Protein AF-0000000085026886 (afdb_homodimer)

InterPro domains:
  IPR005069 Nucleotide-diphospho-sugar transferase [PF03407] (30-257)
  IPR044290 Arabinosyltransferase RRA1/2/3 [PTHR46581] (24-280)

Radius of gyration: 27.17 Å; Cα contacts (8 Å, |Δi|>4): 1224; chains: 2; bounding box: 52×79×59 Å

Secondary structure (DSSP, 8-state):
----STTTS-BTTB-HHHHHHIIIIIIS---S--EEE-SHHHHHHHHHH-TTS-EEE--PPPPGGGTTS-HHHHHHHHHHHHHHHHHHTT--EEEE-SSEEESS-GGGG----SSEEEEES--SHHHHH-EEEEEE-GGG-GGGEEEEEEEEPEEEEEEEE---HHHHHHHHHHHHHHHHS---HHHHHHHHHHSPBBTTB-TT-S-EEEPPTTTEEEHHIIIIITHHHH--S-TTS-----SEEE--S-S-HHHHHHHHHHHHTS--TTTTTTS-SSSSTT-/----STTTSEETTEEHHHHHHIIIIIIS---S--EEE-SHHHHHHHHHH-TTS-EEE--PPPPGGGTTS-HHHHHHHHHHHHHHHHHHTT--EEEE-SSEEESS-GGGG----SSEEEEES--SHHHHH-EEEEEE-GGG-GGGEEEEEEEEPEEEEEEEE---HHHHHHHHHHHHHHHHS---HHHHHHHHHHSPBBTTB-TT-S-EEEPPTTTEEEHHIIIIITHHHH--S-TTS-----SEEE--S-S-HHHHHHHHHHHHTS--TTTTTTS-SSSSTT-

pLDDT: mean 86.89, std 13.15, range [35.03, 98.31]

Organism: Micromonas commoda (strain RCC299 / NOUM17 / CCMP2709) (NCBI:txid296587)

Solvent-accessible surface area (backbone atoms only — not comparable to full-atom values): 29179 Å² total; per-residue (Å²): 112,70,51,56,51,86,66,56,39,21,48,92,79,28,63,33,63,58,55,28,43,47,39,45,41,65,69,69,56,55,72,96,56,75,43,78,33,85,44,68,53,39,45,52,48,36,57,72,78,40,63,84,58,51,70,41,75,61,82,72,73,71,47,72,52,33,59,87,49,58,67,62,47,36,51,42,32,54,48,28,48,52,49,25,54,43,23,70,72,58,42,62,44,74,44,66,41,46,61,37,46,64,67,44,74,65,81,82,71,59,83,84,81,34,34,32,39,21,24,31,54,26,48,45,73,53,38,44,46,31,43,76,47,72,41,83,37,67,52,39,17,58,75,14,50,39,51,24,41,34,36,36,33,54,34,79,45,36,27,35,38,36,46,42,74,55,37,31,51,49,27,47,51,42,23,48,45,41,45,71,35,89,62,56,56,52,58,51,45,38,47,44,44,68,21,44,12,39,87,89,46,74,23,10,56,44,20,35,25,32,43,51,54,72,35,41,15,30,35,41,19,47,42,39,72,41,16,59,46,54,57,57,81,47,86,82,50,84,51,62,79,43,36,27,43,30,42,80,24,42,81,64,36,39,64,51,46,52,21,48,44,34,26,74,75,67,66,36,78,64,51,55,66,81,59,46,24,21,62,38,89,89,53,109,68,51,71,32,69,66,55,31,20,47,98,80,26,57,31,61,59,55,29,42,47,39,45,42,65,69,68,55,56,72,96,55,76,42,79,35,85,40,69,63,39,47,52,49,36,57,72,76,41,65,83,58,51,69,40,76,61,85,71,72,71,48,71,54,33,58,88,48,58,67,58,45,37,48,42,31,52,49,28,48,53,47,25,55,43,23,70,73,58,41,63,42,75,45,66,37,46,62,38,44,64,67,45,74,64,80,82,72,61,81,83,82,34,34,32,38,21,24,31,54,27,49,44,74,54,38,44,45,33,43,76,48,72,41,83,36,66,53,39,17,58,74,14,50,37,51,24,40,35,34,37,32,53,34,76,46,36,29,35,38,36,47,43,73,55,37,31,50,50,26,48,52,43,25,50,45,41,46,72,36,89,61,56,58,51,59,50,44,38,48,44,45,66,20,44,12,38,86,89,46,75,24,10,56,45,19,35,25,31,44,53,55,74,33,41,15,31,35,41,19,48,42,37,72,42,16,59,46,54,56,56,82,48,84,84,51,85,51,61,79,43,36,27,42,30,43,79,24,43,85,65,37,43,66,52,47,50,22,48,44,34,25,74,74,67,66,37,78,66,53,56,67,82,59,48,26,19,58,39,88,90,53

Sequence (566 aa):
MICQNTKICWWDGGNILASFLEVTWRRLGVRNLILAVLDDETETYMAKHWPDVPTFRSDLKIPDAQQGTHPANKVSTLKYDLLRQLIATGTGVLITDLDLVYVSNPFENLHRDADIEGQTDGFSREWAHGKFGGIDDKTMGWGGGGLYAQVFTINVGCMYVRPTARSAMLMARVAHRMATEQAWDQQVFNEECMFPAHGEQTSGLVSIRILDYLKFANSKTFFRSERNRFIPGDKSAKSDTPIMIHMNYHPDKHKRMLCLIARYHDGKLNACDDFPGGSEPGTMICQNTKICWWDGGNILASFLEVTWRRLGVRNLILAVLDDETETYMAKHWPDVPTFRSDLKIPDAQQGTHPANKVSTLKYDLLRQLIATGTGVLITDLDLVYVSNPFENLHRDADIEGQTDGFSREWAHGKFGGIDDKTMGWGGGGLYAQVFTINVGCMYVRPTARSAMLMARVAHRMATEQAWDQQVFNEECMFPAHGEQTSGLVSIRILDYLKFANSKTFFRSERNRFIPGDKSAKSDTPIMIHMNYHPDKHKRMLCLIARYHDGKLNACDDFPGGSEPGT

Foldseek 3Di:
DQPDACAPVPLVGDRLQVLLCCQCCPPQNPQPDEAEDADDRVVVVCCVPPVSHHYDHDPDDQAPQCVPPDPQLSVLLVVLVVVLVCLQVQDKDWAADSLKGFLHDCVVQDPLPWQKEFAFPDQDPCQAPKDKDAAQQPVVPPRRHDIDIHHGFGDPRTMIGGSDPVSSVLSVQLSVCSNVDPDDSSVSSRCQCPPPDDDVRHRNPTGYHYGDCQQADELLNCQPPVVCQAQVVDPVDDHDDHRMYGDPQESVRNQQSVLVCCVSVVVPVCSCVPDHSHNDPPD/DDQLACVRCCAVNRRLQVLLCCQCCPPQNPQPDEAEDADDRVVVVCCVPPVSHHYDYDPDDQAPQCVPPDPVLSVLLVVLVVVLVCLQVQDKDWAADSLKGFLHDCVVQDPLPWQKEFAFPAQDPCQAPKDKDAAQQPVVPPRRHDIDIHHGFGDPRTMIGGSDPVSSVLSVQLSVCSNVDPDDSRVSSRCQCPPPDDDVRHRNPTGYHYGDCQQADELLNCQPDVVCQAQVVDPVDDHDHHRMYGDPQESVRRQQSVLVCCVSVVVPVCSCVPDHSHNDPPD

Nearest PDB structures (foldseek):
  1fo8-assembly1_A  TM=3.945E-01  e=2.105E-02  Oryctolagus cuniculus
  4j1s-assembly1_A  TM=4.880E-01  e=1.747E+00  Bacillus subtilis subsp. subtilis str. 168
  2qjo-assembly1_B-2  TM=3.838E-01  e=3.226E+00  Synechocystis sp. PCC 6803
  4nz7-assembly1_A  TM=1.608E-01  e=1.857E+00  Homo sapiens
  1v83-assembly1_B  TM=5.305E-01  e=4.467E-02  Homo sapiens

Structure (mmCIF, N/CA/C/O backbone):
data_AF-0000000085026886-model_v1
#
loop_
_entity.id
_entity.type
_entity.pdbx_description
1 polymer 'Glycosyltransferase family 77 protein'
#
loop_
_atom_site.group_PDB
_atom_site.id
_atom_site.type_symbol
_atom_site.label_atom_id
_atom_site.label_alt_id
_atom_site.label_comp_id
_atom_site.label_asym_id
_atom_site.label_entity_id
_atom_site.label_seq_id
_atom_site.pdbx_PDB_ins_code
_atom_site.Cartn_x
_atom_site.Cartn_y
_atom_site.Cartn_z
_atom_site.occupancy
_atom_site.B_iso_or_equiv
_atom_site.auth_seq_id
_atom_site.auth_comp_id
_atom_site.auth_asym_id
_atom_site.auth_atom_id
_atom_site.pdbx_PDB_model_num
ATOM 1 N N . MET A 1 1 ? 7.395 19.844 14.219 1 38.41 1 MET A N 1
ATOM 2 C CA . MET A 1 1 ? 8.312 20.969 14.141 1 38.41 1 MET A CA 1
ATOM 3 C C . MET A 1 1 ? 8.797 21.375 15.531 1 38.41 1 MET A C 1
ATOM 5 O O . MET A 1 1 ? 8.023 21.391 16.484 1 38.41 1 MET A O 1
ATOM 9 N N . ILE A 1 2 ? 10.055 21.109 15.742 1 41.34 2 ILE A N 1
ATOM 10 C CA . ILE A 1 2 ? 10.68 21.406 17.031 1 41.34 2 ILE A CA 1
ATOM 11 C C . ILE A 1 2 ? 10.969 22.891 17.125 1 41.34 2 ILE A C 1
ATOM 13 O O . ILE A 1 2 ? 11.57 23.484 16.219 1 41.34 2 ILE A O 1
ATOM 17 N N . CYS A 1 3 ? 10.047 23.578 17.922 1 44.66 3 CYS A N 1
ATOM 18 C CA . CYS A 1 3 ? 10.367 24.984 18.188 1 44.66 3 CYS A CA 1
ATOM 19 C C . CYS A 1 3 ? 11.375 25.094 19.328 1 44.66 3 CYS A C 1
ATOM 21 O O . CYS A 1 3 ? 11.102 24.672 20.453 1 44.66 3 CYS A O 1
ATOM 23 N N . GLN A 1 4 ? 12.477 24.828 19.234 1 38.62 4 GLN A N 1
ATOM 24 C CA . GLN A 1 4 ? 13.328 25.062 20.406 1 38.62 4 GLN A CA 1
ATOM 25 C C . GLN A 1 4 ? 12.859 26.281 21.188 1 38.62 4 GLN A C 1
ATOM 27 O O . GLN A 1 4 ? 12.391 26.172 22.312 1 38.62 4 GLN A O 1
ATOM 32 N N . ASN A 1 5 ? 13.812 27.359 21.484 1 35.03 5 ASN A N 1
ATOM 33 C CA . ASN A 1 5 ? 13.641 28.625 22.172 1 35.03 5 ASN A CA 1
ATOM 34 C C . ASN A 1 5 ? 12.523 29.453 21.531 1 35.03 5 ASN A C 1
ATOM 36 O O . ASN A 1 5 ? 12.172 29.25 20.375 1 35.03 5 ASN A O 1
ATOM 40 N N . THR A 1 6 ? 11.484 30.234 22.328 1 38.44 6 THR A N 1
ATOM 41 C CA . THR A 1 6 ? 10.609 31.344 22 1 38.44 6 THR A CA 1
ATOM 42 C C . THR A 1 6 ? 11.016 31.969 20.672 1 38.44 6 THR A C 1
ATOM 44 O O . THR A 1 6 ? 10.273 32.75 20.094 1 38.44 6 THR A O 1
ATOM 47 N N . LYS A 1 7 ? 12.18 32.25 20.5 1 38.75 7 LYS A N 1
ATOM 48 C CA . LYS A 1 7 ? 12.766 32.906 19.344 1 38.75 7 LYS A CA 1
ATOM 49 C C . LYS A 1 7 ? 12.664 32.031 18.094 1 38.75 7 LYS A C 1
ATOM 51 O O . LYS A 1 7 ? 12.281 32.531 17.031 1 38.75 7 LYS A O 1
ATOM 56 N N . ILE A 1 8 ? 13.492 30.75 17.891 1 39.97 8 ILE A N 1
ATOM 57 C CA . ILE A 1 8 ? 13.703 30.156 16.578 1 39.97 8 ILE A CA 1
ATOM 58 C C . ILE A 1 8 ? 12.633 29.109 16.297 1 39.97 8 ILE A C 1
ATOM 60 O O . ILE A 1 8 ? 12.656 28.438 15.266 1 39.97 8 ILE A O 1
ATOM 64 N N . CYS A 1 9 ? 11.852 28.422 16.875 1 47.56 9 CYS A N 1
ATOM 65 C CA . CYS A 1 9 ? 10.953 27.734 15.945 1 47.56 9 CYS A CA 1
ATOM 66 C C . CYS A 1 9 ? 10.477 28.688 14.859 1 47.56 9 CYS A C 1
ATOM 68 O O . CYS A 1 9 ? 9.383 28.531 14.32 1 47.56 9 CYS A O 1
ATOM 70 N N . TRP A 1 10 ? 11.055 29.906 14.938 1 45.47 10 TRP A N 1
ATOM 71 C CA . TRP A 1 10 ? 10.969 31.078 14.07 1 45.47 10 TRP A CA 1
ATOM 72 C C . TRP A 1 10 ? 11.539 30.781 12.688 1 45.47 10 TRP A C 1
ATOM 74 O O . TRP A 1 10 ? 12.688 30.359 12.562 1 45.47 10 TRP A O 1
ATOM 84 N N . TRP A 1 11 ? 10.711 30 12.18 1 51.28 11 TRP A N 1
ATOM 85 C CA . TRP A 1 11 ? 11.188 30.031 10.805 1 51.28 11 TRP A CA 1
ATOM 86 C C . TRP A 1 11 ? 11.062 31.438 10.219 1 51.28 11 TRP A C 1
ATOM 88 O O . TRP A 1 11 ? 9.984 32.031 10.234 1 51.28 11 TRP A O 1
ATOM 98 N N . ASP A 1 12 ? 12.086 31.891 9.93 1 56.75 12 ASP A N 1
ATOM 99 C CA . ASP A 1 12 ? 12.25 33.188 9.266 1 56.75 12 ASP A CA 1
ATOM 100 C C . ASP A 1 12 ? 11.617 34.312 10.086 1 56.75 12 ASP A C 1
ATOM 102 O O . ASP A 1 12 ? 10.938 35.188 9.539 1 56.75 12 ASP A O 1
ATOM 106 N N . GLY A 1 13 ? 11.664 34.219 11.539 1 58.97 13 GLY A N 1
ATOM 107 C CA . GLY A 1 13 ? 11.273 35.344 12.383 1 58.97 13 GLY A CA 1
ATOM 108 C C . GLY A 1 13 ? 9.836 35.25 12.852 1 58.97 13 GLY A C 1
ATOM 109 O O . GLY A 1 13 ? 9.375 36.125 13.609 1 58.97 13 GLY A O 1
ATOM 110 N N . GLY A 1 14 ? 9.062 34.281 12.539 1 75.19 14 GLY A N 1
ATOM 111 C CA . GLY A 1 14 ? 7.672 34.25 12.953 1 75.19 14 GLY A CA 1
ATOM 112 C C . GLY A 1 14 ? 7.402 33.219 14.039 1 75.19 14 GLY A C 1
ATOM 113 O O . GLY A 1 14 ? 8.148 32.25 14.18 1 75.19 14 GLY A O 1
ATOM 114 N N . ASN A 1 15 ? 6.426 33.594 14.93 1 83.75 15 ASN A N 1
ATOM 115 C CA . ASN A 1 15 ? 6.004 32.719 16.016 1 83.75 15 ASN A CA 1
ATOM 116 C C . ASN A 1 15 ? 4.941 31.719 15.547 1 83.75 15 ASN A C 1
ATOM 118 O O . ASN A 1 15 ? 3.744 31.953 15.727 1 83.75 15 ASN A O 1
ATOM 122 N N . ILE A 1 16 ? 5.359 30.609 15.078 1 89.38 16 ILE A N 1
ATOM 123 C CA . ILE A 1 16 ? 4.5 29.578 14.5 1 89.38 16 ILE A CA 1
ATOM 124 C C . ILE A 1 16 ? 3.604 28.984 15.586 1 89.38 16 ILE A C 1
ATOM 126 O O . ILE A 1 16 ? 2.412 28.766 15.359 1 89.38 16 ILE A O 1
ATOM 130 N N . LEU A 1 17 ? 4.184 28.797 16.766 1 89.5 17 LEU A N 1
ATOM 131 C CA . LEU A 1 17 ? 3.436 28.219 17.875 1 89.5 17 LEU A CA 1
ATOM 132 C C . LEU A 1 17 ? 2.262 29.109 18.266 1 89.5 17 LEU A C 1
ATOM 134 O O . LEU A 1 17 ? 1.137 28.625 18.422 1 89.5 17 LEU A O 1
ATOM 138 N N . ALA A 1 18 ? 2.514 30.375 18.406 1 89.75 18 ALA A N 1
ATOM 139 C CA . ALA A 1 18 ? 1.463 31.312 18.781 1 89.75 18 ALA A CA 1
ATOM 140 C C . ALA A 1 18 ? 0.363 31.359 17.719 1 89.75 18 ALA A C 1
ATOM 142 O O . ALA A 1 18 ? -0.823 31.422 18.047 1 89.75 18 ALA A O 1
ATOM 143 N N . SER A 1 19 ? 0.76 31.375 16.469 1 92.38 19 SER A N 1
ATOM 144 C CA . SER A 1 19 ? -0.218 31.391 15.383 1 92.38 19 SER A CA 1
ATOM 145 C C . SER A 1 19 ? -1.072 30.125 15.383 1 92.38 19 SER A C 1
ATOM 147 O O . SER A 1 19 ? -2.285 30.188 15.172 1 92.38 19 SER A O 1
ATOM 149 N N . PHE A 1 20 ? -0.428 29.031 15.594 1 94.31 20 PHE A N 1
ATOM 150 C CA . PHE A 1 20 ? -1.142 27.75 15.672 1 94.31 20 PHE A CA 1
ATOM 151 C C . PHE A 1 20 ? -2.166 27.781 16.797 1 94.31 20 PHE A C 1
ATOM 153 O O . PHE A 1 20 ? -3.324 27.406 16.594 1 94.31 20 PHE A O 1
ATOM 160 N N . LEU A 1 21 ? -1.784 28.203 17.953 1 94 21 LEU A N 1
ATOM 161 C CA . LEU A 1 21 ? -2.648 28.203 19.125 1 94 21 LEU A CA 1
ATOM 162 C C . LEU A 1 21 ? -3.748 29.25 19 1 94 21 LEU A C 1
ATOM 164 O O . LEU A 1 21 ? -4.863 29.047 19.484 1 94 21 LEU A O 1
ATOM 168 N N . GLU A 1 22 ? -3.398 30.391 18.375 1 94.75 22 GLU A N 1
ATOM 169 C CA . GLU A 1 22 ? -4.422 31.391 18.109 1 94.75 22 GLU A CA 1
ATOM 170 C C . GLU A 1 22 ? -5.598 30.797 17.344 1 94.75 22 GLU A C 1
ATOM 172 O O . GLU A 1 22 ? -6.758 31.047 17.688 1 94.75 22 GLU A O 1
ATOM 177 N N . VAL A 1 23 ? -5.273 30.031 16.375 1 97.19 23 VAL A N 1
ATOM 178 C CA . VAL A 1 23 ? -6.32 29.469 15.531 1 97.19 23 VAL A CA 1
ATOM 179 C C . VAL A 1 23 ? -6.961 28.266 16.234 1 97.19 23 VAL A C 1
ATOM 181 O O . VAL A 1 23 ? -8.172 28.266 16.484 1 97.19 23 VAL A O 1
ATOM 184 N N . THR A 1 24 ? -6.176 27.281 16.625 1 96.69 24 THR A N 1
ATOM 185 C CA . THR A 1 24 ? -6.668 25.984 17.094 1 96.69 24 THR A CA 1
ATOM 186 C C . THR A 1 24 ? -7.336 26.109 18.453 1 96.69 24 THR A C 1
ATOM 188 O O . THR A 1 24 ? -8.453 25.641 18.656 1 96.69 24 THR A O 1
ATOM 191 N N . TRP A 1 25 ? -6.73 26.812 19.344 1 96.25 25 TRP A N 1
ATOM 192 C CA . TRP A 1 25 ? -7.195 26.891 20.719 1 96.25 25 TRP A CA 1
ATOM 193 C C . TRP A 1 25 ? -8.172 28.047 20.891 1 96.25 25 TRP A C 1
ATOM 195 O O . TRP A 1 25 ? -9.258 27.875 21.453 1 96.25 25 TRP A O 1
ATOM 205 N N . ARG A 1 26 ? -7.824 29.203 20.422 1 96.31 26 ARG A N 1
ATOM 206 C CA . ARG A 1 26 ? -8.602 30.406 20.734 1 96.31 26 ARG A CA 1
ATOM 207 C C . ARG A 1 26 ? -9.773 30.547 19.766 1 96.31 26 ARG A C 1
ATOM 209 O O . ARG A 1 26 ? -10.914 30.734 20.188 1 96.31 26 ARG A O 1
ATOM 216 N N . ARG A 1 27 ? -9.531 30.453 18.547 1 97.31 27 ARG A N 1
ATOM 217 C CA . ARG A 1 27 ? -10.578 30.766 17.578 1 97.31 27 ARG A CA 1
ATOM 218 C C . ARG A 1 27 ? -11.492 29.562 17.359 1 97.31 27 ARG A C 1
ATOM 220 O O . ARG A 1 27 ? -12.711 29.703 17.328 1 97.31 27 ARG A O 1
ATOM 227 N N . LEU A 1 28 ? -10.93 28.344 17.141 1 97.31 28 LEU A N 1
ATOM 228 C CA . LEU A 1 28 ? -11.719 27.156 16.828 1 97.31 28 LEU A CA 1
ATOM 229 C C . LEU A 1 28 ? -12.203 26.469 18.109 1 97.31 28 LEU A C 1
ATOM 231 O O . LEU A 1 28 ? -13.117 25.641 18.078 1 97.31 28 LEU A O 1
ATOM 235 N N . GLY A 1 29 ? -11.539 26.719 19.219 1 96.88 29 GLY A N 1
ATOM 236 C CA . GLY A 1 29 ? -11.969 26.172 20.5 1 96.88 29 GLY A CA 1
ATOM 237 C C . GLY A 1 29 ? -11.695 24.688 20.641 1 96.88 29 GLY A C 1
ATOM 238 O O . GLY A 1 29 ? -12.453 23.969 21.312 1 96.88 29 GLY A O 1
ATOM 239 N N . VAL A 1 30 ? -10.688 24.156 19.969 1 96 30 VAL A N 1
ATOM 240 C CA . VAL A 1 30 ? -10.305 22.766 20.141 1 96 30 VAL A CA 1
ATOM 241 C C . VAL A 1 30 ? -9.672 22.562 21.516 1 96 30 VAL A C 1
ATOM 243 O O . VAL A 1 30 ? -8.602 23.125 21.797 1 96 30 VAL A O 1
ATOM 246 N N . ARG A 1 31 ? -10.32 21.688 22.297 1 95.31 31 ARG A N 1
ATOM 247 C CA . ARG A 1 31 ? -9.898 21.625 23.703 1 95.31 31 ARG A CA 1
ATOM 248 C C . ARG A 1 31 ? -9.219 20.297 24 1 95.31 31 ARG A C 1
ATOM 250 O O . ARG A 1 31 ? -8.539 20.156 25.016 1 95.31 31 ARG A O 1
ATOM 257 N N . ASN A 1 32 ? -9.422 19.312 23.203 1 93.81 32 ASN A N 1
ATOM 258 C CA . ASN A 1 32 ? -8.727 18.047 23.375 1 93.81 32 ASN A CA 1
ATOM 259 C C . ASN A 1 32 ? -7.324 18.094 22.766 1 93.81 32 ASN A C 1
ATOM 261 O O . ASN A 1 32 ? -7.004 17.297 21.891 1 93.81 32 ASN A O 1
ATOM 265 N N . LEU A 1 33 ? -6.559 18.969 23.25 1 94 33 LEU A N 1
ATOM 266 C CA . LEU A 1 33 ? -5.211 19.25 22.766 1 94 33 LEU A CA 1
ATOM 267 C C . LEU A 1 33 ? -4.195 19.172 23.891 1 94 33 LEU A C 1
ATOM 269 O O . LEU A 1 33 ? -4.461 19.625 25 1 94 33 LEU A O 1
ATOM 273 N N . ILE A 1 34 ? -3.086 18.484 23.656 1 90.19 34 ILE A N 1
ATOM 274 C CA . ILE A 1 34 ? -1.938 18.469 24.562 1 90.19 34 ILE A CA 1
ATOM 275 C C . ILE A 1 34 ? -0.678 18.859 23.797 1 90.19 34 ILE A C 1
ATOM 277 O O . ILE A 1 34 ? -0.448 18.391 22.672 1 90.19 34 ILE A O 1
ATOM 281 N N . LEU A 1 35 ? 0.07 19.812 24.312 1 88.12 35 LEU A N 1
ATOM 282 C CA . LEU A 1 35 ? 1.328 20.25 23.719 1 88.12 35 LEU A CA 1
ATOM 283 C C . LEU A 1 35 ? 2.518 19.625 24.453 1 88.12 35 LEU A C 1
ATOM 285 O O . LEU A 1 35 ? 2.682 19.828 25.656 1 88.12 35 LEU A O 1
ATOM 289 N N . ALA A 1 36 ? 3.303 18.875 23.703 1 80.94 36 ALA A N 1
ATOM 290 C CA . ALA A 1 36 ? 4.547 18.359 24.266 1 80.94 36 ALA A CA 1
ATOM 291 C C . ALA A 1 36 ? 5.664 19.391 24.172 1 80.94 36 ALA A C 1
ATOM 293 O O . ALA A 1 36 ? 6.012 19.828 23.078 1 80.94 36 ALA A O 1
ATOM 294 N N . VAL A 1 37 ? 6.113 19.734 25.297 1 79.75 37 VAL A N 1
ATOM 295 C CA . VAL A 1 37 ? 7.176 20.734 25.375 1 79.75 37 VAL A CA 1
ATOM 296 C C . VAL A 1 37 ? 8.5 20.062 25.703 1 79.75 37 VAL A C 1
ATOM 298 O O . VAL A 1 37 ? 8.57 19.203 26.578 1 79.75 37 VAL A O 1
ATOM 301 N N . LEU A 1 38 ? 9.5 20.422 25 1 74.62 38 LEU A N 1
ATOM 302 C CA . LEU A 1 38 ? 10.734 19.656 25.094 1 74.62 38 LEU A CA 1
ATOM 303 C C . LEU A 1 38 ? 11.82 20.469 25.797 1 74.62 38 LEU A C 1
ATOM 305 O O . LEU A 1 38 ? 12.891 19.938 26.094 1 74.62 38 LEU A O 1
ATOM 309 N N . ASP A 1 39 ? 11.641 21.734 26.047 1 75.06 39 ASP A N 1
ATOM 310 C CA . ASP A 1 39 ? 12.664 22.562 26.688 1 75.06 39 ASP A CA 1
ATOM 311 C C . ASP A 1 39 ? 12.031 23.562 27.656 1 75.06 39 ASP A C 1
ATOM 313 O O . ASP A 1 39 ? 10.828 23.812 27.609 1 75.06 39 ASP A O 1
ATOM 317 N N . ASP A 1 40 ? 12.93 24.141 28.469 1 77.38 40 ASP A N 1
ATOM 318 C CA . ASP A 1 40 ? 12.484 25.031 29.531 1 77.38 40 ASP A CA 1
ATOM 319 C C . ASP A 1 40 ? 11.938 26.344 28.969 1 77.38 40 ASP A C 1
ATOM 321 O O . ASP A 1 40 ? 11 26.922 29.516 1 77.38 40 ASP A O 1
ATOM 325 N N . GLU A 1 41 ? 12.539 26.781 28.016 1 79.44 41 GLU A N 1
ATOM 326 C CA . GLU A 1 41 ? 12.125 28.062 27.438 1 79.44 41 GLU A CA 1
ATOM 327 C C . GLU A 1 41 ? 10.695 28 26.906 1 79.44 41 GLU A C 1
ATOM 329 O O . GLU A 1 41 ? 9.898 28.906 27.141 1 79.44 41 GLU A O 1
ATOM 334 N N . THR A 1 42 ? 10.359 26.938 26.219 1 82.31 42 THR A N 1
ATOM 335 C CA . THR A 1 42 ? 9.008 26.766 25.688 1 82.31 42 THR A CA 1
ATOM 336 C C . THR A 1 42 ? 8.008 26.562 26.828 1 82.31 42 THR A C 1
ATOM 338 O O . THR A 1 42 ? 6.883 27.062 26.766 1 82.31 42 THR A O 1
ATOM 341 N N . GLU A 1 43 ? 8.453 25.859 27.766 1 83.69 43 GLU A N 1
ATOM 342 C CA . GLU A 1 43 ? 7.586 25.641 28.922 1 83.69 43 GLU A CA 1
ATOM 343 C C . GLU A 1 43 ? 7.23 26.969 29.594 1 83.69 43 GLU A C 1
ATOM 345 O O . GLU A 1 43 ? 6.07 27.219 29.938 1 83.69 43 GLU A O 1
ATOM 350 N N . THR A 1 44 ? 8.18 27.766 29.812 1 85.25 44 THR A N 1
ATOM 351 C CA . THR A 1 44 ? 7.98 29.078 30.422 1 85.25 44 THR A CA 1
ATOM 352 C C . THR A 1 44 ? 7.094 29.953 29.531 1 85.25 44 THR A C 1
ATOM 354 O O . THR A 1 44 ? 6.211 30.656 30.031 1 85.25 44 THR A O 1
ATOM 357 N N . TYR A 1 45 ? 7.371 29.922 28.312 1 85.19 45 TYR A N 1
ATOM 358 C CA . TYR A 1 45 ? 6.57 30.688 27.344 1 85.19 45 TYR A CA 1
ATOM 359 C C . TYR A 1 45 ? 5.098 30.297 27.438 1 85.19 45 TYR A C 1
ATOM 361 O O . TYR A 1 45 ? 4.223 31.156 27.453 1 85.19 45 TYR A O 1
ATOM 369 N N . MET A 1 46 ? 4.828 29.047 27.484 1 89.88 46 MET A N 1
ATOM 370 C CA . MET A 1 46 ? 3.457 28.547 27.547 1 89.88 46 MET A CA 1
ATOM 371 C C . MET A 1 46 ? 2.777 28.969 28.844 1 89.88 46 MET A C 1
ATOM 373 O O . MET A 1 46 ? 1.623 29.391 28.844 1 89.88 46 MET A O 1
ATOM 377 N N . ALA A 1 47 ? 3.473 28.859 29.875 1 89.81 47 ALA A N 1
ATOM 378 C CA . ALA A 1 47 ? 2.92 29.234 31.172 1 89.81 47 ALA A CA 1
ATOM 379 C C . ALA A 1 47 ? 2.547 30.719 31.203 1 89.81 47 ALA A C 1
ATOM 381 O O . ALA A 1 47 ? 1.55 31.094 31.828 1 89.81 47 ALA A O 1
ATOM 382 N N . LYS A 1 48 ? 3.277 31.484 30.578 1 90.12 48 LYS A N 1
ATOM 383 C CA . LYS A 1 48 ? 3.102 32.938 30.625 1 90.12 48 LYS A CA 1
ATOM 384 C C . LYS A 1 48 ? 2.021 33.375 29.641 1 90.12 48 LYS A C 1
ATOM 386 O O . LYS A 1 48 ? 1.196 34.25 29.969 1 90.12 48 LYS A O 1
ATOM 391 N N . HIS A 1 49 ? 2.045 32.875 28.453 1 89.31 49 HIS A N 1
ATOM 392 C CA . HIS A 1 49 ? 1.247 33.438 27.375 1 89.31 49 HIS A CA 1
ATOM 393 C C . HIS A 1 49 ? 0.028 32.594 27.078 1 89.31 49 HIS A C 1
ATOM 395 O O . HIS A 1 49 ? -0.96 33.062 26.531 1 89.31 49 HIS A O 1
ATOM 401 N N . TRP A 1 50 ? 0.146 31.297 27.359 1 92.5 50 TRP A N 1
ATOM 402 C CA . TRP A 1 50 ? -0.926 30.344 27.078 1 92.5 50 TRP A CA 1
ATOM 403 C C . TRP A 1 50 ? -1.169 29.422 28.266 1 92.5 50 TRP A C 1
ATOM 405 O O . TRP A 1 50 ? -1.146 28.203 28.141 1 92.5 50 TRP A O 1
ATOM 415 N N . PRO A 1 51 ? -1.551 30 29.453 1 93.38 51 PRO A N 1
ATOM 416 C CA . PRO A 1 51 ? -1.63 29.203 30.672 1 93.38 51 PRO A CA 1
ATOM 417 C C . PRO A 1 51 ? -2.746 28.156 30.641 1 93.38 51 PRO A C 1
ATOM 419 O O . PRO A 1 51 ? -2.678 27.156 31.344 1 93.38 51 PRO A O 1
ATOM 422 N N . ASP A 1 52 ? -3.717 28.328 29.781 1 95.75 52 ASP A N 1
ATOM 423 C CA . ASP A 1 52 ? -4.871 27.438 29.75 1 95.75 52 ASP A CA 1
ATOM 424 C C . ASP A 1 52 ? -4.621 26.25 28.828 1 95.75 52 ASP A C 1
ATOM 426 O O . ASP A 1 52 ? -5.383 25.281 28.828 1 95.75 52 ASP A O 1
ATOM 430 N N . VAL A 1 53 ? -3.613 26.312 28.016 1 94.69 53 VAL A N 1
ATOM 431 C CA . VAL A 1 53 ? -3.301 25.203 27.109 1 94.69 53 VAL A CA 1
ATOM 432 C C . VAL A 1 53 ? -2.562 24.109 27.859 1 94.69 53 VAL A C 1
ATOM 434 O O . VAL A 1 53 ? -1.51 24.344 28.453 1 94.69 53 VAL A O 1
ATOM 437 N N . PRO A 1 54 ? -3.154 22.891 27.844 1 94.06 54 PRO A N 1
ATOM 438 C CA . PRO A 1 54 ? -2.459 21.797 28.5 1 94.06 54 PRO A CA 1
ATOM 439 C C . PRO A 1 54 ? -1.103 21.484 27.875 1 94.06 54 PRO A C 1
ATOM 441 O O . PRO A 1 54 ? -1.004 21.328 26.656 1 94.06 54 PRO A O 1
ATOM 444 N N . THR A 1 55 ? -0.111 21.406 28.719 1 88.75 55 THR A N 1
ATOM 445 C CA . THR A 1 55 ? 1.237 21.078 28.266 1 88.75 55 THR A CA 1
ATOM 446 C C . THR A 1 55 ? 1.767 19.859 29 1 88.75 55 THR A C 1
ATOM 448 O O . THR A 1 55 ? 1.325 19.562 30.109 1 88.75 55 THR A O 1
ATOM 451 N N . PHE A 1 56 ? 2.557 19.094 28.219 1 81.94 56 PHE A N 1
ATOM 452 C CA . PHE A 1 56 ? 3.242 17.922 28.766 1 81.94 56 PHE A CA 1
ATOM 453 C C . PHE A 1 56 ? 4.746 18.031 28.547 1 81.94 56 PHE A C 1
ATOM 455 O O . PHE A 1 56 ? 5.207 18.281 27.438 1 81.94 56 PHE A O 1
ATOM 462 N N . ARG A 1 57 ? 5.449 18.047 29.688 1 78.06 57 ARG A N 1
ATOM 463 C CA . ARG A 1 57 ? 6.91 18.031 29.625 1 78.06 57 ARG A CA 1
ATOM 464 C C . ARG A 1 57 ? 7.449 16.609 29.672 1 78.06 57 ARG A C 1
ATOM 466 O O . ARG A 1 57 ? 7.211 15.883 30.625 1 78.06 57 ARG A O 1
ATOM 473 N N . SER A 1 58 ? 7.934 16.234 28.531 1 67.31 58 SER A N 1
ATOM 474 C CA . SER A 1 58 ? 8.445 14.867 28.484 1 67.31 58 SER A CA 1
ATOM 475 C C . SER A 1 58 ? 9.875 14.805 29.016 1 67.31 58 SER A C 1
ATOM 477 O O . SER A 1 58 ? 10.688 15.695 28.75 1 67.31 58 SER A O 1
ATOM 479 N N . ASP A 1 59 ? 10.117 13.922 29.953 1 66.31 59 ASP A N 1
ATOM 480 C CA . ASP A 1 59 ? 11.469 13.641 30.422 1 66.31 59 ASP A CA 1
ATOM 481 C C . ASP A 1 59 ? 12.203 12.703 29.469 1 66.31 59 ASP A C 1
ATOM 483 O O . ASP A 1 59 ? 13.281 12.195 29.797 1 66.31 59 ASP A O 1
ATOM 487 N N . LEU A 1 60 ? 11.609 12.602 28.375 1 61.12 60 LEU A N 1
ATOM 488 C CA . LEU A 1 60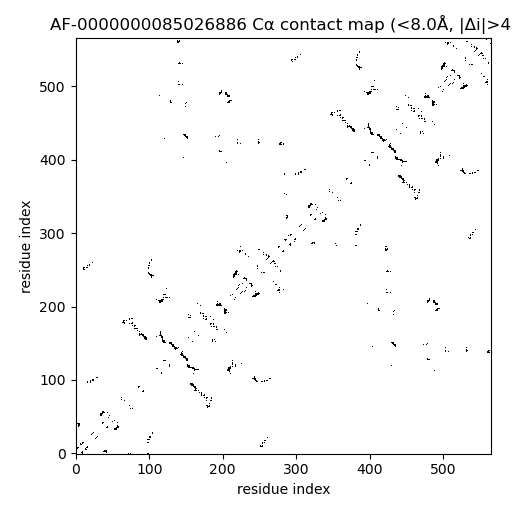 ? 12.188 11.617 27.469 1 61.12 60 LEU A CA 1
ATOM 489 C C . LEU A 1 60 ? 13.508 12.109 26.906 1 61.12 60 LEU A C 1
ATOM 491 O O . LEU A 1 60 ? 13.641 13.281 26.547 1 61.12 60 LEU A O 1
ATOM 495 N N . LYS A 1 61 ? 14.594 11.367 27.172 1 60.84 61 LYS A N 1
ATOM 496 C CA . LYS A 1 61 ? 15.938 11.633 26.656 1 60.84 61 LYS A CA 1
ATOM 497 C C . LYS A 1 61 ? 16.016 11.359 25.156 1 60.84 61 LYS A C 1
ATOM 499 O O . LYS A 1 61 ? 15.375 10.43 24.656 1 60.84 61 LYS A O 1
ATOM 504 N N . ILE A 1 62 ? 16.594 12.289 24.453 1 65.12 62 ILE A N 1
ATOM 505 C CA . ILE A 1 62 ? 16.906 12.055 23.047 1 65.12 62 ILE A CA 1
ATOM 506 C C . ILE A 1 62 ? 17.875 10.883 22.922 1 65.12 62 ILE A C 1
ATOM 508 O O . ILE A 1 62 ? 18.953 10.883 23.531 1 65.12 62 ILE A O 1
ATOM 512 N N . PRO A 1 63 ? 17.453 9.875 22.234 1 66.06 63 PRO A N 1
ATOM 513 C CA . PRO A 1 63 ? 18.359 8.727 22.078 1 66.06 63 PRO A CA 1
ATOM 514 C C . PRO A 1 63 ? 19.703 9.117 21.484 1 66.06 63 PRO A C 1
ATOM 516 O O . PRO A 1 63 ? 19.797 10.07 20.703 1 66.06 63 PRO A O 1
ATOM 519 N N . ASP A 1 64 ? 20.719 8.32 21.875 1 68.25 64 ASP A N 1
ATOM 520 C CA . ASP A 1 64 ? 22.094 8.562 21.438 1 68.25 64 ASP A CA 1
ATOM 521 C C . ASP A 1 64 ? 22.188 8.547 19.922 1 68.25 64 ASP A C 1
ATOM 523 O O . ASP A 1 64 ? 22.938 9.328 19.328 1 68.25 64 ASP A O 1
ATOM 527 N N . ALA A 1 65 ? 21.469 7.656 19.266 1 66.31 65 ALA A N 1
ATOM 528 C CA . ALA A 1 65 ? 21.562 7.508 17.812 1 66.31 65 ALA A CA 1
ATOM 529 C C . ALA A 1 65 ? 21.172 8.797 17.109 1 66.31 65 ALA A C 1
ATOM 531 O O . ALA A 1 65 ? 21.562 9.016 15.953 1 66.31 65 ALA A O 1
ATOM 532 N N . GLN A 1 66 ? 20.453 9.484 17.781 1 64.56 66 GLN A N 1
ATOM 533 C CA . GLN A 1 66 ? 19.953 10.711 17.156 1 64.56 66 GLN A CA 1
ATOM 534 C C . GLN A 1 66 ? 20.812 11.906 17.562 1 64.56 66 GLN A C 1
ATOM 536 O O . GLN A 1 66 ? 20.562 13.039 17.125 1 64.56 66 GLN A O 1
ATOM 541 N N . GLN A 1 67 ? 21.797 11.422 18.391 1 63 67 GLN A N 1
ATOM 542 C CA . GLN A 1 67 ? 22.688 12.516 18.75 1 63 67 GLN A CA 1
ATOM 543 C C . GLN A 1 67 ? 23.438 13.047 17.531 1 63 67 GLN A C 1
ATOM 545 O O . GLN A 1 67 ? 24 12.266 16.75 1 63 67 GLN A O 1
ATOM 550 N N . GLY A 1 68 ? 23.266 14.25 17.25 1 60.84 68 GLY A N 1
ATOM 551 C CA . GLY A 1 68 ? 23.984 14.844 16.125 1 60.84 68 GLY A CA 1
ATOM 552 C C . GLY A 1 68 ? 23.156 14.93 14.867 1 60.84 68 GLY A C 1
ATOM 553 O O . GLY A 1 68 ? 23.641 15.367 13.82 1 60.84 68 GLY A O 1
ATOM 554 N N . THR A 1 69 ? 22 14.258 14.969 1 62.62 69 THR A N 1
ATOM 555 C CA . THR A 1 69 ? 21.141 14.344 13.797 1 62.62 69 THR A CA 1
ATOM 556 C C . THR A 1 69 ? 20.344 15.656 13.789 1 62.62 69 THR A C 1
ATOM 558 O O . THR A 1 69 ? 20.469 16.453 14.711 1 62.62 69 THR A O 1
ATOM 561 N N . HIS A 1 70 ? 19.609 15.797 12.648 1 60.53 70 HIS A N 1
ATOM 562 C CA . HIS A 1 70 ? 18.734 16.969 12.539 1 60.53 70 HIS A CA 1
ATOM 563 C C . HIS A 1 70 ? 17.734 17.016 13.695 1 60.53 70 HIS A C 1
ATOM 565 O O . HIS A 1 70 ? 17.234 15.977 14.125 1 60.53 70 HIS A O 1
ATOM 571 N N . PRO A 1 71 ? 17.734 18.219 14.312 1 59.78 71 PRO A N 1
ATOM 572 C CA . PRO A 1 71 ? 16.812 18.406 15.43 1 59.78 71 PRO A CA 1
ATOM 573 C C . PRO A 1 71 ? 15.438 17.781 15.164 1 59.78 71 PRO A C 1
ATOM 575 O O . PRO A 1 71 ? 14.82 17.234 16.078 1 59.78 71 PRO A O 1
ATOM 578 N N . ALA A 1 72 ? 15.047 17.797 13.992 1 60.81 72 ALA A N 1
ATOM 579 C CA . ALA A 1 72 ? 13.75 17.219 13.633 1 60.81 72 ALA A CA 1
ATOM 580 C C . ALA A 1 72 ? 13.727 15.727 13.922 1 60.81 72 ALA A C 1
ATOM 582 O O . ALA A 1 72 ? 12.703 15.195 14.375 1 60.81 72 ALA A O 1
ATOM 583 N N . ASN A 1 73 ? 14.773 15.125 13.727 1 63.53 73 ASN A N 1
ATOM 584 C CA . ASN A 1 73 ? 14.852 13.688 13.961 1 63.53 73 ASN A CA 1
ATOM 585 C C . ASN A 1 73 ? 14.766 13.359 15.453 1 63.53 73 ASN A C 1
ATOM 587 O O . ASN A 1 73 ? 14.156 12.359 15.836 1 63.53 73 ASN A O 1
ATOM 591 N N . LYS A 1 74 ? 15.367 14.211 16.219 1 63.62 74 LYS A N 1
ATOM 592 C CA . LYS A 1 74 ? 15.344 14.016 17.656 1 63.62 74 LYS A CA 1
ATOM 593 C C . LYS A 1 74 ? 13.922 14.102 18.203 1 63.62 74 LYS A C 1
ATOM 595 O O . LYS A 1 74 ? 13.508 13.266 19.016 1 63.62 74 LYS A O 1
ATOM 600 N N . VAL A 1 75 ? 13.234 15.047 17.719 1 66.38 75 VAL A N 1
ATOM 601 C CA . VAL A 1 75 ? 11.852 15.258 18.125 1 66.38 75 VAL A CA 1
ATOM 602 C C . VAL A 1 75 ? 10.984 14.094 17.641 1 66.38 75 VAL A C 1
ATOM 604 O O . VAL A 1 75 ? 10.086 13.648 18.359 1 66.38 75 VAL A O 1
ATOM 607 N N . SER A 1 76 ? 11.406 13.57 16.594 1 65.81 76 SER A N 1
ATOM 608 C CA . SER A 1 76 ? 10.594 12.516 15.984 1 65.81 76 SER A CA 1
ATOM 609 C C . SER A 1 76 ? 10.656 11.227 16.812 1 65.81 76 SER A C 1
ATOM 611 O O . SER A 1 76 ? 9.672 10.492 16.891 1 65.81 76 SER A O 1
ATOM 613 N N . THR A 1 77 ? 11.812 11.031 17.312 1 68.31 77 THR A N 1
ATOM 614 C CA . THR A 1 77 ? 11.914 9.844 18.156 1 68.31 77 THR A CA 1
ATOM 615 C C . THR A 1 77 ? 10.977 9.953 19.344 1 68.31 77 THR A C 1
ATOM 617 O O . THR A 1 77 ? 10.266 9 19.672 1 68.31 77 THR A O 1
ATOM 620 N N . LEU A 1 78 ? 10.969 11.062 19.922 1 74.19 78 LEU A N 1
ATOM 621 C CA . LEU A 1 78 ? 10.094 11.289 21.062 1 74.19 78 LEU A CA 1
ATOM 622 C C . LEU A 1 78 ? 8.625 11.227 20.641 1 74.19 78 LEU A C 1
ATOM 624 O O . LEU A 1 78 ? 7.789 10.695 21.375 1 74.19 78 LEU A O 1
ATOM 628 N N . LYS A 1 79 ? 8.375 11.633 19.547 1 83.69 79 LYS A N 1
ATOM 629 C CA . LYS A 1 79 ? 7.027 11.688 19 1 83.69 79 LYS A CA 1
ATOM 630 C C . LYS A 1 79 ? 6.398 10.297 18.953 1 83.69 79 LYS A C 1
ATOM 632 O O . LYS A 1 79 ? 5.285 10.094 19.438 1 83.69 79 LYS A O 1
ATOM 637 N N . TYR A 1 80 ? 7.102 9.305 18.484 1 88.62 80 TYR A N 1
ATOM 638 C CA . TYR A 1 80 ? 6.52 7.984 18.266 1 88.62 80 TYR A CA 1
ATOM 639 C C . TYR A 1 80 ? 6.453 7.199 19.562 1 88.62 80 TYR A C 1
ATOM 641 O O . TYR A 1 80 ? 5.551 6.383 19.766 1 88.62 80 TYR A O 1
ATOM 649 N N . ASP A 1 81 ? 7.359 7.523 20.453 1 83.62 81 ASP A N 1
ATOM 650 C CA . ASP A 1 81 ? 7.258 6.906 21.766 1 83.62 81 ASP A CA 1
ATOM 651 C C . ASP A 1 81 ? 6.043 7.434 22.531 1 83.62 81 ASP A C 1
ATOM 653 O O . ASP A 1 81 ? 5.352 6.672 23.219 1 83.62 81 ASP A O 1
ATOM 657 N N . LEU A 1 82 ? 5.879 8.68 22.484 1 84 82 LEU A N 1
ATOM 658 C CA . LEU A 1 82 ? 4.711 9.273 23.125 1 84 82 LEU A CA 1
ATOM 659 C C . LEU A 1 82 ? 3.424 8.734 22.516 1 84 82 LEU A C 1
ATOM 661 O O . LEU A 1 82 ? 2.471 8.43 23.234 1 84 82 LEU A O 1
ATOM 665 N N . LEU A 1 83 ? 3.375 8.648 21.219 1 89.69 83 LEU A N 1
ATOM 666 C CA . LEU A 1 83 ? 2.203 8.117 20.531 1 89.69 83 LEU A CA 1
ATOM 667 C C . LEU A 1 83 ? 1.914 6.691 20.969 1 89.69 83 LEU A C 1
ATOM 669 O O . LEU A 1 83 ? 0.76 6.332 21.219 1 89.69 83 LEU A O 1
ATOM 673 N N . ARG A 1 84 ? 2.965 5.902 21.031 1 89.25 84 ARG A N 1
ATOM 674 C CA . ARG A 1 84 ? 2.816 4.52 21.453 1 89.25 84 ARG A CA 1
ATOM 675 C C . ARG A 1 84 ? 2.15 4.441 22.828 1 89.25 84 ARG A C 1
ATOM 677 O O . ARG A 1 84 ? 1.224 3.654 23.031 1 89.25 84 ARG A O 1
ATOM 684 N N . GLN A 1 85 ? 2.562 5.23 23.703 1 85.75 85 GLN A N 1
ATOM 685 C CA . GLN A 1 85 ? 2.027 5.234 25.062 1 85.75 85 GLN A CA 1
ATOM 686 C C . GLN A 1 85 ? 0.564 5.664 25.078 1 85.75 85 GLN A C 1
ATOM 688 O O . GLN A 1 85 ? -0.261 5.055 25.766 1 85.75 85 GLN A O 1
ATOM 693 N N . LEU A 1 86 ? 0.267 6.668 24.375 1 90.44 86 LEU A N 1
ATOM 694 C CA . LEU A 1 86 ? -1.105 7.16 24.328 1 90.44 86 LEU A CA 1
ATOM 695 C C . LEU A 1 86 ? -2.035 6.129 23.703 1 90.44 86 LEU A C 1
ATOM 697 O O . LEU A 1 86 ? -3.125 5.871 24.219 1 90.44 86 LEU A O 1
ATOM 701 N N . ILE A 1 87 ? -1.598 5.562 22.625 1 94.5 87 ILE A N 1
ATOM 702 C CA . ILE A 1 87 ? -2.391 4.559 21.922 1 94.5 87 ILE A CA 1
ATOM 703 C C . ILE A 1 87 ? -2.625 3.357 22.844 1 94.5 87 ILE A C 1
ATOM 705 O O . ILE A 1 87 ? -3.713 2.775 22.844 1 94.5 87 ILE A O 1
ATOM 709 N N . ALA A 1 88 ? -1.649 2.988 23.609 1 91.25 88 ALA A N 1
ATOM 710 C CA . ALA A 1 88 ? -1.734 1.847 24.516 1 91.25 88 ALA A CA 1
ATOM 711 C C . ALA A 1 88 ? -2.812 2.064 25.578 1 91.25 88 ALA A C 1
ATOM 713 O O . ALA A 1 88 ? -3.336 1.104 26.141 1 91.25 88 ALA A O 1
ATOM 714 N N . THR A 1 89 ? -3.184 3.291 25.844 1 92.62 89 THR A N 1
ATOM 715 C CA . THR A 1 89 ? -4.234 3.584 26.812 1 92.62 89 THR A CA 1
ATOM 716 C C . THR A 1 89 ? -5.613 3.463 26.172 1 92.62 89 THR A C 1
ATOM 718 O O . THR A 1 89 ? -6.633 3.545 26.859 1 92.62 89 THR A O 1
ATOM 721 N N . GLY A 1 90 ? -5.648 3.328 24.906 1 95.12 90 GLY A N 1
ATOM 722 C CA . GLY A 1 90 ? -6.91 3.252 24.188 1 95.12 90 GLY A CA 1
ATOM 723 C C . GLY A 1 90 ? -7.371 4.59 23.656 1 95.12 90 GLY A C 1
ATOM 724 O O . GLY A 1 90 ? -8.516 4.73 23.219 1 95.12 90 GLY A O 1
ATOM 725 N N . THR A 1 91 ? -6.5 5.547 23.656 1 95.12 91 THR A N 1
ATOM 726 C CA . THR A 1 91 ? -6.844 6.887 23.188 1 95.12 91 THR A CA 1
ATOM 727 C C . THR A 1 91 ? -6.379 7.102 21.75 1 95.12 91 THR A C 1
ATOM 729 O O . THR A 1 91 ? -5.203 6.918 21.438 1 95.12 91 THR A O 1
ATOM 732 N N . GLY A 1 92 ? -7.371 7.449 20.859 1 96.5 92 GLY A N 1
ATOM 733 C CA . GLY A 1 92 ? -6.977 7.891 19.531 1 96.5 92 GLY A CA 1
ATOM 734 C C . GLY A 1 92 ? -6.301 9.25 19.531 1 96.5 92 GLY A C 1
ATOM 735 O O . GLY A 1 92 ? -6.625 10.109 20.359 1 96.5 92 GLY A O 1
ATOM 736 N N . VAL A 1 93 ? -5.391 9.453 18.641 1 96.56 93 VAL A N 1
ATOM 737 C CA . VAL A 1 93 ? -4.602 10.688 18.672 1 96.56 93 VAL A CA 1
ATOM 738 C C . VAL A 1 93 ? -4.504 11.258 17.266 1 96.56 93 VAL A C 1
ATOM 740 O O . VAL A 1 93 ? -4.199 10.539 16.312 1 96.56 93 VAL A O 1
ATOM 743 N N . LEU A 1 94 ? -4.875 12.5 17.156 1 96.88 94 LEU A N 1
ATOM 744 C CA . LEU A 1 94 ? -4.512 13.266 15.969 1 96.88 94 LEU A CA 1
ATOM 745 C C . LEU A 1 94 ? -3.195 14 16.172 1 96.88 94 LEU A C 1
ATOM 747 O O . LEU A 1 94 ? -3.131 14.953 16.953 1 96.88 94 LEU A O 1
ATOM 751 N N . ILE A 1 95 ? -2.16 13.562 15.477 1 94.38 95 ILE A N 1
ATOM 752 C CA . ILE A 1 95 ? -0.872 14.242 15.547 1 94.38 95 ILE A CA 1
ATOM 753 C C . ILE A 1 95 ? -0.815 15.359 14.5 1 94.38 95 ILE A C 1
ATOM 755 O O . ILE A 1 95 ? -1.215 15.156 13.352 1 94.38 95 ILE A O 1
ATOM 759 N N . THR A 1 96 ? -0.354 16.469 14.945 1 93.06 96 THR A N 1
ATOM 760 C CA . THR A 1 96 ? -0.29 17.578 14 1 93.06 96 THR A CA 1
ATOM 761 C C . THR A 1 96 ? 0.986 18.391 14.211 1 93.06 96 THR A C 1
ATOM 763 O O . THR A 1 96 ? 1.436 18.562 15.344 1 93.06 96 THR A O 1
ATOM 766 N N . ASP A 1 97 ? 1.557 18.766 13.117 1 89.12 97 ASP A N 1
ATOM 767 C CA . ASP A 1 97 ? 2.633 19.75 13.164 1 89.12 97 ASP A CA 1
ATOM 768 C C . ASP A 1 97 ? 2.088 21.141 13.469 1 89.12 97 ASP A C 1
ATOM 770 O O . ASP A 1 97 ? 0.883 21.375 13.359 1 89.12 97 ASP A O 1
ATOM 774 N N . LEU A 1 98 ? 3.049 21.984 13.82 1 89.75 98 LEU A N 1
ATOM 775 C CA . LEU A 1 98 ? 2.627 23.328 14.188 1 89.75 98 LEU A CA 1
ATOM 776 C C . LEU A 1 98 ? 2.463 24.203 12.945 1 89.75 98 LEU A C 1
ATOM 778 O O . LEU A 1 98 ? 1.726 25.188 12.977 1 89.75 98 LEU A O 1
ATOM 782 N N . ASP A 1 99 ? 3.174 23.844 11.867 1 90.44 99 ASP A N 1
ATOM 783 C CA . ASP A 1 99 ? 3.17 24.703 10.68 1 90.44 99 ASP A CA 1
ATOM 784 C C . ASP A 1 99 ? 1.993 24.359 9.773 1 90.44 99 ASP A C 1
ATOM 786 O O . ASP A 1 99 ? 2.172 24.156 8.57 1 90.44 99 ASP A O 1
ATOM 790 N N . LEU A 1 100 ? 0.849 24.328 10.375 1 95.5 100 LEU A N 1
ATOM 791 C CA . LEU A 1 100 ? -0.406 24.172 9.648 1 95.5 100 LEU A CA 1
ATOM 792 C C . LEU A 1 100 ? -1.478 25.094 10.211 1 95.5 100 LEU A C 1
ATOM 794 O O . LEU A 1 100 ? -1.302 25.672 11.289 1 95.5 100 LEU A O 1
ATOM 798 N N . VAL A 1 101 ? -2.529 25.391 9.422 1 97.56 101 VAL A N 1
ATOM 799 C CA . VAL A 1 101 ? -3.666 26.203 9.852 1 97.56 101 VAL A CA 1
ATOM 800 C C . VAL A 1 101 ? -4.961 25.406 9.68 1 97.56 101 VAL A C 1
ATOM 802 O O . VAL A 1 101 ? -5.289 24.969 8.57 1 97.56 101 VAL A O 1
ATOM 805 N N . TYR A 1 102 ? -5.629 25.203 10.797 1 98.25 102 TYR A N 1
ATOM 806 C CA . TYR A 1 102 ? -6.977 24.656 10.727 1 98.25 102 TYR A CA 1
ATOM 807 C C . TYR A 1 102 ? -7.996 25.734 10.406 1 98.25 102 TYR A C 1
ATOM 809 O O . TYR A 1 102 ? -7.984 26.812 11.016 1 98.25 102 TYR A O 1
ATOM 817 N N . VAL A 1 103 ? -8.75 25.438 9.406 1 98.31 103 VAL A N 1
ATOM 818 C CA . VAL A 1 103 ? -9.852 26.344 9.062 1 98.31 103 VAL A CA 1
ATOM 819 C C . VAL A 1 103 ? -11.102 25.953 9.852 1 98.31 103 VAL A C 1
ATOM 821 O O . VAL A 1 103 ? -11.906 26.797 10.211 1 98.31 103 VAL A O 1
ATOM 824 N N . SER A 1 104 ? -11.266 24.734 10.055 1 97.88 104 SER A N 1
ATOM 825 C CA . SER A 1 104 ? -12.336 24.188 10.875 1 97.88 104 SER A CA 1
ATOM 826 C C . SER A 1 104 ? -11.844 23.031 11.727 1 97.88 104 SER A C 1
ATOM 828 O O . SER A 1 104 ? -10.688 22.609 11.609 1 97.88 104 SER A O 1
ATOM 830 N N . ASN A 1 105 ? -12.711 22.578 12.602 1 96.5 105 ASN A N 1
ATOM 831 C CA . ASN A 1 105 ? -12.352 21.5 13.523 1 96.5 105 ASN A CA 1
ATOM 832 C C . ASN A 1 105 ? -12.062 20.203 12.773 1 96.5 105 ASN A C 1
ATOM 834 O O . ASN A 1 105 ? -12.953 19.625 12.148 1 96.5 105 ASN A O 1
ATOM 838 N N . PRO A 1 106 ? -10.828 19.672 12.867 1 96.31 106 PRO A N 1
ATOM 839 C CA . PRO A 1 106 ? -10.469 18.484 12.086 1 96.31 106 PRO A CA 1
ATOM 840 C C . PRO A 1 106 ? -11.172 17.219 12.578 1 96.31 106 PRO A C 1
ATOM 842 O O . PRO A 1 106 ? -11.359 16.281 11.805 1 96.31 106 PRO A O 1
ATOM 845 N N . PHE A 1 107 ? -11.625 17.109 13.844 1 96.06 107 PHE A N 1
ATOM 846 C CA . PHE A 1 107 ? -12.164 15.891 14.438 1 96.06 107 PHE A CA 1
ATOM 847 C C . PHE A 1 107 ? -13.539 15.578 13.867 1 96.06 107 PHE A C 1
ATOM 849 O O . PHE A 1 107 ? -14.008 14.438 13.945 1 96.06 107 PHE A O 1
ATOM 856 N N . GLU A 1 108 ? -14.148 16.547 13.305 1 94.12 108 GLU A N 1
ATOM 857 C CA . GLU A 1 108 ? -15.469 16.344 12.711 1 94.12 108 GLU A CA 1
ATOM 858 C C . GLU A 1 108 ? -15.352 15.773 11.297 1 94.12 108 GLU A C 1
ATOM 860 O O . GLU A 1 108 ? -16.359 15.406 10.688 1 94.12 108 GLU A O 1
ATOM 865 N N . ASN A 1 109 ? -14.172 15.609 10.883 1 93.44 109 ASN A N 1
ATOM 866 C CA . ASN A 1 109 ? -13.969 15.219 9.492 1 93.44 109 ASN A CA 1
ATOM 867 C C . ASN A 1 109 ? -13.078 13.984 9.383 1 93.44 109 ASN A C 1
ATOM 869 O O . ASN A 1 109 ? -12.469 13.742 8.344 1 93.44 109 ASN A O 1
ATOM 873 N N . LEU A 1 110 ? -12.977 13.242 10.453 1 96 110 LEU A N 1
ATOM 874 C CA . LEU A 1 110 ? -12.258 11.969 10.477 1 96 110 LEU A CA 1
ATOM 875 C C . LEU A 1 110 ? -13.219 10.805 10.266 1 96 110 LEU A C 1
ATOM 877 O O . LEU A 1 110 ? -14.359 10.836 10.75 1 96 110 LEU A O 1
ATOM 881 N N . HIS A 1 111 ? -12.828 9.805 9.555 1 94.81 111 HIS A N 1
ATOM 882 C CA . HIS A 1 111 ? -13.625 8.594 9.359 1 94.81 111 HIS A CA 1
ATOM 883 C C . HIS A 1 111 ? -13.43 7.617 10.516 1 94.81 111 HIS A C 1
ATOM 885 O O . HIS A 1 111 ? -14.383 6.965 10.945 1 94.81 111 HIS A O 1
ATOM 891 N N . ARG A 1 112 ? -12.25 7.477 10.992 1 95 112 ARG A N 1
ATOM 892 C CA . ARG A 1 112 ? -11.859 6.645 12.125 1 95 112 ARG A CA 1
ATOM 893 C C . ARG A 1 112 ? -12.117 5.172 11.836 1 95 112 ARG A C 1
ATOM 895 O O . ARG A 1 112 ? -12.539 4.426 12.727 1 95 112 ARG A O 1
ATOM 902 N N . ASP A 1 113 ? -11.969 4.742 10.578 1 92.75 113 ASP A N 1
ATOM 903 C CA . ASP A 1 113 ? -12.242 3.357 10.195 1 92.75 113 ASP A CA 1
ATOM 904 C C . ASP A 1 113 ? -10.953 2.619 9.844 1 92.75 113 ASP A C 1
ATOM 906 O O . ASP A 1 113 ? -10.977 1.43 9.523 1 92.75 113 ASP A O 1
ATOM 910 N N . ALA A 1 114 ? -9.852 3.291 9.828 1 94.88 114 ALA A N 1
ATOM 911 C CA . ALA A 1 114 ? -8.547 2.717 9.539 1 94.88 114 ALA A CA 1
ATOM 912 C C . ALA A 1 114 ? -7.594 2.889 10.727 1 94.88 114 ALA A C 1
ATOM 914 O O . ALA A 1 114 ? -7.797 3.768 11.562 1 94.88 114 ALA A O 1
ATOM 915 N N . ASP A 1 115 ? -6.605 2.049 10.758 1 96 115 ASP A N 1
ATOM 916 C CA . ASP A 1 115 ? -5.594 2.211 11.805 1 96 115 ASP A CA 1
ATOM 917 C C . ASP A 1 115 ? -4.93 3.582 11.711 1 96 115 ASP A C 1
ATOM 919 O O . ASP A 1 115 ? -4.707 4.238 12.734 1 96 115 ASP A O 1
ATOM 923 N N . ILE A 1 116 ? -4.633 3.949 10.516 1 97 116 ILE A N 1
ATOM 924 C CA . ILE A 1 116 ? -3.992 5.23 10.234 1 97 116 ILE A CA 1
ATOM 925 C C . ILE A 1 116 ? -4.84 6.027 9.25 1 97 116 ILE A C 1
ATOM 927 O O . ILE A 1 116 ? -5.188 5.531 8.18 1 97 116 ILE A O 1
ATOM 931 N N . GLU A 1 117 ? -5.242 7.141 9.602 1 97.56 117 GLU A N 1
ATOM 932 C CA . GLU A 1 117 ? -5.871 8.125 8.734 1 97.56 117 GLU A CA 1
ATOM 933 C C . GLU A 1 117 ? -5.02 9.391 8.617 1 97.56 117 GLU A C 1
ATOM 935 O O . GLU A 1 117 ? -4.984 10.203 9.539 1 97.56 117 GLU A O 1
ATOM 940 N N . GLY A 1 118 ? -4.316 9.508 7.422 1 97.75 118 GLY A N 1
ATOM 941 C CA . GLY A 1 118 ? -3.285 10.531 7.371 1 97.75 118 GLY A CA 1
ATOM 942 C C . GLY A 1 118 ? -3.414 11.453 6.172 1 97.75 118 GLY A C 1
ATOM 943 O O . GLY A 1 118 ? -4.023 11.086 5.164 1 97.75 118 GLY A O 1
ATOM 944 N N . GLN A 1 119 ? -2.885 12.633 6.332 1 98.19 119 GLN A N 1
ATOM 945 C CA . GLN A 1 119 ? -2.719 13.539 5.199 1 98.19 119 GLN A CA 1
ATOM 946 C C . GLN A 1 119 ? -1.722 12.984 4.188 1 98.19 119 GLN A C 1
ATOM 948 O O . GLN A 1 119 ? -0.685 12.438 4.566 1 98.19 119 GLN A O 1
ATOM 953 N N . THR A 1 120 ? -2.031 13.109 2.955 1 97.38 120 THR A N 1
ATOM 954 C CA . THR A 1 120 ? -1.11 12.695 1.902 1 97.38 120 THR A CA 1
ATOM 955 C C . THR A 1 120 ? -0.145 13.828 1.554 1 97.38 120 THR A C 1
ATOM 957 O O . THR A 1 120 ? -0.508 15 1.617 1 97.38 120 THR A O 1
ATOM 960 N N . ASP A 1 121 ? 1.066 13.477 1.172 1 95.5 121 ASP A N 1
ATOM 961 C CA . ASP A 1 121 ? 1.968 14.438 0.545 1 95.5 121 ASP A CA 1
ATOM 962 C C . ASP A 1 121 ? 1.686 14.562 -0.95 1 95.5 121 ASP A C 1
ATOM 964 O O . ASP A 1 121 ? 2.299 15.383 -1.638 1 95.5 121 ASP A O 1
ATOM 968 N N . GLY A 1 122 ? 0.766 13.742 -1.407 1 95.5 122 GLY A N 1
ATOM 969 C CA . GLY A 1 122 ? 0.34 13.883 -2.791 1 95.5 122 GLY A CA 1
ATOM 970 C C . GLY A 1 122 ? -0.337 15.211 -3.078 1 95.5 122 GLY A C 1
ATOM 971 O O . GLY A 1 122 ? -0.813 15.883 -2.162 1 95.5 122 GLY A O 1
ATOM 972 N N . PHE A 1 123 ? -0.386 15.578 -4.352 1 94.12 123 PHE A N 1
ATOM 973 C CA . PHE A 1 123 ? -0.796 16.938 -4.68 1 94.12 123 PHE A CA 1
ATOM 974 C C . PHE A 1 123 ? -1.815 16.938 -5.812 1 94.12 123 PHE A C 1
ATOM 976 O O . PHE A 1 123 ? -2.086 17.969 -6.414 1 94.12 123 PHE A O 1
ATOM 983 N N . SER A 1 124 ? -2.264 15.844 -6.211 1 94.06 124 SER A N 1
ATOM 984 C CA . SER A 1 124 ? -3.348 15.633 -7.168 1 94.06 124 SER A CA 1
ATOM 985 C C . SER A 1 124 ? -4.195 14.422 -6.781 1 94.06 124 SER A C 1
ATOM 987 O O . SER A 1 124 ? -3.836 13.672 -5.871 1 94.06 124 SER A O 1
ATOM 989 N N . ARG A 1 125 ? -5.297 14.344 -7.445 1 93.81 125 ARG A N 1
ATOM 990 C CA . ARG A 1 125 ? -6.164 13.203 -7.16 1 93.81 125 ARG A CA 1
ATOM 991 C C . ARG A 1 125 ? -5.414 11.891 -7.34 1 93.81 125 ARG A C 1
ATOM 993 O O . ARG A 1 125 ? -5.492 11.008 -6.484 1 93.81 125 ARG A O 1
ATOM 1000 N N . GLU A 1 126 ? -4.66 11.75 -8.375 1 92.38 126 GLU A N 1
ATOM 1001 C CA . GLU A 1 126 ? -3.936 10.523 -8.672 1 92.38 126 GLU A CA 1
ATOM 1002 C C . GLU A 1 126 ? -2.834 10.266 -7.645 1 92.38 126 GLU A C 1
ATOM 1004 O O . GLU A 1 126 ? -2.664 9.141 -7.176 1 92.38 126 GLU A O 1
ATOM 1009 N N . TRP A 1 127 ? -2.178 11.32 -7.25 1 93.56 127 TRP A N 1
ATOM 1010 C CA . TRP A 1 127 ? -1.052 11.156 -6.34 1 93.56 127 TRP A CA 1
ATOM 1011 C C . TRP A 1 127 ? -1.534 11.023 -4.898 1 93.56 127 TRP A C 1
ATOM 1013 O O . TRP A 1 127 ? -0.847 10.438 -4.059 1 93.56 127 TRP A O 1
ATOM 1023 N N . ALA A 1 128 ? -2.707 11.492 -4.684 1 94.94 128 ALA A N 1
ATOM 1024 C CA . ALA A 1 128 ? -3.24 11.391 -3.328 1 94.94 128 ALA A CA 1
ATOM 1025 C C . ALA A 1 128 ? -3.84 10.016 -3.076 1 94.94 128 ALA A C 1
ATOM 1027 O O . ALA A 1 128 ? -3.791 9.5 -1.954 1 94.94 128 ALA A O 1
ATOM 1028 N N . HIS A 1 129 ? -4.398 9.406 -4.082 1 93.69 129 HIS A N 1
ATOM 1029 C CA . HIS A 1 129 ? -5.223 8.219 -3.846 1 93.69 129 HIS A CA 1
ATOM 1030 C C . HIS A 1 129 ? -4.559 6.969 -4.402 1 93.69 129 HIS A C 1
ATOM 1032 O O . HIS A 1 129 ? -5.004 5.852 -4.125 1 93.69 129 HIS A O 1
ATOM 1038 N N . GLY A 1 130 ? -3.52 7.102 -5.098 1 94.5 130 GLY A N 1
ATOM 1039 C CA . GLY A 1 130 ? -2.803 5.969 -5.664 1 94.5 130 GLY A CA 1
ATOM 1040 C C . GLY A 1 130 ? -3.01 5.82 -7.16 1 94.5 130 GLY A C 1
ATOM 1041 O O . GLY A 1 130 ? -4.074 6.156 -7.684 1 94.5 130 GLY A O 1
ATOM 1042 N N . LYS A 1 131 ? -2.094 5.367 -7.812 1 96.19 131 LYS A N 1
ATOM 1043 C CA . LYS A 1 131 ? -2.148 5.074 -9.242 1 96.19 131 LYS A CA 1
ATOM 1044 C C . LYS A 1 131 ? -1.215 3.922 -9.602 1 96.19 131 LYS A C 1
ATOM 1046 O O . LYS A 1 131 ? -0.367 3.527 -8.797 1 96.19 131 LYS A O 1
ATOM 1051 N N . PHE A 1 132 ? -1.391 3.391 -10.766 1 95.88 132 PHE A N 1
ATOM 1052 C CA . PHE A 1 132 ? -0.492 2.348 -11.242 1 95.88 132 PHE A CA 1
ATOM 1053 C C . PHE A 1 132 ? 0.597 2.936 -12.133 1 95.88 132 PHE A C 1
ATOM 1055 O O . PHE A 1 132 ? 0.367 3.924 -12.836 1 95.88 132 PHE A O 1
ATOM 1062 N N . GLY A 1 133 ? 1.794 2.447 -11.961 1 94.19 133 GLY A N 1
ATOM 1063 C CA . GLY A 1 133 ? 2.844 2.543 -12.961 1 94.19 133 GLY A CA 1
ATOM 1064 C C . GLY A 1 133 ? 3.145 1.218 -13.641 1 94.19 133 GLY A C 1
ATOM 1065 O O . GLY A 1 133 ? 2.611 0.179 -13.25 1 94.19 133 GLY A O 1
ATOM 1066 N N . GLY A 1 134 ? 3.92 1.261 -14.727 1 92.62 134 GLY A N 1
ATOM 1067 C CA . GLY A 1 134 ? 4.215 0.032 -15.445 1 92.62 134 GLY A CA 1
ATOM 1068 C C . GLY A 1 134 ? 5.66 -0.061 -15.898 1 92.62 134 GLY A C 1
ATOM 1069 O O . GLY A 1 134 ? 6.344 0.957 -16.031 1 92.62 134 GLY A O 1
ATOM 1070 N N . ILE A 1 135 ? 6.129 -1.191 -15.891 1 88.75 135 ILE A N 1
ATOM 1071 C CA . ILE A 1 135 ? 7.41 -1.5 -16.516 1 88.75 135 ILE A CA 1
ATOM 1072 C C . ILE A 1 135 ? 7.176 -2.107 -17.891 1 88.75 135 ILE A C 1
ATOM 1074 O O . ILE A 1 135 ? 6.367 -3.027 -18.047 1 88.75 135 ILE A O 1
ATOM 1078 N N . ASP A 1 136 ? 7.816 -1.455 -18.859 1 86.69 136 ASP A N 1
ATOM 1079 C CA . ASP A 1 136 ? 7.73 -1.967 -20.234 1 86.69 136 ASP A CA 1
ATOM 1080 C C . ASP A 1 136 ? 9.102 -2.422 -20.734 1 86.69 136 ASP A C 1
ATOM 1082 O O . ASP A 1 136 ? 9.828 -1.646 -21.344 1 86.69 136 ASP A O 1
ATOM 1086 N N . ASP A 1 137 ? 9.422 -3.566 -20.422 1 83.69 137 ASP A N 1
ATOM 1087 C CA . ASP A 1 137 ? 10.656 -4.23 -20.828 1 83.69 137 ASP A CA 1
ATOM 1088 C C . ASP A 1 137 ? 10.352 -5.512 -21.609 1 83.69 137 ASP A C 1
ATOM 1090 O O . ASP A 1 137 ? 10.039 -6.543 -21 1 83.69 137 ASP A O 1
ATOM 1094 N N . LYS A 1 138 ? 10.477 -5.457 -22.828 1 77.88 138 LYS A N 1
ATOM 1095 C CA . LYS A 1 138 ? 10.109 -6.559 -23.703 1 77.88 138 LYS A CA 1
ATOM 1096 C C . LYS A 1 138 ? 10.867 -7.832 -23.344 1 77.88 138 LYS A C 1
ATOM 1098 O O . LYS A 1 138 ? 10.398 -8.938 -23.609 1 77.88 138 LYS A O 1
ATOM 1103 N N . THR A 1 139 ? 11.984 -7.668 -22.734 1 78.81 139 THR A N 1
ATOM 1104 C CA . THR A 1 139 ? 12.805 -8.828 -22.422 1 78.81 139 THR A CA 1
ATOM 1105 C C . 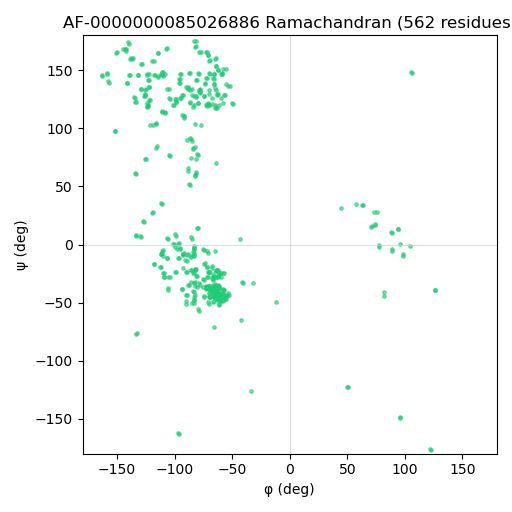THR A 1 139 ? 12.203 -9.602 -21.25 1 78.81 139 THR A C 1
ATOM 1107 O O . THR A 1 139 ? 12.641 -10.719 -20.953 1 78.81 139 THR A O 1
ATOM 1110 N N . MET A 1 140 ? 11.156 -9.055 -20.688 1 80.81 140 MET A N 1
ATOM 1111 C CA . MET A 1 140 ? 10.578 -9.703 -19.516 1 80.81 140 MET A CA 1
ATOM 1112 C C . MET A 1 140 ? 9.344 -10.508 -19.891 1 80.81 140 MET A C 1
ATOM 1114 O O . MET A 1 140 ? 8.719 -11.125 -19.031 1 80.81 140 MET A O 1
ATOM 1118 N N . GLY A 1 141 ? 9.062 -10.469 -21.172 1 75.62 141 GLY A N 1
ATOM 1119 C CA . GLY A 1 141 ? 7.918 -11.25 -21.625 1 75.62 141 GLY A CA 1
ATOM 1120 C C . GLY A 1 141 ? 6.641 -10.445 -21.719 1 75.62 141 GLY A C 1
ATOM 1121 O O . GLY A 1 141 ? 6.672 -9.25 -22.031 1 75.62 141 GLY A O 1
ATOM 1122 N N . TRP A 1 142 ? 5.5 -11.156 -21.469 1 70.31 142 TRP A N 1
ATOM 1123 C CA . TRP A 1 142 ? 4.18 -10.562 -21.641 1 70.31 142 TRP A CA 1
ATOM 1124 C C . TRP A 1 142 ? 3.965 -9.414 -20.656 1 70.31 142 TRP A C 1
ATOM 1126 O O . TRP A 1 142 ? 4.238 -9.562 -19.469 1 70.31 142 TRP A O 1
ATOM 1136 N N . GLY A 1 143 ? 3.432 -8.328 -21.25 1 70.44 143 GLY A N 1
ATOM 1137 C CA . GLY A 1 143 ? 3.068 -7.176 -20.453 1 70.44 143 GLY A CA 1
ATOM 1138 C C . GLY A 1 143 ? 4.262 -6.324 -20.062 1 70.44 143 GLY A C 1
ATOM 1139 O O . GLY A 1 143 ? 4.098 -5.254 -19.469 1 70.44 143 GLY A O 1
ATOM 1140 N N . GLY A 1 144 ? 5.488 -6.844 -20.516 1 72.75 144 GLY A N 1
ATOM 1141 C CA . GLY A 1 144 ? 6.684 -6.035 -20.312 1 72.75 144 GLY A CA 1
ATOM 1142 C C . GLY A 1 144 ? 7.121 -5.957 -18.859 1 72.75 144 GLY A C 1
ATOM 1143 O O . GLY A 1 144 ? 7.895 -5.074 -18.484 1 72.75 144 GLY A O 1
ATOM 1144 N N . GLY A 1 145 ? 6.645 -6.766 -18.109 1 75.56 145 GLY A N 1
ATOM 1145 C CA . GLY A 1 145 ? 7.148 -6.746 -16.75 1 75.56 145 GLY A CA 1
ATOM 1146 C C . GLY A 1 145 ? 6.051 -6.621 -15.711 1 75.56 145 GLY A C 1
ATOM 1147 O O . GLY A 1 145 ? 6.133 -7.215 -14.633 1 75.56 145 GLY A O 1
ATOM 1148 N N . GLY A 1 146 ? 5.023 -5.781 -16.031 1 88.06 146 GLY A N 1
ATOM 1149 C CA . GLY A 1 146 ? 3.924 -5.762 -15.078 1 88.06 146 GLY A CA 1
ATOM 1150 C C . GLY A 1 146 ? 3.652 -4.387 -14.508 1 88.06 146 GLY A C 1
ATOM 1151 O O . GLY A 1 146 ? 4.215 -3.393 -14.969 1 88.06 146 GLY A O 1
ATOM 1152 N N . LEU A 1 147 ? 2.729 -4.398 -13.602 1 93.38 147 LEU A N 1
ATOM 1153 C CA . LEU A 1 147 ? 2.258 -3.154 -13.008 1 93.38 147 LEU A CA 1
ATOM 1154 C C . LEU A 1 147 ? 2.695 -3.053 -11.547 1 93.38 147 LEU A C 1
ATOM 1156 O O . LEU A 1 147 ? 2.936 -4.07 -10.898 1 93.38 147 LEU A O 1
ATOM 1160 N N . TYR A 1 148 ? 2.92 -1.87 -11.102 1 95.75 148 TYR A N 1
ATOM 1161 C CA . TYR A 1 148 ? 3.152 -1.599 -9.688 1 95.75 148 TYR A CA 1
ATOM 1162 C C . TYR A 1 148 ? 2.293 -0.436 -9.203 1 95.75 148 TYR A C 1
ATOM 1164 O O . TYR A 1 148 ? 1.945 0.452 -9.984 1 95.75 148 TYR A O 1
ATOM 1172 N N . ALA A 1 149 ? 1.888 -0.512 -8 1 96.38 149 ALA A N 1
ATOM 1173 C CA . ALA A 1 149 ? 1.129 0.557 -7.355 1 96.38 149 ALA A CA 1
ATOM 1174 C C . ALA A 1 149 ? 2.055 1.666 -6.863 1 96.38 149 ALA A C 1
ATOM 1176 O O . ALA A 1 149 ? 3.146 1.394 -6.359 1 96.38 149 ALA A O 1
ATOM 1177 N N . GLN A 1 150 ? 1.605 2.867 -7.008 1 97 150 GLN A N 1
ATOM 1178 C CA . GLN A 1 150 ? 2.279 4.051 -6.484 1 97 150 GLN A CA 1
ATOM 1179 C C . GLN A 1 150 ? 1.371 4.824 -5.531 1 97 150 GLN A C 1
ATOM 1181 O O . GLN A 1 150 ? 0.25 5.191 -5.895 1 97 150 GLN A O 1
ATOM 1186 N N . VAL A 1 151 ? 1.822 5.023 -4.414 1 94.94 151 VAL A N 1
ATOM 1187 C CA . VAL A 1 151 ? 1.084 5.777 -3.406 1 94.94 151 VAL A CA 1
ATOM 1188 C C . VAL A 1 151 ? 2.01 6.789 -2.736 1 94.94 151 VAL A C 1
ATOM 1190 O O . VAL A 1 151 ? 3.062 6.422 -2.209 1 94.94 151 VAL A O 1
ATOM 1193 N N . PHE A 1 152 ? 1.612 8.031 -2.812 1 96.44 152 PHE A N 1
ATOM 1194 C CA . PHE A 1 152 ? 2.436 9.055 -2.184 1 96.44 152 PHE A CA 1
ATOM 1195 C C . PHE A 1 152 ? 2.488 8.859 -0.673 1 96.44 152 PHE A C 1
ATOM 1197 O O . PHE A 1 152 ? 1.557 8.312 -0.08 1 96.44 152 PHE A O 1
ATOM 1204 N N . THR A 1 153 ? 3.535 9.312 -0.036 1 96.56 153 THR A N 1
ATOM 1205 C CA . THR A 1 153 ? 3.76 9.109 1.392 1 96.56 153 THR A CA 1
ATOM 1206 C C . THR A 1 153 ? 2.701 9.844 2.213 1 96.56 153 THR A C 1
ATOM 1208 O O . THR A 1 153 ? 2.205 10.891 1.802 1 96.56 153 THR A O 1
ATOM 1211 N N . ILE A 1 154 ? 2.408 9.227 3.305 1 97 154 ILE A N 1
ATOM 1212 C CA . ILE A 1 154 ? 1.607 9.875 4.336 1 97 154 ILE A CA 1
ATOM 1213 C C . ILE A 1 154 ? 2.457 10.906 5.078 1 97 154 ILE A C 1
ATOM 1215 O O . ILE A 1 154 ? 3.604 10.625 5.441 1 97 154 ILE A O 1
ATOM 1219 N N . ASN A 1 155 ? 1.919 12.07 5.129 1 95.62 155 ASN A N 1
ATOM 1220 C CA . ASN A 1 155 ? 2.572 13.086 5.941 1 95.62 155 ASN A CA 1
ATOM 1221 C C . ASN A 1 155 ? 2.426 12.805 7.43 1 95.62 155 ASN A C 1
ATOM 1223 O O . ASN A 1 155 ? 1.31 12.742 7.949 1 95.62 155 ASN A O 1
ATOM 1227 N N . VAL A 1 156 ? 3.529 12.672 8.117 1 93.19 156 VAL A N 1
ATOM 1228 C CA . VAL A 1 156 ? 3.486 12.273 9.516 1 93.19 156 VAL A CA 1
ATOM 1229 C C . VAL A 1 156 ? 3.283 13.5 10.406 1 93.19 156 VAL A C 1
ATOM 1231 O O . VAL A 1 156 ? 3.279 13.391 11.633 1 93.19 156 VAL A O 1
ATOM 1234 N N . GLY A 1 157 ? 3.064 14.633 9.82 1 92.19 157 GLY A N 1
ATOM 1235 C CA . GLY A 1 157 ? 2.754 15.852 10.555 1 92.19 157 GLY A CA 1
ATOM 1236 C C . GLY A 1 157 ? 1.264 16.078 10.727 1 92.19 157 GLY A C 1
ATOM 1237 O O . GLY A 1 157 ? 0.849 17 11.43 1 92.19 157 GLY A O 1
ATOM 1238 N N . CYS A 1 158 ? 0.479 15.297 10.094 1 95.88 158 CYS A N 1
ATOM 1239 C CA . CYS A 1 158 ? -0.97 15.359 10.25 1 95.88 158 CYS A CA 1
ATOM 1240 C C . CYS A 1 158 ? -1.6 13.992 10 1 95.88 158 CYS A C 1
ATOM 1242 O O . CYS A 1 158 ? -1.902 13.641 8.859 1 95.88 158 CYS A O 1
ATOM 1244 N N . MET A 1 159 ? -1.857 13.305 11 1 97.06 159 MET A N 1
ATOM 1245 C CA . MET A 1 159 ? -2.449 11.977 10.875 1 97.06 159 MET A CA 1
ATOM 1246 C C . MET A 1 159 ? -3.168 11.57 12.156 1 97.06 159 MET A C 1
ATOM 1248 O O . MET A 1 159 ? -2.727 11.922 13.258 1 97.06 159 MET A O 1
ATOM 1252 N N . TYR A 1 160 ? -4.27 10.977 12 1 97.56 160 TYR A N 1
ATOM 1253 C CA . TYR A 1 160 ? -5.004 10.367 13.109 1 97.56 160 TYR A CA 1
ATOM 1254 C C . TYR A 1 160 ? -4.633 8.898 13.266 1 97.56 160 TYR A C 1
ATOM 1256 O O . TYR A 1 160 ? -4.652 8.141 12.289 1 97.56 160 TYR A O 1
ATOM 1264 N N . VAL A 1 161 ? -4.277 8.516 14.445 1 97.75 161 VAL A N 1
ATOM 1265 C CA . VAL A 1 161 ? -3.924 7.141 14.773 1 97.75 161 VAL A CA 1
ATOM 1266 C C . VAL A 1 161 ? -4.996 6.531 15.672 1 97.75 161 VAL A C 1
ATOM 1268 O O . VAL A 1 161 ? -5.211 6.996 16.797 1 97.75 161 VAL A O 1
ATOM 1271 N N . ARG A 1 162 ? -5.68 5.547 15.133 1 97.31 162 ARG A N 1
ATOM 1272 C CA . ARG A 1 162 ? -6.68 4.832 15.914 1 97.31 162 ARG A CA 1
ATOM 1273 C C . ARG A 1 162 ? -6.02 3.938 16.953 1 97.31 162 ARG A C 1
ATOM 1275 O O . ARG A 1 162 ? -4.988 3.32 16.688 1 97.31 162 ARG A O 1
ATOM 1282 N N . PRO A 1 163 ? -6.648 3.859 18.109 1 97.25 163 PRO A N 1
ATOM 1283 C CA . PRO A 1 163 ? -6.039 3.029 19.156 1 97.25 163 PRO A CA 1
ATOM 1284 C C . PRO A 1 163 ? -6.32 1.541 18.969 1 97.25 163 PRO A C 1
ATOM 1286 O O . PRO A 1 163 ? -7.168 0.975 19.656 1 97.25 163 PRO A O 1
ATOM 1289 N N . THR A 1 164 ? -5.637 0.917 18.078 1 94.19 164 THR A N 1
ATOM 1290 C CA . THR A 1 164 ? -5.711 -0.516 17.828 1 94.19 164 THR A CA 1
ATOM 1291 C C . THR A 1 164 ? -4.391 -1.198 18.172 1 94.19 164 THR A C 1
ATOM 1293 O O . THR A 1 164 ? -3.373 -0.53 18.359 1 94.19 164 THR A O 1
ATOM 1296 N N . ALA A 1 165 ? -4.453 -2.502 18.281 1 92.88 165 ALA A N 1
ATOM 1297 C CA . ALA A 1 165 ? -3.23 -3.26 18.531 1 92.88 165 ALA A CA 1
ATOM 1298 C C . ALA A 1 165 ? -2.23 -3.076 17.391 1 92.88 165 ALA A C 1
ATOM 1300 O O . ALA A 1 165 ? -1.024 -2.973 17.625 1 92.88 165 ALA A O 1
ATOM 1301 N N . ARG A 1 166 ? -2.668 -2.98 16.203 1 92.12 166 ARG A N 1
ATOM 1302 C CA . ARG A 1 166 ? -1.79 -2.832 15.039 1 92.12 166 ARG A CA 1
ATOM 1303 C C . ARG A 1 166 ? -1.125 -1.46 15.031 1 92.12 166 ARG A C 1
ATOM 1305 O O . ARG A 1 166 ? 0.06 -1.342 14.711 1 92.12 166 ARG A O 1
ATOM 1312 N N . SER A 1 167 ? -1.933 -0.447 15.375 1 95.31 167 SER A N 1
ATOM 1313 C CA . SER A 1 167 ? -1.341 0.885 15.445 1 95.31 167 SER A CA 1
ATOM 1314 C C . SER A 1 167 ? -0.281 0.961 16.547 1 95.31 167 SER A C 1
ATOM 1316 O O . SER A 1 167 ? 0.759 1.599 16.359 1 95.31 167 SER A O 1
ATOM 1318 N N . ALA A 1 168 ? -0.581 0.313 17.641 1 94.19 168 ALA A N 1
ATOM 1319 C CA . ALA A 1 168 ? 0.392 0.295 18.734 1 94.19 168 ALA A CA 1
ATOM 1320 C C . ALA A 1 168 ? 1.687 -0.387 18.297 1 94.19 168 ALA A C 1
ATOM 1322 O O . ALA A 1 168 ? 2.781 0.104 18.594 1 94.19 168 ALA A O 1
ATOM 1323 N N . MET A 1 169 ? 1.542 -1.47 17.641 1 93.06 169 MET A N 1
ATOM 1324 C CA . MET A 1 169 ? 2.711 -2.203 17.156 1 93.06 169 MET A CA 1
ATOM 1325 C C . MET A 1 169 ? 3.48 -1.387 16.125 1 93.06 169 MET A C 1
ATOM 1327 O O . MET A 1 169 ? 4.715 -1.398 16.109 1 93.06 169 MET A O 1
ATOM 1331 N N . LEU A 1 170 ? 2.777 -0.721 15.273 1 94.62 170 LEU A N 1
ATOM 1332 C CA . LEU A 1 170 ? 3.416 0.148 14.289 1 94.62 170 LEU A CA 1
ATOM 1333 C C . LEU A 1 170 ? 4.227 1.24 14.984 1 94.62 170 LEU A C 1
ATOM 1335 O O . LEU A 1 170 ? 5.387 1.474 14.633 1 94.62 170 LEU A O 1
ATOM 1339 N N . MET A 1 171 ? 3.617 1.883 16.016 1 93.94 171 MET A N 1
ATOM 1340 C CA . MET A 1 171 ? 4.324 2.943 16.719 1 93.94 171 MET A CA 1
ATOM 1341 C C . MET A 1 171 ? 5.562 2.395 17.422 1 93.94 171 MET A C 1
ATOM 1343 O O . MET A 1 171 ? 6.605 3.051 17.453 1 93.94 171 MET A O 1
ATOM 1347 N N . ALA A 1 172 ? 5.434 1.213 17.922 1 92.06 172 ALA A N 1
ATOM 1348 C CA . ALA A 1 172 ? 6.57 0.592 18.594 1 92.06 172 ALA A CA 1
ATOM 1349 C C . ALA A 1 172 ? 7.715 0.339 17.625 1 92.06 172 ALA A C 1
ATOM 1351 O O . ALA A 1 172 ? 8.875 0.588 17.938 1 92.06 172 ALA A O 1
ATOM 1352 N N . ARG A 1 173 ? 7.434 -0.154 16.5 1 93.44 173 ARG A N 1
ATOM 1353 C CA . ARG A 1 173 ? 8.461 -0.44 15.5 1 93.44 173 ARG A CA 1
ATOM 1354 C C . ARG A 1 173 ? 9.125 0.843 15.016 1 93.44 173 ARG A C 1
ATOM 1356 O O . ARG A 1 173 ? 10.352 0.906 14.898 1 93.44 173 ARG A O 1
ATOM 1363 N N . VAL A 1 174 ? 8.32 1.843 14.734 1 93.62 174 VAL A N 1
ATOM 1364 C CA . VAL A 1 174 ? 8.859 3.113 14.258 1 93.62 174 VAL A CA 1
ATOM 1365 C C . VAL A 1 174 ? 9.742 3.73 15.344 1 93.62 174 VAL A C 1
ATOM 1367 O O . VAL A 1 174 ? 10.859 4.184 15.062 1 93.62 174 VAL A O 1
ATOM 1370 N N . ALA A 1 175 ? 9.242 3.705 16.562 1 88.44 175 ALA A N 1
ATOM 1371 C CA . ALA A 1 175 ? 10.031 4.238 17.672 1 88.44 175 ALA A CA 1
ATOM 1372 C C . ALA A 1 175 ? 11.367 3.52 17.797 1 88.44 175 ALA A C 1
ATOM 1374 O O . ALA A 1 175 ? 12.406 4.152 18 1 88.44 175 ALA A O 1
ATOM 1375 N N . HIS A 1 176 ? 11.312 2.213 17.672 1 89.12 176 HIS A N 1
ATOM 1376 C CA . HIS A 1 176 ? 12.531 1.423 17.766 1 89.12 176 HIS A CA 1
ATOM 1377 C C . HIS A 1 176 ? 13.516 1.792 16.656 1 89.12 176 HIS A C 1
ATOM 1379 O O . HIS A 1 176 ? 14.703 1.981 16.906 1 89.12 176 HIS A O 1
ATOM 1385 N N . ARG A 1 177 ? 13.055 1.888 15.484 1 90.38 177 ARG A N 1
ATOM 1386 C CA . ARG A 1 177 ? 13.922 2.211 14.359 1 90.38 177 ARG A CA 1
ATOM 1387 C C . ARG A 1 177 ? 14.484 3.623 14.484 1 90.38 177 ARG A C 1
ATOM 1389 O O . ARG A 1 177 ? 15.656 3.861 14.172 1 90.38 177 ARG A O 1
ATOM 1396 N N . MET A 1 178 ? 13.609 4.551 14.953 1 86.06 178 MET A N 1
ATOM 1397 C CA . MET A 1 178 ? 14.078 5.922 15.156 1 86.06 178 MET A CA 1
ATOM 1398 C C . MET A 1 178 ? 15.164 5.973 16.219 1 86.06 178 MET A C 1
ATOM 1400 O O . MET A 1 178 ? 16.062 6.812 16.156 1 86.06 178 MET A O 1
ATOM 1404 N N . ALA A 1 179 ? 15.109 5.035 17.141 1 81.5 179 ALA A N 1
ATOM 1405 C CA . ALA A 1 179 ? 16.078 5 18.234 1 81.5 179 ALA A CA 1
ATOM 1406 C C . ALA A 1 179 ? 17.375 4.332 17.797 1 81.5 179 ALA A C 1
ATOM 1408 O O . ALA A 1 179 ? 18.438 4.566 18.391 1 81.5 179 ALA A O 1
ATOM 1409 N N . THR A 1 180 ? 17.328 3.518 16.766 1 85.12 180 THR A N 1
ATOM 1410 C CA . THR A 1 180 ? 18.484 2.668 16.469 1 85.12 180 THR A CA 1
ATOM 1411 C C . THR A 1 180 ? 19.062 3.006 15.094 1 85.12 180 THR A C 1
ATOM 1413 O O . THR A 1 180 ? 20.188 2.623 14.789 1 85.12 180 THR A O 1
ATOM 1416 N N . GLU A 1 181 ? 18.281 3.715 14.273 1 83.12 181 GLU A N 1
ATOM 1417 C CA . GLU A 1 181 ? 18.719 4.039 12.914 1 83.12 181 GLU A CA 1
ATOM 1418 C C . GLU A 1 181 ? 18.859 5.547 12.727 1 83.12 181 GLU A C 1
ATOM 1420 O O . GLU A 1 181 ? 18.156 6.32 13.375 1 83.12 181 GLU A O 1
ATOM 1425 N N . GLN A 1 182 ? 19.812 5.914 11.938 1 79.81 182 GLN A N 1
ATOM 1426 C CA . GLN A 1 182 ? 19.844 7.289 11.453 1 79.81 182 GLN A CA 1
ATOM 1427 C C . GLN A 1 182 ? 18.953 7.457 10.219 1 79.81 182 GLN A C 1
ATOM 1429 O O . GLN A 1 182 ? 19.406 7.246 9.094 1 79.81 182 GLN A O 1
ATOM 1434 N N . ALA A 1 183 ? 17.734 7.625 10.391 1 80.75 183 ALA A N 1
ATOM 1435 C CA . ALA A 1 183 ? 16.781 7.699 9.289 1 80.75 183 ALA A CA 1
ATOM 1436 C C . ALA A 1 183 ? 15.789 8.828 9.508 1 80.75 183 ALA A C 1
ATOM 1438 O O . ALA A 1 183 ? 15.648 9.344 10.617 1 80.75 183 ALA A O 1
ATOM 1439 N N . TRP A 1 184 ? 15.18 9.227 8.422 1 84.06 184 TRP A N 1
ATOM 1440 C CA . TRP A 1 184 ? 14.109 10.211 8.477 1 84.06 184 TRP A CA 1
ATOM 1441 C C . TRP A 1 184 ? 12.797 9.57 8.922 1 84.06 184 TRP A C 1
ATOM 1443 O O . TRP A 1 184 ? 12.406 8.523 8.398 1 84.06 184 TRP A O 1
ATOM 1453 N N . ASP A 1 185 ? 12.102 10.18 9.859 1 88.06 185 ASP A N 1
ATOM 1454 C CA . ASP A 1 185 ? 10.961 9.555 10.523 1 88.06 185 ASP A CA 1
ATOM 1455 C C . ASP A 1 185 ? 9.844 9.266 9.523 1 88.06 185 ASP A C 1
ATOM 1457 O O . ASP A 1 185 ? 9.234 8.195 9.555 1 88.06 185 ASP A O 1
ATOM 1461 N N . GLN A 1 186 ? 9.641 10.234 8.617 1 90.81 186 GLN A N 1
ATOM 1462 C CA . GLN A 1 186 ? 8.555 10.023 7.668 1 90.81 186 GLN A CA 1
ATOM 1463 C C . GLN A 1 186 ? 8.844 8.828 6.762 1 90.81 186 GLN A C 1
ATOM 1465 O O . GLN A 1 186 ? 7.93 8.086 6.395 1 90.81 186 GLN A O 1
ATOM 1470 N N . GLN A 1 187 ? 10.055 8.734 6.363 1 92.06 187 GLN A N 1
ATOM 1471 C CA . GLN A 1 187 ? 10.422 7.598 5.523 1 92.06 187 GLN A CA 1
ATOM 1472 C C . GLN A 1 187 ? 10.25 6.281 6.277 1 92.06 187 GLN A C 1
ATOM 1474 O O . GLN A 1 187 ? 9.695 5.32 5.742 1 92.06 187 GLN A O 1
ATOM 1479 N N . VAL A 1 188 ? 10.742 6.25 7.484 1 93.56 188 VAL A N 1
ATOM 1480 C CA . VAL A 1 188 ? 10.641 5.047 8.305 1 93.56 188 VAL A CA 1
ATOM 1481 C C . VAL A 1 188 ? 9.172 4.695 8.523 1 93.56 188 VAL A C 1
ATOM 1483 O O . VAL A 1 188 ? 8.773 3.537 8.375 1 93.56 188 VAL A O 1
ATOM 1486 N N . PHE A 1 189 ? 8.398 5.711 8.875 1 95.69 189 PHE A N 1
ATOM 1487 C CA . PHE A 1 189 ? 6.977 5.5 9.125 1 95.69 189 PHE A CA 1
ATOM 1488 C C . PHE A 1 189 ? 6.297 4.902 7.898 1 95.69 189 PHE A C 1
ATOM 1490 O O . PHE A 1 189 ? 5.559 3.924 8.008 1 95.69 189 PHE A O 1
ATOM 1497 N N . ASN A 1 190 ? 6.527 5.449 6.77 1 96.88 190 ASN A N 1
ATOM 1498 C CA . ASN A 1 190 ? 5.867 4.996 5.551 1 96.88 190 ASN A CA 1
ATOM 1499 C C . ASN A 1 190 ? 6.375 3.629 5.109 1 96.88 190 ASN A C 1
ATOM 1501 O O . ASN A 1 190 ? 5.617 2.832 4.551 1 96.88 190 ASN A O 1
ATOM 1505 N N . GLU A 1 191 ? 7.633 3.357 5.289 1 95.69 191 GLU A N 1
ATOM 1506 C CA . GLU A 1 191 ? 8.117 2.004 5.039 1 95.69 191 GLU A CA 1
ATOM 1507 C C . GLU A 1 191 ? 7.34 0.978 5.855 1 95.69 191 GLU A C 1
ATOM 1509 O O . GLU A 1 191 ? 6.898 -0.042 5.324 1 95.69 191 GLU A O 1
ATOM 1514 N N . GLU A 1 192 ? 7.199 1.34 7.113 1 95.12 192 GLU A N 1
ATOM 1515 C CA . GLU A 1 192 ? 6.531 0.425 8.039 1 95.12 192 GLU A CA 1
ATOM 1516 C C . GLU A 1 192 ? 5.035 0.337 7.742 1 95.12 192 GLU A C 1
ATOM 1518 O O . GLU A 1 192 ? 4.398 -0.675 8.039 1 95.12 192 GLU A O 1
ATOM 1523 N N . CYS A 1 193 ? 4.523 1.334 7.133 1 94.31 193 CYS A N 1
ATOM 1524 C CA . CYS A 1 193 ? 3.084 1.415 6.898 1 94.31 193 CYS A CA 1
ATOM 1525 C C . CYS A 1 193 ? 2.725 0.854 5.527 1 94.31 193 CYS A C 1
ATOM 1527 O O . CYS A 1 193 ? 1.694 0.195 5.371 1 94.31 193 CYS A O 1
ATOM 1529 N N . MET A 1 194 ? 3.559 1.105 4.535 1 94.12 194 MET A N 1
ATOM 1530 C CA . MET A 1 194 ? 3.092 0.93 3.162 1 94.12 194 MET A CA 1
ATOM 1531 C C . MET A 1 194 ? 3.758 -0.278 2.512 1 94.12 194 MET A C 1
ATOM 1533 O O . MET A 1 194 ? 3.238 -0.829 1.539 1 94.12 194 MET A O 1
ATOM 1537 N N . PHE A 1 195 ? 4.891 -0.6 2.928 1 95.62 195 PHE A N 1
ATOM 1538 C CA . PHE A 1 195 ? 5.523 -1.774 2.342 1 95.62 195 PHE A CA 1
ATOM 1539 C C . PHE A 1 195 ? 4.938 -3.055 2.928 1 95.62 195 PHE A C 1
ATOM 1541 O O . PHE A 1 195 ? 4.77 -3.166 4.145 1 95.62 195 PHE A O 1
ATOM 1548 N N . PRO A 1 196 ? 4.629 -3.977 2.031 1 94.5 196 PRO A N 1
ATOM 1549 C CA . PRO A 1 196 ? 4.027 -5.215 2.531 1 94.5 196 PRO A CA 1
ATOM 1550 C C . PRO A 1 196 ? 4.957 -5.988 3.463 1 94.5 196 PRO A C 1
ATOM 1552 O O . PRO A 1 196 ? 6.184 -5.914 3.318 1 94.5 196 PRO A O 1
ATOM 1555 N N . ALA A 1 197 ? 4.355 -6.684 4.367 1 94.56 197 ALA A N 1
ATOM 1556 C CA . ALA A 1 197 ? 5.117 -7.617 5.195 1 94.56 197 ALA A CA 1
ATOM 1557 C C . ALA A 1 197 ? 5.816 -8.664 4.34 1 94.56 197 ALA A C 1
ATOM 1559 O O . ALA A 1 197 ? 5.312 -9.047 3.281 1 94.56 197 ALA A O 1
ATOM 1560 N N . HIS A 1 198 ? 6.977 -9.102 4.785 1 94.44 198 HIS A N 1
ATOM 1561 C CA . HIS A 1 198 ? 7.758 -10.117 4.094 1 94.44 198 HIS A CA 1
ATOM 1562 C C . HIS A 1 198 ? 8.812 -10.719 5.016 1 94.44 198 HIS A C 1
ATOM 1564 O O . HIS A 1 198 ? 9.398 -10.016 5.844 1 94.44 198 HIS A O 1
ATOM 1570 N N . GLY A 1 199 ? 9.055 -12.023 4.816 1 92.25 199 GLY A N 1
ATOM 1571 C CA . GLY A 1 199 ? 9.984 -12.648 5.742 1 92.25 199 GLY A CA 1
ATOM 1572 C C . GLY A 1 199 ? 9.656 -12.391 7.199 1 92.25 199 GLY A C 1
ATOM 1573 O O . GLY A 1 199 ? 8.523 -12.609 7.629 1 92.25 199 GLY A O 1
ATOM 1574 N N . GLU A 1 200 ? 10.602 -11.82 7.93 1 89.75 200 GLU A N 1
ATOM 1575 C CA . GLU A 1 200 ? 10.398 -11.539 9.344 1 89.75 200 GLU A CA 1
ATOM 1576 C C . GLU A 1 200 ? 9.859 -10.125 9.555 1 89.75 200 GLU A C 1
ATOM 1578 O O . GLU A 1 200 ? 9.445 -9.773 10.656 1 89.75 200 GLU A O 1
ATOM 1583 N N . GLN A 1 201 ? 9.852 -9.398 8.516 1 88.81 201 GLN A N 1
ATOM 1584 C CA . GLN A 1 201 ? 9.359 -8.031 8.617 1 88.81 201 GLN A CA 1
ATOM 1585 C C . GLN A 1 201 ? 7.836 -7.992 8.641 1 88.81 201 GLN A C 1
ATOM 1587 O O . GLN A 1 201 ? 7.184 -8.641 7.82 1 88.81 201 GLN A O 1
ATOM 1592 N N . THR A 1 202 ? 7.309 -7.258 9.609 1 88.44 202 THR A N 1
ATOM 1593 C CA . THR A 1 202 ? 5.859 -7.203 9.781 1 88.44 202 THR A CA 1
ATOM 1594 C C . THR A 1 202 ? 5.328 -5.816 9.43 1 88.44 202 THR A C 1
ATOM 1596 O O . THR A 1 202 ? 4.418 -5.309 10.086 1 88.44 202 THR A O 1
ATOM 1599 N N . SER A 1 203 ? 5.938 -5.254 8.469 1 85.94 203 SER A N 1
ATOM 1600 C CA . SER A 1 203 ? 5.426 -3.992 7.938 1 85.94 203 SER A CA 1
ATOM 1601 C C . SER A 1 203 ? 4.133 -4.203 7.164 1 85.94 203 SER A C 1
ATOM 1603 O O . SER A 1 203 ? 3.762 -5.34 6.859 1 85.94 203 SER A O 1
ATOM 1605 N N . GLY A 1 204 ? 3.385 -3.111 6.926 1 86.44 204 GLY A N 1
ATOM 1606 C CA . GLY A 1 204 ? 2.242 -3.137 6.027 1 86.44 204 GLY A CA 1
ATOM 1607 C C . GLY A 1 204 ? 1.036 -3.848 6.613 1 86.44 204 GLY A C 1
ATOM 1608 O O . GLY A 1 204 ? 0.153 -4.293 5.875 1 86.44 204 GLY A O 1
ATOM 1609 N N . LEU A 1 205 ? 1.042 -4.012 7.871 1 89.56 205 LEU A N 1
ATOM 1610 C CA . LEU A 1 205 ? -0.053 -4.766 8.469 1 89.56 205 LEU A CA 1
ATOM 1611 C C . LEU A 1 205 ? -1.149 -3.832 8.969 1 89.56 205 LEU A C 1
ATOM 1613 O O . LEU A 1 205 ? -2.211 -4.289 9.406 1 89.56 205 LEU A O 1
ATOM 1617 N N . VAL A 1 206 ? -0.952 -2.551 8.859 1 93.31 206 VAL A N 1
ATOM 1618 C CA . VAL A 1 206 ? -1.957 -1.581 9.289 1 93.31 206 VAL A CA 1
ATOM 1619 C C . VAL A 1 206 ? -2.814 -1.167 8.094 1 93.31 206 VAL A C 1
ATOM 1621 O O . VAL A 1 206 ? -2.334 -1.126 6.957 1 93.31 206 VAL A O 1
ATOM 1624 N N . SER A 1 207 ? -4.098 -0.899 8.391 1 92.44 207 SER A N 1
ATOM 1625 C CA . SER A 1 207 ? -4.957 -0.289 7.387 1 92.44 207 SER A CA 1
ATOM 1626 C C . SER A 1 207 ? -4.711 1.213 7.285 1 92.44 207 SER A C 1
ATOM 1628 O O . SER A 1 207 ? -4.379 1.86 8.281 1 92.44 207 SER A O 1
ATOM 1630 N N . ILE A 1 208 ? -4.867 1.73 6.074 1 95.31 208 ILE A N 1
ATOM 1631 C CA . ILE A 1 208 ? -4.543 3.133 5.832 1 95.31 208 ILE A CA 1
ATOM 1632 C C . ILE A 1 208 ? -5.711 3.818 5.129 1 95.31 208 ILE A C 1
ATOM 1634 O O . ILE A 1 208 ? -6.297 3.264 4.195 1 95.31 208 ILE A O 1
ATOM 1638 N N . ARG A 1 209 ? -6.062 4.957 5.582 1 96.56 209 ARG A N 1
ATOM 1639 C CA . ARG A 1 209 ? -6.949 5.891 4.895 1 96.56 209 ARG A CA 1
ATOM 1640 C C . ARG A 1 209 ? -6.266 7.238 4.676 1 96.56 209 ARG A C 1
ATOM 1642 O O . ARG A 1 209 ? -5.574 7.742 5.562 1 96.56 209 ARG A O 1
ATOM 1649 N N . ILE A 1 210 ? -6.422 7.754 3.475 1 97.62 210 ILE A N 1
ATOM 1650 C CA . ILE A 1 210 ? -5.922 9.086 3.166 1 97.62 210 ILE A CA 1
ATOM 1651 C C . ILE A 1 210 ? -7.035 10.109 3.357 1 97.62 210 ILE A C 1
ATOM 1653 O O . ILE A 1 210 ? -8.141 9.945 2.828 1 97.62 210 ILE A O 1
ATOM 1657 N N . LEU A 1 211 ? -6.734 11.094 4.148 1 97.75 211 LEU A N 1
ATOM 1658 C CA . LEU A 1 211 ? -7.652 12.211 4.285 1 97.75 211 LEU A CA 1
ATOM 1659 C C . LEU A 1 211 ? -7.891 12.891 2.941 1 97.75 211 LEU A C 1
ATOM 1661 O O . LEU A 1 211 ? -7.012 12.891 2.078 1 97.75 211 LEU A O 1
ATOM 1665 N N . ASP A 1 212 ? -9.141 13.398 2.793 1 96.94 212 ASP A N 1
ATOM 1666 C CA . ASP A 1 212 ? -9.43 14.117 1.556 1 96.94 212 ASP A CA 1
ATOM 1667 C C . ASP A 1 212 ? -8.352 15.164 1.267 1 96.94 212 ASP A C 1
ATOM 1669 O O . ASP A 1 212 ? -8.195 16.125 2.02 1 96.94 212 ASP A O 1
ATOM 1673 N N . TYR A 1 213 ? -7.648 15.062 0.063 1 97.31 213 TYR A N 1
ATOM 1674 C CA . TYR A 1 213 ? -6.441 15.844 -0.182 1 97.31 213 TYR A CA 1
ATOM 1675 C C . TYR A 1 213 ? -6.781 17.312 -0.448 1 97.31 213 TYR A C 1
ATOM 1677 O O . TYR A 1 213 ? -5.91 18.172 -0.377 1 97.31 213 TYR A O 1
ATOM 1685 N N . LEU A 1 214 ? -8.07 17.547 -0.743 1 97.69 214 LEU A N 1
ATOM 1686 C CA . LEU A 1 214 ? -8.5 18.922 -0.945 1 97.69 214 LEU A CA 1
ATOM 1687 C C . LEU A 1 214 ? -8.961 19.547 0.368 1 97.69 214 LEU A C 1
ATOM 1689 O O . LEU A 1 214 ? -8.945 20.781 0.515 1 97.69 214 LEU A O 1
ATOM 1693 N N . LYS A 1 215 ? -9.359 18.75 1.293 1 98.06 215 LYS A N 1
ATOM 1694 C CA . LYS A 1 215 ? -9.812 19.25 2.59 1 98.06 215 LYS A CA 1
ATOM 1695 C C . LYS A 1 215 ? -8.648 19.359 3.572 1 98.06 215 LYS A C 1
ATOM 1697 O O . LYS A 1 215 ? -8.586 20.281 4.383 1 98.06 215 LYS A O 1
ATOM 1702 N N . PHE A 1 216 ? -7.855 18.375 3.574 1 98.25 216 PHE A N 1
ATOM 1703 C CA . PHE A 1 216 ? -6.613 18.375 4.336 1 98.25 216 PHE A CA 1
ATOM 1704 C C . PHE A 1 216 ? -5.414 18.578 3.418 1 98.25 216 PHE A C 1
ATOM 1706 O O . PHE A 1 216 ? -4.617 17.656 3.219 1 98.25 216 PHE A O 1
ATOM 1713 N N . ALA A 1 217 ? -5.227 19.797 3.016 1 97.62 217 ALA A N 1
ATOM 1714 C CA . ALA A 1 217 ? -4.352 20.109 1.89 1 97.62 217 ALA A CA 1
ATOM 1715 C C . ALA A 1 217 ? -2.92 20.359 2.361 1 97.62 217 ALA A C 1
ATOM 1717 O O . ALA A 1 217 ? -2.697 20.984 3.396 1 97.62 217 ALA A O 1
ATOM 1718 N N . ASN A 1 218 ? -1.97 19.781 1.645 1 95.62 218 ASN A N 1
ATOM 1719 C CA . ASN A 1 218 ? -0.591 20.234 1.809 1 95.62 218 ASN A CA 1
ATOM 1720 C C . ASN A 1 218 ? -0.313 21.484 1.001 1 95.62 218 ASN A C 1
ATOM 1722 O O . ASN A 1 218 ? -1.148 21.922 0.203 1 95.62 218 ASN A O 1
ATOM 1726 N N . SER A 1 219 ? 0.811 22.078 1.204 1 93.56 219 SER A N 1
ATOM 1727 C CA . SER A 1 219 ? 1.035 23.406 0.646 1 93.56 219 SER A CA 1
ATOM 1728 C C . SER A 1 219 ? 1.217 23.359 -0.867 1 93.56 219 SER A C 1
ATOM 1730 O O . SER A 1 219 ? 0.899 24.312 -1.574 1 93.56 219 SER A O 1
ATOM 1732 N N . LYS A 1 220 ? 1.705 22.25 -1.418 1 92.69 220 LYS A N 1
ATOM 1733 C CA . LYS A 1 220 ? 1.778 22.109 -2.869 1 92.69 220 LYS A CA 1
ATOM 1734 C C . LYS A 1 220 ? 0.386 22.109 -3.494 1 92.69 220 LYS A C 1
ATOM 1736 O O . LYS A 1 220 ? 0.173 22.734 -4.535 1 92.69 220 LYS A O 1
ATOM 1741 N N . THR A 1 221 ? -0.468 21.391 -2.855 1 94.31 221 THR A N 1
ATOM 1742 C CA . THR A 1 221 ? -1.84 21.312 -3.346 1 94.31 221 THR A CA 1
ATOM 1743 C C . THR A 1 221 ? -2.52 22.672 -3.299 1 94.31 221 THR A C 1
ATOM 1745 O O . THR A 1 221 ? -3.09 23.125 -4.297 1 94.31 221 THR A O 1
ATOM 1748 N N . PHE A 1 222 ? -2.387 23.391 -2.275 1 95.69 222 PHE A N 1
ATOM 1749 C CA . PHE A 1 222 ? -3.098 24.641 -2.053 1 95.69 222 PHE A CA 1
ATOM 1750 C C . PHE A 1 222 ? -2.516 25.75 -2.916 1 95.69 222 PHE A C 1
ATOM 1752 O O . PHE A 1 222 ? -3.258 26.5 -3.559 1 95.69 222 PHE A O 1
ATOM 1759 N N . PHE A 1 223 ? -1.218 25.859 -2.982 1 93.19 223 PHE A N 1
ATOM 1760 C CA . PHE A 1 223 ? -0.603 27.031 -3.58 1 93.19 223 PHE A CA 1
ATOM 1761 C C . PHE A 1 223 ? -0.222 26.766 -5.031 1 93.19 223 PHE A C 1
ATOM 1763 O O . PHE A 1 223 ? 0.079 27.703 -5.781 1 93.19 223 PHE A O 1
ATOM 1770 N N . ARG A 1 224 ? -0.286 25.516 -5.41 1 91.88 224 ARG A N 1
ATOM 1771 C CA . ARG A 1 224 ? 0.245 25.25 -6.746 1 91.88 224 ARG A CA 1
ATOM 1772 C C . ARG A 1 224 ? -0.704 24.375 -7.551 1 91.88 224 ARG A C 1
ATOM 1774 O O . ARG A 1 224 ? -1.592 24.875 -8.242 1 91.88 224 ARG A O 1
ATOM 1781 N N . SER A 1 225 ? -0.737 23.062 -7.281 1 91.88 225 SER A N 1
ATOM 1782 C CA . SER A 1 225 ? -1.362 22.094 -8.188 1 91.88 225 SER A CA 1
ATOM 1783 C C . SER A 1 225 ? -2.869 22.312 -8.266 1 91.88 225 SER A C 1
ATOM 1785 O O . SER A 1 225 ? -3.482 22.078 -9.312 1 91.88 225 SER A O 1
ATOM 1787 N N . GLU A 1 226 ? -3.441 22.703 -7.133 1 94.38 226 GLU A N 1
ATOM 1788 C CA . GLU A 1 226 ? -4.883 22.938 -7.113 1 94.38 226 GLU A CA 1
ATOM 1789 C C . GLU A 1 226 ? -5.195 24.391 -6.738 1 94.38 226 GLU A C 1
ATOM 1791 O O . GLU A 1 226 ? -6.234 24.672 -6.141 1 94.38 226 GLU A O 1
ATOM 1796 N N . ARG A 1 227 ? -4.293 25.266 -7.031 1 93.19 227 ARG A N 1
ATOM 1797 C CA . ARG A 1 227 ? -4.359 26.656 -6.605 1 93.19 227 ARG A CA 1
ATOM 1798 C C . ARG A 1 227 ? -5.688 27.297 -7.004 1 93.19 227 ARG A C 1
ATOM 1800 O O . ARG A 1 227 ? -6.301 28 -6.211 1 93.19 227 ARG A O 1
ATOM 1807 N N . ASN A 1 228 ? -6.164 27.031 -8.211 1 92.88 228 ASN A N 1
ATOM 1808 C CA . ASN A 1 228 ? -7.352 27.688 -8.75 1 92.88 228 ASN A CA 1
ATOM 1809 C C . ASN A 1 228 ? -8.594 27.344 -7.941 1 92.88 228 ASN A C 1
ATOM 1811 O O . ASN A 1 228 ? -9.562 28.109 -7.918 1 92.88 228 ASN A O 1
ATOM 1815 N N . ARG A 1 229 ? -8.562 26.234 -7.238 1 94.31 229 ARG A N 1
ATOM 1816 C CA . ARG A 1 229 ? -9.695 25.828 -6.422 1 94.31 229 ARG A CA 1
ATOM 1817 C C . ARG A 1 229 ? -9.789 26.656 -5.145 1 94.31 229 ARG A C 1
ATOM 1819 O O . ARG A 1 229 ? -10.875 26.906 -4.625 1 94.31 229 ARG A O 1
ATOM 1826 N N . PHE A 1 230 ? -8.625 27.094 -4.707 1 95.62 230 PHE A N 1
ATOM 1827 C CA . PHE A 1 230 ? -8.57 27.75 -3.402 1 95.62 230 PHE A CA 1
ATOM 1828 C C . PHE A 1 230 ? -8.406 29.25 -3.559 1 95.62 230 PHE A C 1
ATOM 1830 O O . PHE A 1 230 ? -8.93 30.031 -2.756 1 95.62 230 PHE A O 1
ATOM 1837 N N . ILE A 1 231 ? -7.547 29.547 -4.605 1 92.94 231 ILE A N 1
ATOM 1838 C CA . ILE A 1 231 ? -7.211 30.938 -4.887 1 92.94 231 ILE A CA 1
ATOM 1839 C C . ILE A 1 231 ? -7.535 31.266 -6.344 1 92.94 231 ILE A C 1
ATOM 1841 O O . ILE A 1 231 ? -6.629 31.5 -7.148 1 92.94 231 ILE A O 1
ATOM 1845 N N . PRO A 1 232 ? -8.734 31.406 -6.723 1 86.5 232 PRO A N 1
ATOM 1846 C CA . PRO A 1 232 ? -9.109 31.594 -8.125 1 86.5 232 PRO A CA 1
ATOM 1847 C C . PRO A 1 232 ? -8.742 32.969 -8.656 1 86.5 232 PRO A C 1
ATOM 1849 O O . PRO A 1 232 ? -8.773 33.219 -9.867 1 86.5 232 PRO A O 1
ATOM 1852 N N . GLY A 1 233 ? -8.281 33.844 -7.945 1 76.44 233 GLY A N 1
ATOM 1853 C CA . GLY A 1 233 ? -7.91 35.188 -8.414 1 76.44 233 GLY A CA 1
ATOM 1854 C C . GLY A 1 233 ? -9.094 36.125 -8.508 1 76.44 233 GLY A C 1
ATOM 1855 O O . GLY A 1 233 ? -8.969 37.312 -8.195 1 76.44 233 GLY A O 1
ATOM 1856 N N . ASP A 1 234 ? -10.133 35.562 -9.055 1 70.88 234 ASP A N 1
ATOM 1857 C CA . ASP A 1 234 ? -11.352 36.375 -9.148 1 70.88 234 ASP A CA 1
ATOM 1858 C C . ASP A 1 234 ? -12.18 36.281 -7.875 1 70.88 234 ASP A C 1
ATOM 1860 O O . ASP A 1 234 ? -12.625 35.188 -7.496 1 70.88 234 ASP A O 1
ATOM 1864 N N . LYS A 1 235 ? -12.391 37.375 -7.32 1 67.69 235 LYS A N 1
ATOM 1865 C CA . 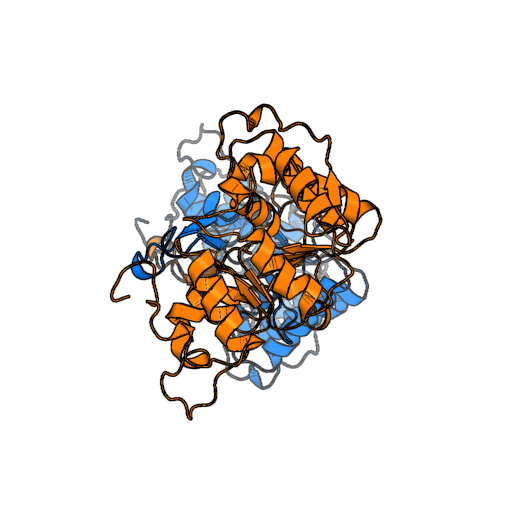LYS A 1 235 ? -13.094 37.438 -6.039 1 67.69 235 LYS A CA 1
ATOM 1866 C C . LYS A 1 235 ? -14.508 36.906 -6.156 1 67.69 235 LYS A C 1
ATOM 1868 O O . LYS A 1 235 ? -15.109 36.5 -5.156 1 67.69 235 LYS A O 1
ATOM 1873 N N . SER A 1 236 ? -14.93 36.969 -7.215 1 69.88 236 SER A N 1
ATOM 1874 C CA . SER A 1 236 ? -16.312 36.531 -7.391 1 69.88 236 SER A CA 1
ATOM 1875 C C . SER A 1 236 ? -16.391 35.031 -7.578 1 69.88 236 SER A C 1
ATOM 1877 O O . SER A 1 236 ? -17.469 34.438 -7.477 1 69.88 236 SER A O 1
ATOM 1879 N N . ALA A 1 237 ? -15.289 34.469 -7.676 1 74.56 237 ALA A N 1
ATOM 1880 C CA . ALA A 1 237 ? -15.297 33.062 -7.953 1 74.56 237 ALA A CA 1
ATOM 1881 C C . ALA A 1 237 ? -15.391 32.25 -6.66 1 74.56 237 ALA A C 1
ATOM 1883 O O . ALA A 1 237 ? -14.852 32.656 -5.629 1 74.56 237 ALA A O 1
ATOM 1884 N N . LYS A 1 238 ? -16.297 31.328 -6.777 1 86.44 238 LYS A N 1
ATOM 1885 C CA . LYS A 1 238 ? -16.422 30.391 -5.66 1 86.44 238 LYS A CA 1
ATOM 1886 C C . LYS A 1 238 ? -15.109 29.641 -5.438 1 86.44 238 LYS A C 1
ATOM 1888 O O . LYS A 1 238 ? -14.438 29.25 -6.398 1 86.44 238 LYS A O 1
ATOM 1893 N N . SER A 1 239 ? -14.625 29.719 -4.152 1 92.19 239 SER A N 1
ATOM 1894 C CA . SER A 1 239 ? -13.414 28.984 -3.805 1 92.19 239 SER A CA 1
ATOM 1895 C C . SER A 1 239 ? -13.703 27.891 -2.789 1 92.19 239 SER A C 1
ATOM 1897 O O . SER A 1 239 ? -14.617 28.016 -1.967 1 92.19 239 SER A O 1
ATOM 1899 N N . ASP A 1 240 ? -13.016 26.734 -2.896 1 94.62 240 ASP A N 1
ATOM 1900 C CA . ASP A 1 240 ? -13.117 25.656 -1.916 1 94.62 240 ASP A CA 1
ATOM 1901 C C . ASP A 1 240 ? -12.547 26.078 -0.566 1 94.62 240 ASP A C 1
ATOM 1903 O O . ASP A 1 240 ? -11.641 26.922 -0.506 1 94.62 240 ASP A O 1
ATOM 1907 N N . THR A 1 241 ? -13.172 25.641 0.444 1 96.62 241 THR A N 1
ATOM 1908 C CA . THR A 1 241 ? -12.664 25.875 1.792 1 96.62 241 THR A CA 1
ATOM 1909 C C . THR A 1 241 ? -12.117 24.578 2.393 1 96.62 241 THR A C 1
ATOM 1911 O O . THR A 1 241 ? -12.883 23.656 2.682 1 96.62 241 THR A O 1
ATOM 1914 N N . PRO A 1 242 ? -10.875 24.562 2.602 1 98.06 242 PRO A N 1
ATOM 1915 C CA . PRO A 1 242 ? -10.297 23.359 3.213 1 98.06 242 PRO A CA 1
ATOM 1916 C C . PRO A 1 242 ? -10.523 23.297 4.723 1 98.06 242 PRO A C 1
ATOM 1918 O O . PRO A 1 242 ? -10.984 24.266 5.32 1 98.06 242 PRO A O 1
ATOM 1921 N N . ILE A 1 243 ? -10.297 22.156 5.258 1 98.25 243 ILE A N 1
ATOM 1922 C CA . ILE A 1 243 ? -10.328 21.953 6.703 1 98.25 243 ILE A CA 1
ATOM 1923 C C . ILE A 1 243 ? -8.992 22.375 7.309 1 98.25 243 ILE A C 1
ATOM 1925 O O . ILE A 1 243 ? -8.945 22.922 8.414 1 98.25 243 ILE A O 1
ATOM 1929 N N . MET A 1 244 ? -7.969 22.125 6.574 1 97.94 244 MET A N 1
ATOM 1930 C CA . MET A 1 244 ? -6.617 22.422 7.039 1 97.94 244 MET A CA 1
ATOM 1931 C C . MET A 1 244 ? -5.652 22.547 5.867 1 97.94 244 MET A C 1
ATOM 1933 O O . MET A 1 244 ? -5.84 21.906 4.828 1 97.94 244 MET A O 1
ATOM 1937 N N . ILE A 1 245 ? -4.672 23.422 6.031 1 97.88 245 ILE A N 1
ATOM 1938 C CA . ILE A 1 245 ? -3.559 23.531 5.094 1 97.88 245 ILE A CA 1
ATOM 1939 C C . ILE A 1 245 ? -2.234 23.406 5.848 1 97.88 245 ILE A C 1
ATOM 1941 O O . ILE A 1 245 ? -2.008 24.109 6.836 1 97.88 245 ILE A O 1
ATOM 1945 N N . HIS A 1 246 ? -1.405 22.516 5.387 1 96.44 246 HIS A N 1
ATOM 1946 C CA . HIS A 1 246 ? -0.105 22.234 5.988 1 96.44 246 HIS A CA 1
ATOM 1947 C C . HIS A 1 246 ? 1.023 22.844 5.16 1 96.44 246 HIS A C 1
ATOM 1949 O O . HIS A 1 246 ? 1.135 22.578 3.963 1 96.44 246 HIS A O 1
ATOM 1955 N N . MET A 1 247 ? 1.868 23.656 5.797 1 91.06 247 MET A N 1
ATOM 1956 C CA . MET A 1 247 ? 2.967 24.312 5.098 1 91.06 247 MET A CA 1
ATOM 1957 C C . MET A 1 247 ? 4.211 23.438 5.082 1 91.06 247 MET A C 1
ATOM 1959 O O . MET A 1 247 ? 5.289 23.859 5.492 1 91.06 247 MET A O 1
ATOM 1963 N N . ASN A 1 248 ? 4.137 22.312 4.398 1 87.56 248 ASN A N 1
ATOM 1964 C CA . ASN A 1 248 ? 5.195 21.328 4.508 1 87.56 248 ASN A CA 1
ATOM 1965 C C . ASN A 1 248 ? 6.168 21.406 3.336 1 87.56 248 ASN A C 1
ATOM 1967 O O . ASN A 1 248 ? 7.254 20.812 3.381 1 87.56 248 ASN A O 1
ATOM 1971 N N . TYR A 1 249 ? 5.957 22.266 2.375 1 86.19 249 TYR A N 1
ATOM 1972 C CA . TYR A 1 249 ? 6.867 22.25 1.235 1 86.19 249 TYR A CA 1
ATOM 1973 C C . TYR A 1 249 ? 7.375 23.656 0.929 1 86.19 249 TYR A C 1
ATOM 1975 O O . TYR A 1 249 ? 8.07 23.859 -0.064 1 86.19 249 TYR A O 1
ATOM 1983 N N . HIS A 1 250 ? 7.066 24.562 1.761 1 83.75 250 HIS A N 1
ATOM 1984 C CA . HIS A 1 250 ? 7.492 25.938 1.526 1 83.75 250 HIS A CA 1
ATOM 1985 C C . HIS A 1 250 ? 8.305 26.469 2.701 1 83.75 250 HIS A C 1
ATOM 1987 O O . HIS A 1 250 ? 7.953 26.234 3.861 1 83.75 250 HIS A O 1
ATOM 1993 N N . PRO A 1 251 ? 9.336 27.25 2.377 1 78.88 251 PRO A N 1
ATOM 1994 C CA . PRO A 1 251 ? 10.203 27.719 3.459 1 78.88 251 PRO A CA 1
ATOM 1995 C C . PRO A 1 251 ? 9.594 28.891 4.234 1 78.88 251 PRO A C 1
ATOM 1997 O O . PRO A 1 251 ? 9.898 29.078 5.414 1 78.88 251 PRO A O 1
ATOM 2000 N N . ASP A 1 252 ? 8.844 29.719 3.543 1 83.5 252 ASP A N 1
ATOM 2001 C CA . ASP A 1 252 ? 8.227 30.859 4.203 1 83.5 252 ASP A CA 1
ATOM 2002 C C . ASP A 1 252 ? 6.953 30.453 4.934 1 83.5 252 ASP A C 1
ATOM 2004 O O . ASP A 1 252 ? 5.902 31.078 4.746 1 83.5 252 ASP A O 1
ATOM 2008 N N . LYS A 1 253 ? 7.059 29.594 5.867 1 87.38 253 LYS A N 1
ATOM 2009 C CA . LYS A 1 253 ? 5.941 28.906 6.508 1 87.38 253 LYS A CA 1
ATOM 2010 C C . LYS A 1 253 ? 5.07 29.875 7.293 1 87.38 253 LYS A C 1
ATOM 2012 O O . LYS A 1 253 ? 3.846 29.875 7.152 1 87.38 253 LYS A O 1
ATOM 2017 N N . HIS A 1 254 ? 5.734 30.688 8.109 1 89.88 254 HIS A N 1
ATOM 2018 C CA . HIS A 1 254 ? 4.945 31.547 8.984 1 89.88 254 HIS A CA 1
ATOM 2019 C C . HIS A 1 254 ? 4.168 32.594 8.172 1 89.88 254 HIS A C 1
ATOM 2021 O O . HIS A 1 254 ? 3.008 32.875 8.477 1 89.88 254 HIS A O 1
ATOM 2027 N N . LYS A 1 255 ? 4.809 33.156 7.211 1 89.88 255 LYS A N 1
ATOM 2028 C CA . LYS A 1 255 ? 4.121 34.125 6.359 1 89.88 255 LYS A CA 1
ATOM 2029 C C . LYS A 1 255 ? 2.9 33.5 5.691 1 89.88 255 LYS A C 1
ATOM 2031 O O . LYS A 1 255 ? 1.854 34.156 5.57 1 89.88 255 LYS A O 1
ATOM 2036 N N . ARG A 1 256 ? 3.033 32.344 5.301 1 92.12 256 ARG A N 1
ATOM 2037 C CA . ARG A 1 256 ? 1.927 31.656 4.645 1 92.12 256 ARG A CA 1
ATOM 2038 C C . ARG A 1 256 ? 0.836 31.297 5.648 1 92.12 256 ARG A C 1
ATOM 2040 O O . ARG A 1 256 ? -0.35 31.312 5.312 1 92.12 256 ARG A O 1
ATOM 2047 N N . MET A 1 257 ? 1.24 30.922 6.836 1 94.31 257 MET A N 1
ATOM 2048 C CA . MET A 1 257 ? 0.236 30.703 7.871 1 94.31 257 MET A CA 1
ATOM 2049 C C . MET A 1 257 ? -0.584 31.969 8.109 1 94.31 257 MET A C 1
ATOM 2051 O O . MET A 1 257 ? -1.81 31.906 8.219 1 94.31 257 MET A O 1
ATOM 2055 N N . LEU A 1 258 ? 0.104 33.062 8.125 1 94.5 258 LEU A N 1
ATOM 2056 C CA . LEU A 1 258 ? -0.573 34.344 8.3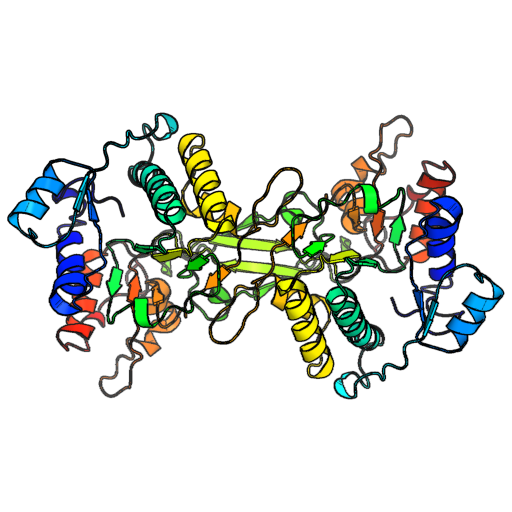98 1 94.5 258 LEU A CA 1
ATOM 2057 C C . LEU A 1 258 ? -1.548 34.688 7.277 1 94.5 258 LEU A C 1
ATOM 2059 O O . LEU A 1 258 ? -2.639 35.188 7.535 1 94.5 258 LEU A O 1
ATOM 2063 N N . CYS A 1 259 ? -1.167 34.438 6.078 1 95.94 259 CYS A N 1
ATOM 2064 C CA . CYS A 1 259 ? -2.094 34.75 4.992 1 95.94 259 CYS A CA 1
ATOM 2065 C C . CYS A 1 259 ? -3.334 33.875 5.074 1 95.94 259 CYS A C 1
ATOM 2067 O O . CYS A 1 259 ? -4.438 34.312 4.762 1 95.94 259 CYS A O 1
ATOM 2069 N N . LEU A 1 260 ? -3.162 32.594 5.488 1 97.44 260 LEU A N 1
ATOM 2070 C CA . LEU A 1 260 ? -4.293 31.703 5.621 1 97.44 260 LEU A CA 1
ATOM 2071 C C . LEU A 1 260 ? -5.219 32.156 6.746 1 97.44 260 LEU A C 1
ATOM 2073 O O . LEU A 1 260 ? -6.441 32.062 6.621 1 97.44 260 LEU A O 1
ATOM 2077 N N . ILE A 1 261 ? -4.617 32.562 7.855 1 97.88 261 ILE A N 1
ATOM 2078 C CA . ILE A 1 261 ? -5.414 33.094 8.961 1 97.88 261 ILE A CA 1
ATOM 2079 C C . ILE A 1 261 ? -6.207 34.312 8.5 1 97.88 261 ILE A C 1
ATOM 2081 O O . ILE A 1 261 ? -7.41 34.406 8.75 1 97.88 261 ILE A O 1
ATOM 2085 N N . ALA A 1 262 ? -5.582 35.188 7.781 1 97.5 262 ALA A N 1
ATOM 2086 C CA . ALA A 1 262 ? -6.258 36.375 7.25 1 97.5 262 ALA A CA 1
ATOM 2087 C C . ALA A 1 262 ? -7.395 35.969 6.309 1 97.5 262 ALA A C 1
ATOM 2089 O O . ALA A 1 262 ? -8.492 36.531 6.383 1 97.5 262 ALA A O 1
ATOM 2090 N N . ARG A 1 263 ? -7.117 35.031 5.52 1 96.38 263 ARG A N 1
ATOM 2091 C CA . ARG A 1 263 ? -8.094 34.625 4.508 1 96.38 263 ARG A CA 1
ATOM 2092 C C . ARG A 1 263 ? -9.289 33.938 5.145 1 96.38 263 ARG A C 1
ATOM 2094 O O . ARG A 1 263 ? -10.438 34.312 4.898 1 96.38 263 ARG A O 1
ATOM 2101 N N . TYR A 1 264 ? -9.086 32.969 5.965 1 97.19 264 TYR A N 1
ATOM 2102 C CA . TYR A 1 264 ? -10.156 32.062 6.363 1 97.19 264 TYR A CA 1
ATOM 2103 C C . TYR A 1 264 ? -10.734 32.469 7.711 1 97.19 264 TYR A C 1
ATOM 2105 O O . TYR A 1 264 ? -11.875 32.125 8.031 1 97.19 264 TYR A O 1
ATOM 2113 N N . HIS A 1 265 ? -9.961 33.188 8.531 1 97.81 265 HIS A N 1
ATOM 2114 C CA . HIS A 1 265 ? -10.453 33.531 9.859 1 97.81 265 HIS A CA 1
ATOM 2115 C C . HIS A 1 265 ? -10.758 35.031 9.961 1 97.81 265 HIS A C 1
ATOM 2117 O O . HIS A 1 265 ? -11.602 35.438 10.758 1 97.81 265 HIS A O 1
ATOM 2123 N N . ASP A 1 266 ? -10.102 35.875 9.117 1 97.44 266 ASP A N 1
ATOM 2124 C CA . ASP A 1 266 ? -10.328 37.312 9.172 1 97.44 266 ASP A CA 1
ATOM 2125 C C . ASP A 1 266 ? -11.164 37.781 7.98 1 97.44 266 ASP A C 1
ATOM 2127 O O . ASP A 1 266 ? -11.562 38.938 7.918 1 97.44 266 ASP A O 1
ATOM 2131 N N . GLY A 1 267 ? -11.352 36.938 6.992 1 93.56 267 GLY A N 1
ATOM 2132 C CA . GLY A 1 267 ? -12.25 37.281 5.895 1 93.56 267 GLY A CA 1
ATOM 2133 C C . GLY A 1 267 ? -11.555 38.031 4.77 1 93.56 267 GLY A C 1
ATOM 2134 O O . GLY A 1 267 ? -12.219 38.562 3.871 1 93.56 267 GLY A O 1
ATOM 2135 N N . LYS A 1 268 ? -10.25 38.094 4.809 1 94.25 268 LYS A N 1
ATOM 2136 C CA . LYS A 1 268 ? -9.5 38.75 3.738 1 94.25 268 LYS A CA 1
ATOM 2137 C C . LYS A 1 268 ? -9.211 37.781 2.598 1 94.25 268 LYS A C 1
ATOM 2139 O O . LYS A 1 268 ? -8.117 37.219 2.51 1 94.25 268 LYS A O 1
ATOM 2144 N N . LEU A 1 269 ? -10.039 37.719 1.655 1 91.31 269 LEU A N 1
ATOM 2145 C CA . LEU A 1 269 ? -10.086 36.656 0.653 1 91.31 269 LEU A CA 1
ATOM 2146 C C . LEU A 1 269 ? -8.852 36.688 -0.241 1 91.31 269 LEU A C 1
ATOM 2148 O O . LEU A 1 269 ? -8.414 35.656 -0.758 1 91.31 269 LEU A O 1
ATOM 2152 N N . ASN A 1 270 ? -8.219 37.781 -0.402 1 92.94 270 ASN A N 1
ATOM 2153 C CA . ASN A 1 270 ? -7.098 37.938 -1.326 1 92.94 270 ASN A CA 1
ATOM 2154 C C . ASN A 1 270 ? -5.758 37.844 -0.597 1 92.94 270 ASN A C 1
ATOM 2156 O O . ASN A 1 270 ? -4.711 38.125 -1.182 1 92.94 270 ASN A O 1
ATOM 2160 N N . ALA A 1 271 ? -5.805 37.5 0.643 1 94.62 271 ALA A N 1
ATOM 2161 C CA . ALA A 1 271 ? -4.629 37.562 1.505 1 94.62 271 ALA A CA 1
ATOM 2162 C C . ALA A 1 271 ? -3.498 36.688 0.984 1 94.62 271 ALA A C 1
ATOM 2164 O O . ALA A 1 271 ? -2.32 36.969 1.212 1 94.62 271 ALA A O 1
ATOM 2165 N N . CYS A 1 272 ? -3.846 35.594 0.238 1 94.75 272 CYS A N 1
ATOM 2166 C CA . CYS A 1 272 ? -2.818 34.656 -0.168 1 94.75 272 CYS A CA 1
ATOM 2167 C C . CYS A 1 272 ? -2.508 34.781 -1.653 1 94.75 272 CYS A C 1
ATOM 2169 O O . CYS A 1 272 ? -1.703 34.031 -2.193 1 94.75 272 CYS A O 1
ATOM 2171 N N . ASP A 1 273 ? -3.061 35.719 -2.307 1 91.56 273 ASP A N 1
ATOM 2172 C CA . ASP A 1 273 ? -3.027 35.812 -3.764 1 91.56 273 ASP A CA 1
ATOM 2173 C C . ASP A 1 273 ? -1.607 36.062 -4.266 1 91.56 273 ASP A C 1
ATOM 2175 O O . ASP A 1 273 ? -1.243 35.656 -5.359 1 91.56 273 ASP A O 1
ATOM 2179 N N . ASP A 1 274 ? -0.847 36.719 -3.479 1 89.88 274 ASP A N 1
ATOM 2180 C CA . ASP A 1 274 ? 0.447 37.156 -3.967 1 89.88 274 ASP A CA 1
ATOM 2181 C C . ASP A 1 274 ? 1.527 36.125 -3.758 1 89.88 274 ASP A C 1
ATOM 2183 O O . ASP A 1 274 ? 2.641 36.25 -4.273 1 89.88 274 ASP A O 1
ATOM 2187 N N . PHE A 1 275 ? 1.225 35.062 -3.043 1 90.94 275 PHE A N 1
ATOM 2188 C CA . PHE A 1 275 ? 2.23 34.031 -2.826 1 90.94 275 PHE A CA 1
ATOM 2189 C C . PHE A 1 275 ? 2.445 33.219 -4.094 1 90.94 275 PHE A C 1
ATOM 2191 O O . PHE A 1 275 ? 1.488 32.875 -4.793 1 90.94 275 PHE A O 1
ATOM 2198 N N . PRO A 1 276 ? 3.721 32.938 -4.367 1 86.94 276 PRO A N 1
ATOM 2199 C CA . PRO A 1 276 ? 3.961 32.062 -5.516 1 86.94 276 PRO A CA 1
ATOM 2200 C C . PRO A 1 276 ? 3.498 30.609 -5.266 1 86.94 276 PRO A C 1
ATOM 2202 O O . PRO A 1 276 ? 3.287 30.219 -4.117 1 86.94 276 PRO A O 1
ATOM 2205 N N . GLY A 1 277 ? 3.268 29.875 -6.402 1 81.06 277 GLY A N 1
ATOM 2206 C CA . GLY A 1 277 ? 2.887 28.484 -6.293 1 81.06 277 GLY A CA 1
ATOM 2207 C C . GLY A 1 277 ? 3.943 27.625 -5.617 1 81.06 277 GLY A C 1
ATOM 2208 O O . GLY A 1 277 ? 3.631 26.828 -4.734 1 81.06 277 GLY A O 1
ATOM 2209 N N . GLY A 1 278 ? 5.098 27.719 -6.078 1 76.69 278 GLY A N 1
ATOM 2210 C CA . GLY A 1 278 ? 6.23 27.031 -5.48 1 76.69 278 GLY A CA 1
ATOM 2211 C C . GLY A 1 278 ? 7.043 27.906 -4.543 1 76.69 278 GLY A C 1
ATOM 2212 O O . GLY A 1 278 ? 6.496 28.812 -3.9 1 76.69 278 GLY A O 1
ATOM 2213 N N . SER A 1 279 ? 8.305 27.391 -4.305 1 68.12 279 SER A N 1
ATOM 2214 C CA . SER A 1 279 ? 9.164 28.125 -3.379 1 68.12 279 SER A CA 1
ATOM 2215 C C . SER A 1 279 ? 9.938 29.234 -4.098 1 68.12 279 SER A C 1
ATOM 2217 O O . SER A 1 279 ? 10.531 30.094 -3.453 1 68.12 279 SER A O 1
ATOM 2219 N N . GLU A 1 280 ? 9.766 29.078 -5.465 1 69.31 280 GLU A N 1
ATOM 2220 C CA . GLU A 1 280 ? 10.531 30.062 -6.223 1 69.31 280 GLU A CA 1
ATOM 2221 C C . GLU A 1 280 ? 9.609 31.062 -6.906 1 69.31 280 GLU A C 1
ATOM 2223 O O . GLU A 1 280 ? 8.5 30.719 -7.324 1 69.31 280 GLU A O 1
ATOM 2228 N N . PRO A 1 281 ? 10.18 32.219 -6.934 1 67.25 281 PRO A N 1
ATOM 2229 C CA . PRO A 1 281 ? 9.391 33.219 -7.668 1 67.25 281 PRO A CA 1
ATOM 2230 C C . PRO A 1 281 ? 9.016 32.75 -9.07 1 67.25 281 PRO A C 1
ATOM 2232 O O . PRO A 1 281 ? 9.828 32.125 -9.758 1 67.25 281 PRO A O 1
ATOM 2235 N N . GLY A 1 282 ? 7.793 32.969 -9.484 1 68.12 282 GLY A N 1
ATOM 2236 C CA . GLY A 1 282 ? 7.312 32.625 -10.812 1 68.12 282 GLY A CA 1
ATOM 2237 C C . GLY A 1 282 ? 6.762 31.203 -10.883 1 68.12 282 GLY A C 1
ATOM 2238 O O . GLY A 1 282 ? 6.281 30.781 -11.938 1 68.12 282 GLY A O 1
ATOM 2239 N N . THR A 1 283 ? 6.887 30.547 -9.812 1 74 283 THR A N 1
ATOM 2240 C CA . THR A 1 283 ? 6.277 29.219 -9.805 1 74 283 THR A CA 1
ATOM 2241 C C . THR A 1 283 ? 4.812 29.297 -9.383 1 74 283 THR A C 1
ATOM 2243 O O . THR A 1 283 ? 4.418 30.219 -8.664 1 74 283 THR A O 1
ATOM 2246 N N . MET B 1 1 ? -5.77 -19.031 -14.602 1 40.41 1 MET B N 1
ATOM 2247 C CA . MET B 1 1 ? -5.863 -19.469 -15.99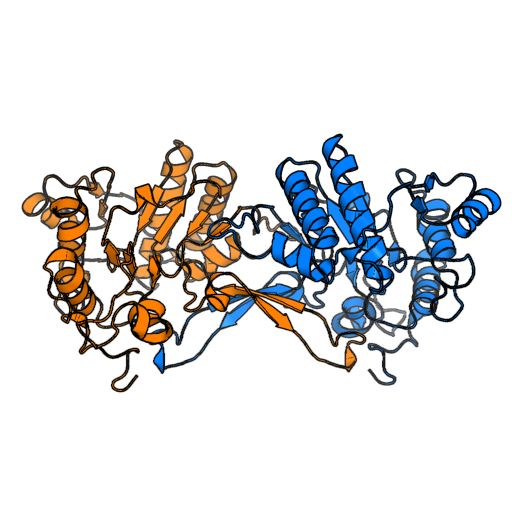2 1 40.41 1 MET B CA 1
ATOM 2248 C C . MET B 1 1 ? -7.09 -20.344 -16.203 1 40.41 1 MET B C 1
ATOM 2250 O O . MET B 1 1 ? -7.422 -21.172 -15.352 1 40.41 1 MET B O 1
ATOM 2254 N N . ILE B 1 2 ? -8.008 -19.719 -17 1 43.09 2 ILE B N 1
ATOM 2255 C CA . ILE B 1 2 ? -9.242 -20.422 -17.328 1 43.09 2 ILE B CA 1
ATOM 2256 C C . ILE B 1 2 ? -8.992 -21.375 -18.5 1 43.09 2 ILE B C 1
ATOM 2258 O O . ILE B 1 2 ? -8.414 -20.984 -19.516 1 43.09 2 ILE B O 1
ATOM 2262 N N . CYS B 1 3 ? -8.898 -22.656 -18.125 1 48.41 3 CYS B N 1
ATOM 2263 C CA . CYS B 1 3 ? -8.859 -23.656 -19.188 1 48.41 3 CYS B CA 1
ATOM 2264 C C . CYS B 1 3 ? -10.266 -23.984 -19.672 1 48.41 3 CYS B C 1
ATOM 2266 O O . CYS B 1 3 ? -11.125 -24.375 -18.875 1 48.41 3 CYS B O 1
ATOM 2268 N N . GLN B 1 4 ? -10.812 -23.203 -20.562 1 44.78 4 GLN B N 1
ATOM 2269 C CA . GLN B 1 4 ? -12.172 -23.453 -21.031 1 44.78 4 GLN B CA 1
ATOM 2270 C C . GLN B 1 4 ? -12.414 -24.938 -21.266 1 44.78 4 GLN B C 1
ATOM 2272 O O . GLN B 1 4 ? -13.5 -25.453 -20.984 1 44.78 4 GLN B O 1
ATOM 2277 N N . ASN B 1 5 ? -11.734 -25.562 -22.219 1 45.16 5 ASN B N 1
ATOM 2278 C CA . ASN B 1 5 ? -11.836 -26.984 -22.5 1 45.16 5 ASN B CA 1
ATOM 2279 C C . ASN B 1 5 ? -10.469 -27.672 -22.438 1 45.16 5 ASN B C 1
ATOM 2281 O O . ASN B 1 5 ? -9.438 -27 -22.375 1 45.16 5 ASN B O 1
ATOM 2285 N N . THR B 1 6 ? -10.602 -28.984 -21.953 1 46.41 6 THR B N 1
ATOM 2286 C CA . THR B 1 6 ? -9.375 -29.781 -21.953 1 46.41 6 THR B CA 1
ATOM 2287 C C . THR B 1 6 ? -8.477 -29.375 -23.125 1 46.41 6 THR B C 1
ATOM 2289 O O . THR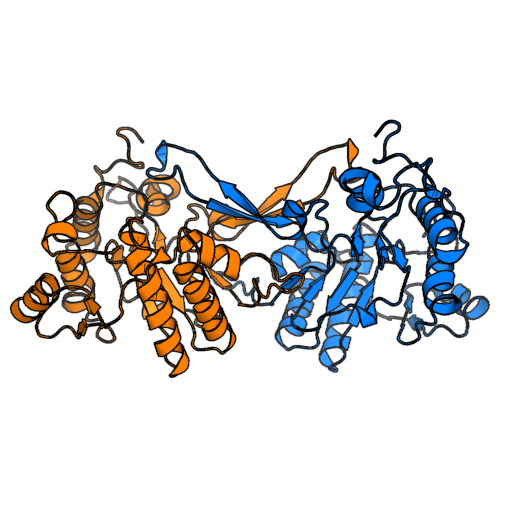 B 1 6 ? -7.25 -29.469 -23.031 1 46.41 6 THR B O 1
ATOM 2292 N N . LYS B 1 7 ? -9.172 -29.031 -24.109 1 48.88 7 LYS B N 1
ATOM 2293 C CA . LYS B 1 7 ? -8.383 -28.672 -25.281 1 48.88 7 LYS B CA 1
ATOM 2294 C C . LYS B 1 7 ? -7.742 -27.297 -25.094 1 48.88 7 LYS B C 1
ATOM 2296 O O . LYS B 1 7 ? -6.609 -27.062 -25.516 1 48.88 7 LYS B O 1
ATOM 2301 N N . ILE B 1 8 ? -8.508 -26.469 -24.453 1 50.41 8 ILE B N 1
ATOM 2302 C CA . ILE B 1 8 ? -8.039 -25.094 -24.406 1 50.41 8 ILE B CA 1
ATOM 2303 C C . ILE B 1 8 ? -7.082 -24.906 -23.234 1 50.41 8 ILE B C 1
ATOM 2305 O O . ILE B 1 8 ? -6.145 -24.109 -23.297 1 50.41 8 ILE B O 1
ATOM 2309 N N . CYS B 1 9 ? -7.23 -25.578 -22.141 1 55.69 9 CYS B N 1
ATOM 2310 C CA . CYS B 1 9 ? -6.176 -25.562 -21.141 1 55.69 9 CYS B CA 1
ATOM 2311 C C . CYS B 1 9 ? -4.902 -26.219 -21.672 1 55.69 9 CYS B C 1
ATOM 2313 O O . CYS B 1 9 ? -3.832 -26.062 -21.078 1 55.69 9 CYS B O 1
ATOM 2315 N N . TRP B 1 10 ? -5.086 -26.766 -22.891 1 54.88 10 TRP B N 1
ATOM 2316 C CA . TRP B 1 10 ? -3.982 -27.312 -23.656 1 54.88 10 TRP B CA 1
ATOM 2317 C C . TRP B 1 10 ? -3.289 -26.219 -24.469 1 54.88 10 TRP B C 1
ATOM 2319 O O . TRP B 1 10 ? -3.852 -25.703 -25.438 1 54.88 10 TRP B O 1
ATOM 2329 N N . TRP B 1 11 ? -2.592 -25.5 -23.688 1 55.22 11 TRP B N 1
ATOM 2330 C CA . TRP B 1 11 ? -1.849 -24.422 -24.328 1 55.22 11 TRP B CA 1
ATOM 2331 C C . TRP B 1 11 ? -0.744 -24.984 -25.219 1 55.22 11 TRP B C 1
ATOM 2333 O O . TRP B 1 11 ? 0.149 -25.688 -24.75 1 55.22 11 TRP B O 1
ATOM 2343 N N . ASP B 1 12 ? -0.838 -24.484 -26.531 1 57.81 12 ASP B N 1
ATOM 2344 C CA . ASP B 1 12 ? 0.142 -24.828 -27.547 1 57.81 12 ASP B CA 1
ATOM 2345 C C . ASP B 1 12 ? 0.467 -26.312 -27.531 1 57.81 12 ASP B C 1
ATOM 2347 O O . ASP B 1 12 ? 1.635 -26.703 -27.594 1 57.81 12 ASP B O 1
ATOM 2351 N N . GLY B 1 13 ? -0.598 -27.094 -27.141 1 60.69 13 GLY B N 1
ATOM 2352 C CA . GLY B 1 13 ? -0.464 -28.531 -27.281 1 60.69 13 GLY B CA 1
ATOM 2353 C C . GLY B 1 13 ? -0.214 -29.234 -25.953 1 60.69 13 GLY B C 1
ATOM 2354 O O . GLY B 1 13 ? -0.057 -30.453 -25.906 1 60.69 13 GLY B O 1
ATOM 2355 N N . GLY B 1 14 ? -0.135 -28.5 -24.938 1 78 14 GLY B N 1
ATOM 2356 C CA . GLY B 1 14 ? 0.154 -29.188 -23.688 1 78 14 GLY B CA 1
ATOM 2357 C C . GLY B 1 14 ? -1.003 -29.172 -22.703 1 78 14 GLY B C 1
ATOM 2358 O O . GLY B 1 14 ? -1.892 -28.312 -22.812 1 78 14 GLY B O 1
ATOM 2359 N N . ASN B 1 15 ? -1.077 -30.281 -21.938 1 86 15 ASN B N 1
ATOM 2360 C CA . ASN B 1 15 ? -2.109 -30.406 -20.922 1 86 15 ASN B CA 1
ATOM 2361 C C . ASN B 1 15 ? -1.651 -29.844 -19.578 1 86 15 ASN B C 1
ATOM 2363 O O . ASN B 1 15 ? -1.162 -30.562 -18.719 1 86 15 ASN B O 1
ATOM 2367 N N . ILE B 1 16 ? -1.91 -28.578 -19.375 1 90.81 16 ILE B N 1
ATOM 2368 C CA . ILE B 1 16 ? -1.473 -27.844 -18.188 1 90.81 16 ILE B CA 1
ATOM 2369 C C . ILE B 1 16 ? -2.154 -28.406 -16.953 1 90.81 16 ILE B C 1
ATOM 2371 O O . ILE B 1 16 ? -1.519 -28.578 -15.906 1 90.81 16 ILE B O 1
ATOM 2375 N N . LEU B 1 17 ? -3.432 -28.734 -17.094 1 90.94 17 LEU B N 1
ATOM 2376 C CA . LEU B 1 17 ? -4.195 -29.266 -15.984 1 90.94 17 LEU B CA 1
ATOM 2377 C C . LEU B 1 17 ? -3.598 -30.594 -15.5 1 90.94 17 LEU B C 1
ATOM 2379 O O . LEU B 1 17 ? -3.391 -30.781 -14.297 1 90.94 17 LEU B O 1
ATOM 2383 N N . ALA B 1 18 ? -3.334 -31.469 -16.406 1 91.38 18 ALA B N 1
ATOM 2384 C CA . ALA B 1 18 ? -2.758 -32.75 -16.047 1 91.38 18 ALA B CA 1
ATOM 2385 C C . ALA B 1 18 ? -1.394 -32.594 -15.391 1 91.38 18 ALA B C 1
ATOM 2387 O O . ALA B 1 18 ? -1.073 -33.281 -14.43 1 91.38 18 ALA B O 1
ATOM 2388 N N . SER B 1 19 ? -0.588 -31.719 -15.93 1 93.5 19 SER B N 1
ATOM 2389 C CA . SER B 1 19 ? 0.732 -31.469 -15.359 1 93.5 19 SER B CA 1
ATOM 2390 C C . SER B 1 19 ? 0.627 -30.922 -13.938 1 93.5 19 SER B C 1
ATOM 2392 O O . SER B 1 19 ? 1.385 -31.312 -13.055 1 93.5 19 SER B O 1
ATOM 2394 N N . PHE B 1 20 ? -0.273 -30 -13.766 1 95.06 20 PHE B N 1
ATOM 2395 C CA . PHE B 1 20 ? -0.506 -29.438 -12.445 1 95.06 20 PHE B CA 1
ATOM 2396 C C . PHE B 1 20 ? -0.909 -30.516 -11.453 1 95.06 20 PHE B C 1
ATOM 2398 O O . PHE B 1 20 ? -0.36 -30.578 -10.352 1 95.06 20 PHE B O 1
ATOM 2405 N N . LEU B 1 21 ? -1.808 -31.359 -11.812 1 95.06 21 LEU B N 1
ATOM 2406 C CA . LEU B 1 21 ? -2.334 -32.375 -10.922 1 95.06 21 LEU B CA 1
ATOM 2407 C C . LEU B 1 21 ? -1.301 -33.469 -10.688 1 95.06 21 LEU B C 1
ATOM 2409 O O . LEU B 1 21 ? -1.241 -34.062 -9.602 1 95.06 21 LEU B O 1
ATOM 2413 N N . GLU B 1 22 ? -0.522 -33.781 -11.727 1 95.38 22 GLU B N 1
ATOM 2414 C CA . GLU B 1 22 ? 0.562 -34.75 -11.555 1 95.38 22 GLU B CA 1
ATOM 2415 C C . GLU B 1 22 ? 1.481 -34.344 -10.406 1 95.38 22 GLU B C 1
ATOM 2417 O O . GLU B 1 22 ? 1.84 -35.156 -9.57 1 95.38 22 GLU B O 1
ATOM 2422 N N . VAL B 1 23 ? 1.794 -33.094 -10.359 1 97.44 23 VAL B N 1
ATOM 2423 C CA . VAL B 1 23 ? 2.723 -32.594 -9.344 1 97.44 23 VAL B CA 1
ATOM 2424 C C . VAL B 1 23 ? 1.992 -32.438 -8.016 1 97.44 23 VAL B C 1
ATOM 2426 O O . VAL B 1 23 ? 2.355 -33.031 -7.016 1 97.44 23 VAL B O 1
ATOM 2429 N N . THR B 1 24 ? 0.912 -31.641 -7.996 1 96.94 24 THR B N 1
ATOM 2430 C CA . THR B 1 24 ? 0.26 -31.203 -6.77 1 96.94 24 THR B CA 1
ATOM 2431 C C . THR B 1 24 ? -0.456 -32.344 -6.086 1 96.94 24 THR B C 1
ATOM 2433 O O . THR B 1 24 ? -0.279 -32.594 -4.887 1 96.94 24 THR B O 1
ATOM 2436 N N . TRP B 1 25 ? -1.153 -33.125 -6.824 1 96.62 25 TRP B N 1
ATOM 2437 C CA . TRP B 1 25 ? -1.993 -34.188 -6.27 1 96.62 25 TRP B CA 1
ATOM 2438 C C . TRP B 1 25 ? -1.214 -35.469 -6.137 1 96.62 25 TRP B C 1
ATOM 2440 O O . TRP B 1 25 ? -1.23 -36.125 -5.078 1 96.62 25 TRP B O 1
ATOM 2450 N N . ARG B 1 26 ? -0.552 -35.906 -7.172 1 96.69 26 ARG B N 1
ATOM 2451 C CA . ARG B 1 26 ? 0.051 -37.219 -7.203 1 96.69 26 ARG B CA 1
ATOM 2452 C C . ARG B 1 26 ? 1.415 -37.219 -6.523 1 96.69 26 ARG B C 1
ATOM 2454 O O . ARG B 1 26 ? 1.682 -38.062 -5.652 1 96.69 26 ARG B O 1
ATOM 2461 N N . ARG B 1 27 ? 2.229 -36.344 -6.879 1 97.38 27 ARG B N 1
ATOM 2462 C CA . ARG B 1 27 ? 3.604 -36.406 -6.391 1 97.38 27 ARG B CA 1
ATOM 2463 C C . ARG B 1 27 ? 3.719 -35.781 -5 1 97.38 27 ARG B C 1
ATOM 2465 O O . ARG B 1 27 ? 4.367 -36.344 -4.117 1 97.38 27 ARG B O 1
ATOM 2472 N N . LEU B 1 28 ? 3.152 -34.562 -4.77 1 97.38 28 LEU B N 1
ATOM 2473 C CA . LEU B 1 28 ? 3.295 -33.875 -3.502 1 97.38 28 LEU B CA 1
ATOM 2474 C C . LEU B 1 28 ? 2.24 -34.312 -2.5 1 97.38 28 LEU B C 1
ATOM 2476 O O . LEU B 1 28 ? 2.369 -34.062 -1.299 1 97.38 28 LEU B O 1
ATOM 2480 N N . GLY B 1 29 ? 1.138 -34.844 -2.98 1 96.94 29 GLY B N 1
ATOM 2481 C CA . GLY B 1 29 ? 0.114 -35.406 -2.098 1 96.94 29 GLY B CA 1
ATOM 2482 C C . GLY B 1 29 ? -0.711 -34.312 -1.417 1 96.94 29 GLY B C 1
ATOM 2483 O O . GLY B 1 29 ? -1.164 -34.5 -0.285 1 96.94 29 GLY B O 1
ATOM 2484 N N . VAL B 1 30 ? -0.851 -33.156 -2.016 1 95.94 30 VAL B N 1
ATOM 2485 C CA . VAL B 1 30 ? -1.724 -32.125 -1.478 1 95.94 30 VAL B CA 1
ATOM 2486 C C . VAL B 1 30 ? -3.184 -32.531 -1.637 1 95.94 30 VAL B C 1
ATOM 2488 O O . VAL B 1 30 ? -3.684 -32.656 -2.758 1 95.94 30 VAL B O 1
ATOM 2491 N N . ARG B 1 31 ? -3.852 -32.625 -0.474 1 95.38 31 ARG B N 1
ATOM 2492 C CA . ARG B 1 31 ? -5.176 -33.25 -0.536 1 95.38 31 ARG B CA 1
ATOM 2493 C C . ARG B 1 31 ? -6.262 -32.219 -0.243 1 95.38 31 ARG B C 1
ATOM 2495 O O . ARG B 1 31 ? -7.441 -32.438 -0.53 1 95.38 31 ARG B O 1
ATOM 2502 N N . ASN B 1 32 ? -5.934 -31.141 0.364 1 93.69 32 ASN B N 1
ATOM 2503 C CA . ASN B 1 32 ? -6.898 -30.078 0.588 1 93.69 32 ASN B CA 1
ATOM 2504 C C . ASN B 1 32 ? -7.055 -29.188 -0.646 1 93.69 32 ASN B C 1
ATOM 2506 O O . ASN B 1 32 ? -6.824 -27.984 -0.584 1 93.69 32 ASN B O 1
ATOM 2510 N N . LEU B 1 33 ? -7.438 -29.797 -1.69 1 94 33 LEU B N 1
ATOM 2511 C CA . LEU B 1 33 ? -7.57 -29.172 -3.004 1 94 33 LEU B CA 1
ATOM 2512 C C . LEU B 1 33 ? -8.969 -29.375 -3.564 1 94 33 LEU B C 1
ATOM 2514 O O . LEU B 1 33 ? -9.539 -30.469 -3.436 1 94 33 LEU B O 1
ATOM 2518 N N . ILE B 1 34 ? -9.578 -28.328 -4.082 1 90.5 34 ILE B N 1
ATOM 2519 C CA . ILE B 1 34 ? -10.82 -28.391 -4.836 1 90.5 34 ILE B CA 1
ATOM 2520 C C . ILE B 1 34 ? -10.641 -27.719 -6.195 1 90.5 34 ILE B C 1
ATOM 2522 O O . ILE B 1 34 ? -10.055 -26.641 -6.289 1 90.5 34 ILE B O 1
ATOM 2526 N N . LEU B 1 35 ? -11.039 -28.422 -7.262 1 88.69 35 LEU B N 1
ATOM 2527 C CA . LEU B 1 35 ? -10.977 -27.875 -8.617 1 88.69 35 LEU B CA 1
ATOM 2528 C C . LEU B 1 35 ? -12.344 -27.406 -9.078 1 88.69 35 LEU B C 1
ATOM 2530 O O . LEU B 1 35 ? -13.305 -28.172 -9.109 1 88.69 35 LEU B O 1
ATOM 2534 N N . ALA B 1 36 ? -12.43 -26.109 -9.391 1 81.62 36 ALA B N 1
ATOM 2535 C CA . ALA B 1 36 ? -13.656 -25.594 -9.984 1 81.62 36 ALA B CA 1
ATOM 2536 C C . ALA B 1 36 ? -13.68 -25.844 -11.492 1 81.62 36 ALA B C 1
ATOM 2538 O O . ALA B 1 36 ? -12.797 -25.375 -12.219 1 81.62 36 ALA B O 1
ATOM 2539 N N . VAL B 1 37 ? -14.656 -26.562 -11.859 1 80.62 37 VAL B N 1
ATOM 2540 C CA . VAL B 1 37 ? -14.805 -26.906 -13.266 1 80.62 37 VAL B CA 1
ATOM 2541 C C . VAL B 1 37 ? -15.961 -26.109 -13.867 1 80.62 37 VAL B C 1
ATOM 2543 O O . VAL B 1 37 ? -17.031 -26.016 -13.273 1 80.62 37 VAL B O 1
ATOM 2546 N N . LEU B 1 38 ? -15.734 -25.562 -14.984 1 75.31 38 LEU B N 1
ATOM 2547 C CA . LEU B 1 38 ? -16.703 -24.609 -15.5 1 75.31 38 LEU B CA 1
ATOM 2548 C C . LEU B 1 38 ? -17.422 -25.172 -16.719 1 75.31 38 LEU B C 1
ATOM 2550 O O . LEU B 1 38 ? -18.359 -24.547 -17.219 1 75.31 38 LEU B O 1
ATOM 2554 N N . ASP B 1 39 ? -17.047 -26.297 -17.266 1 75.94 39 ASP B N 1
ATOM 2555 C CA . ASP B 1 39 ? -17.688 -26.859 -18.438 1 75.94 39 ASP B CA 1
ATOM 2556 C C . ASP B 1 39 ? -17.781 -28.391 -18.344 1 75.94 39 ASP B C 1
ATOM 2558 O O . ASP B 1 39 ? -17.062 -29 -17.547 1 75.94 39 ASP B O 1
ATOM 2562 N N . ASP B 1 40 ? -18.594 -28.922 -19.281 1 78.5 40 ASP B N 1
ATOM 2563 C CA . ASP B 1 40 ? -18.875 -30.359 -19.234 1 78.5 40 ASP B CA 1
ATOM 2564 C C . ASP B 1 40 ? -17.656 -31.172 -19.672 1 78.5 40 ASP B C 1
ATOM 2566 O O . ASP B 1 40 ? -17.406 -32.25 -19.172 1 78.5 40 ASP B O 1
ATOM 2570 N N . GLU B 1 41 ? -17 -30.688 -20.578 1 80.69 41 GLU B N 1
ATOM 2571 C CA . GLU B 1 41 ? -15.852 -31.406 -21.094 1 80.69 41 GLU B CA 1
ATOM 2572 C C . GLU B 1 41 ? -14.797 -31.625 -20.016 1 80.69 41 GLU B C 1
ATOM 2574 O O . GLU B 1 41 ? -14.25 -32.719 -19.875 1 80.69 41 GLU B O 1
ATOM 2579 N N . THR B 1 42 ? -14.508 -30.609 -19.281 1 83.62 42 THR B N 1
ATOM 2580 C CA . THR B 1 42 ? -13.531 -30.703 -18.203 1 83.62 42 THR B CA 1
ATOM 2581 C C . THR B 1 42 ? -14.047 -31.609 -17.078 1 83.62 42 THR B C 1
ATOM 2583 O O . THR B 1 42 ? -13.273 -32.344 -16.484 1 83.62 42 THR B O 1
ATOM 2586 N N . GLU B 1 43 ? -15.281 -31.484 -16.844 1 84.38 43 GLU B N 1
ATOM 2587 C CA . GLU B 1 43 ? -15.875 -32.344 -15.836 1 84.38 43 GLU B CA 1
ATOM 2588 C C . GLU B 1 43 ? -15.711 -33.812 -16.203 1 84.38 43 GLU B C 1
ATOM 2590 O O . GLU B 1 43 ? -15.344 -34.656 -15.367 1 84.38 43 GLU B O 1
ATOM 2595 N N . THR B 1 44 ? -16.016 -34.125 -17.375 1 86.56 44 THR B N 1
ATOM 2596 C CA . THR B 1 44 ? -15.875 -35.5 -17.875 1 86.56 44 THR B CA 1
ATOM 2597 C C . THR B 1 44 ? -14.414 -35.938 -17.844 1 86.56 44 THR B C 1
ATOM 2599 O O . THR B 1 44 ? -14.117 -37.094 -17.453 1 86.56 44 THR B O 1
ATOM 2602 N N . TYR B 1 45 ? -13.594 -35.062 -18.266 1 86.88 45 TYR B N 1
ATOM 2603 C CA . TYR B 1 45 ? -12.164 -35.375 -18.234 1 86.88 45 TYR B CA 1
ATOM 2604 C C . TYR B 1 45 ? -11.703 -35.719 -16.828 1 86.88 45 TYR B C 1
ATOM 2606 O O . TYR B 1 45 ? -10.953 -36.688 -16.641 1 86.88 45 TYR B O 1
ATOM 2614 N N . MET B 1 46 ? -12.109 -34.969 -15.875 1 91.06 46 MET B N 1
ATOM 2615 C CA . MET B 1 46 ? -11.703 -35.188 -14.484 1 91.06 46 MET B CA 1
ATOM 2616 C C . MET B 1 46 ? -12.25 -36.531 -13.961 1 91.06 46 MET B C 1
ATOM 2618 O O . MET B 1 46 ? -11.531 -37.281 -13.305 1 91.06 46 MET B O 1
ATOM 2622 N N . ALA B 1 47 ? -13.43 -36.781 -14.273 1 90.88 47 ALA B N 1
ATOM 2623 C CA . ALA B 1 47 ? -14.055 -38.031 -13.828 1 90.88 47 ALA B CA 1
ATOM 2624 C C . ALA B 1 47 ? -13.32 -39.219 -14.383 1 90.88 47 ALA B C 1
ATOM 2626 O O . ALA B 1 47 ? -13.188 -40.25 -13.703 1 90.88 47 ALA B O 1
ATOM 2627 N N . LYS B 1 48 ? -12.867 -39.156 -15.523 1 91.94 48 LYS B N 1
ATOM 2628 C CA . LYS B 1 48 ? -12.234 -40.281 -16.219 1 91.94 48 LYS B CA 1
ATOM 2629 C C . LYS B 1 48 ? -10.781 -40.438 -15.805 1 91.94 48 LYS B C 1
ATOM 2631 O O . LYS B 1 48 ? -10.312 -41.562 -15.594 1 91.94 48 LYS B O 1
ATOM 2636 N N . HIS B 1 49 ? -10.062 -39.375 -15.711 1 91.31 49 HIS B N 1
ATOM 2637 C CA . HIS B 1 49 ? -8.609 -39.438 -15.602 1 91.31 49 HIS B CA 1
ATOM 2638 C C . HIS B 1 49 ? -8.141 -39.125 -14.188 1 91.31 49 HIS B C 1
ATOM 2640 O O . HIS B 1 49 ? -7.051 -39.531 -13.781 1 91.31 49 HIS B O 1
ATOM 2646 N N . TRP B 1 50 ? -8.938 -38.312 -13.477 1 93.88 50 TRP B N 1
ATOM 2647 C CA . TRP B 1 50 ? -8.586 -37.906 -12.125 1 93.88 50 TRP B CA 1
ATOM 2648 C C . TRP B 1 50 ? -9.781 -38.031 -11.188 1 93.88 50 TRP B C 1
ATOM 2650 O O . TRP B 1 50 ? -10.164 -37.094 -10.516 1 93.88 50 TRP B O 1
ATOM 2660 N N . PRO B 1 51 ? -10.305 -39.281 -11.016 1 94 51 PRO B N 1
ATOM 2661 C CA . PRO B 1 51 ? -11.547 -39.469 -10.273 1 94 51 PRO B CA 1
ATOM 2662 C C . PRO B 1 51 ? -11.406 -39.156 -8.789 1 94 51 PRO B C 1
ATOM 2664 O O . PRO B 1 51 ? -12.398 -38.812 -8.125 1 94 51 PRO B O 1
ATOM 2667 N N . ASP B 1 52 ? -10.211 -39.125 -8.25 1 95.94 52 ASP B N 1
ATOM 2668 C CA . ASP B 1 52 ? -10 -38.938 -6.824 1 95.94 52 ASP B CA 1
ATOM 2669 C C . ASP B 1 52 ? -9.852 -37.469 -6.492 1 95.94 52 ASP B C 1
ATOM 2671 O O . ASP B 1 52 ? -9.875 -37.062 -5.324 1 95.94 52 ASP B O 1
ATOM 2675 N N . VAL B 1 53 ? -9.656 -36.625 -7.473 1 95.19 53 VAL B N 1
ATOM 2676 C CA . VAL B 1 53 ? -9.516 -35.188 -7.242 1 95.19 53 VAL B CA 1
ATOM 2677 C C . VAL B 1 53 ? -10.891 -34.562 -7.055 1 95.19 53 VAL B C 1
ATOM 2679 O O . VAL B 1 53 ? -11.758 -34.656 -7.93 1 95.19 53 VAL B O 1
ATOM 2682 N N . PRO B 1 54 ? -11.109 -33.906 -5.891 1 94.25 54 PRO B N 1
ATOM 2683 C CA . PRO B 1 54 ? -12.398 -33.25 -5.684 1 94.25 54 PRO B CA 1
ATOM 2684 C C . PRO B 1 54 ? -12.648 -32.125 -6.688 1 94.25 54 PRO B C 1
ATOM 2686 O O . PRO B 1 54 ? -11.789 -31.266 -6.883 1 94.25 54 PRO B O 1
ATOM 2689 N N . THR B 1 55 ? -13.797 -32.188 -7.289 1 89.31 55 THR B N 1
ATOM 2690 C CA . THR B 1 55 ? -14.203 -31.156 -8.242 1 89.31 55 THR B CA 1
ATOM 2691 C C . THR B 1 55 ? -15.516 -30.516 -7.816 1 89.31 55 THR B C 1
ATOM 2693 O O . THR B 1 55 ? -16.312 -31.125 -7.09 1 89.31 55 THR B O 1
ATOM 2696 N N . PHE B 1 56 ? -15.586 -29.203 -8.141 1 82.12 56 PHE B N 1
ATOM 2697 C CA . PHE B 1 56 ? -16.797 -28.422 -7.91 1 82.12 56 PHE B CA 1
ATOM 2698 C C . PHE B 1 56 ? -17.281 -27.781 -9.203 1 82.12 56 PHE B C 1
ATOM 2700 O O . PHE B 1 56 ? -16.516 -27.125 -9.906 1 82.12 56 PHE B O 1
ATOM 2707 N N . ARG B 1 57 ? -18.5 -28.188 -9.562 1 78.12 57 ARG B N 1
ATOM 2708 C CA . ARG B 1 57 ? -19.109 -27.562 -10.727 1 78.12 57 ARG B CA 1
ATOM 2709 C C . ARG B 1 57 ? -19.984 -26.375 -10.312 1 78.12 57 ARG B C 1
ATOM 2711 O O . ARG B 1 57 ? -20.922 -26.516 -9.531 1 78.12 57 ARG B O 1
ATOM 2718 N N . SER B 1 58 ? -19.469 -25.25 -10.695 1 66.75 58 SER B N 1
ATOM 2719 C CA . SER B 1 58 ? -20.219 -24.062 -10.312 1 66.75 58 SER B CA 1
ATOM 2720 C C . SER B 1 58 ? -21.328 -23.766 -11.32 1 66.75 58 SER B C 1
ATOM 2722 O O . SER B 1 58 ? -21.125 -23.922 -12.531 1 66.75 58 SER B O 1
ATOM 2724 N N . ASP B 1 59 ? -22.516 -23.594 -10.82 1 65.62 59 ASP B N 1
ATOM 2725 C CA . ASP B 1 59 ? -23.625 -23.141 -11.656 1 65.62 59 ASP B CA 1
ATOM 2726 C C . ASP B 1 59 ? -23.578 -21.625 -11.852 1 65.62 59 ASP B C 1
ATOM 2728 O O . ASP B 1 59 ? -24.547 -21.031 -12.344 1 65.62 59 ASP B O 1
ATOM 2732 N N . LEU B 1 60 ? -22.516 -21.156 -11.531 1 60.62 60 LEU B N 1
ATOM 2733 C CA . LEU B 1 60 ? -22.469 -19.703 -11.562 1 60.62 60 LEU B CA 1
ATOM 2734 C C . LEU B 1 60 ? -22.438 -19.188 -13 1 60.62 60 LEU B C 1
ATOM 2736 O O . LEU B 1 60 ? -21.734 -19.734 -13.844 1 60.62 60 LEU B O 1
ATOM 2740 N N . LYS B 1 61 ? -23.469 -18.375 -13.344 1 59.94 61 LYS B N 1
ATOM 2741 C CA . LYS B 1 61 ? -23.594 -17.734 -14.648 1 59.94 61 LYS B CA 1
ATOM 2742 C C . LYS B 1 61 ? -22.547 -16.641 -14.82 1 59.94 61 LYS B C 1
ATOM 2744 O O . LYS B 1 61 ? -22.234 -15.914 -13.867 1 59.94 61 LYS B O 1
ATOM 2749 N N . ILE B 1 62 ? -21.844 -16.656 -15.898 1 63.75 62 ILE B N 1
ATOM 2750 C CA . ILE B 1 62 ? -20.969 -15.547 -16.25 1 63.75 62 ILE B CA 1
ATOM 2751 C C . ILE B 1 62 ? -21.781 -14.258 -16.344 1 63.75 62 ILE B C 1
ATOM 2753 O O . ILE B 1 62 ? -22.766 -14.18 -17.078 1 63.75 62 ILE B O 1
ATOM 2757 N N . PRO B 1 63 ? -21.422 -13.25 -15.555 1 65.56 63 PRO B N 1
ATOM 2758 C CA . PRO B 1 63 ? -22.172 -11.992 -15.617 1 65.56 63 PRO B CA 1
ATOM 2759 C C . PRO B 1 63 ? -22.172 -11.375 -17.016 1 65.56 63 PRO B C 1
ATOM 2761 O O . PRO B 1 63 ? -21.219 -11.562 -17.781 1 65.56 63 PRO B O 1
ATOM 2764 N N . ASP B 1 64 ? -23.281 -10.648 -17.25 1 67.06 64 ASP B N 1
ATOM 2765 C CA . ASP B 1 64 ? -23.469 -10.008 -18.562 1 67.06 64 ASP B CA 1
ATOM 2766 C C . ASP B 1 64 ? -22.328 -9.062 -18.891 1 67.06 64 ASP B C 1
ATOM 2768 O O . ASP B 1 64 ? -21.906 -8.977 -20.047 1 67.06 64 ASP B O 1
ATOM 2772 N N . ALA B 1 65 ? -21.844 -8.359 -17.906 1 65.31 65 ALA B N 1
ATOM 2773 C CA . ALA B 1 65 ? -20.797 -7.363 -18.141 1 65.31 65 ALA B CA 1
ATOM 2774 C C . ALA B 1 65 ? -19.547 -8.008 -18.719 1 65.31 65 ALA B C 1
ATOM 2776 O O . ALA B 1 65 ? -18.719 -7.336 -19.344 1 65.31 65 ALA B O 1
ATOM 2777 N N . GLN B 1 66 ? -19.453 -9.188 -18.438 1 64.12 66 GLN B N 1
ATOM 2778 C CA . GLN B 1 66 ? -18.25 -9.891 -18.875 1 64.12 66 GLN B CA 1
ATOM 2779 C C . GLN B 1 66 ? -18.5 -10.633 -20.188 1 64.12 66 GLN B C 1
ATOM 2781 O O . GLN B 1 66 ? -17.594 -11.281 -20.719 1 64.12 66 GLN B O 1
ATOM 2786 N N . GLN B 1 67 ? -19.781 -10.359 -20.531 1 62.62 67 GLN B N 1
ATOM 2787 C CA . GLN B 1 67 ? -20.047 -10.992 -21.812 1 62.62 67 GLN B CA 1
ATOM 2788 C C . GLN B 1 67 ? -19.234 -10.344 -22.938 1 62.62 67 GLN B C 1
ATOM 2790 O O . GLN B 1 67 ? -19.188 -9.117 -23.047 1 62.62 67 GLN B O 1
ATOM 2795 N N . GLY B 1 68 ? -18.453 -11.102 -23.562 1 60.5 68 GLY B N 1
ATOM 2796 C CA . GLY B 1 68 ? -17.672 -10.578 -24.672 1 60.5 68 GLY B CA 1
ATOM 2797 C C . GLY B 1 68 ? -16.25 -10.211 -24.281 1 60.5 68 GLY B C 1
ATOM 2798 O O . GLY B 1 68 ? -15.484 -9.719 -25.109 1 60.5 68 GLY B O 1
ATOM 2799 N N . THR B 1 69 ? -16.047 -10.281 -22.953 1 62.84 69 THR B N 1
ATOM 2800 C CA . THR B 1 69 ? -14.695 -9.969 -22.531 1 62.84 69 THR B CA 1
ATOM 2801 C C . THR B 1 69 ? -13.789 -11.188 -22.656 1 62.84 69 THR B C 1
ATOM 2803 O O . THR B 1 69 ? -14.242 -12.266 -23.062 1 62.84 69 THR B O 1
ATOM 2806 N N . HIS B 1 70 ? -12.516 -10.891 -22.375 1 60.38 70 HIS B N 1
ATOM 2807 C CA . HIS B 1 70 ? -11.555 -11.992 -22.375 1 60.38 70 HIS B CA 1
ATOM 2808 C C . HIS B 1 70 ? -11.984 -13.102 -21.422 1 60.38 70 HIS B C 1
ATOM 2810 O O . HIS B 1 70 ? -12.492 -12.828 -20.328 1 60.38 70 HIS B O 1
ATOM 2816 N N . PRO B 1 71 ? -11.992 -14.312 -22.016 1 59.41 71 PRO B N 1
ATOM 2817 C CA . PRO B 1 71 ? -12.383 -15.461 -21.188 1 59.41 71 PRO B CA 1
ATOM 2818 C C . PRO B 1 71 ? -11.789 -15.422 -19.797 1 59.41 71 PRO B C 1
ATOM 2820 O O . PRO B 1 71 ? -12.445 -15.82 -18.828 1 59.41 71 PRO B O 1
ATOM 2823 N N . ALA B 1 72 ? -10.672 -14.906 -19.688 1 60.34 72 ALA B N 1
ATOM 2824 C CA . ALA B 1 72 ? -10.016 -14.805 -18.391 1 60.34 72 ALA B CA 1
ATOM 2825 C C . ALA B 1 72 ? -10.828 -13.938 -17.422 1 60.34 72 ALA B C 1
ATOM 2827 O O . ALA B 1 72 ? -10.914 -14.234 -16.234 1 60.34 72 ALA B O 1
ATOM 2828 N N . ASN B 1 73 ? -11.414 -12.992 -17.938 1 63.34 73 ASN B N 1
ATOM 2829 C CA . ASN B 1 73 ? -12.203 -12.094 -17.109 1 63.34 73 ASN B CA 1
ATOM 2830 C C . ASN B 1 73 ? -13.469 -12.773 -16.594 1 63.34 73 ASN B C 1
ATOM 2832 O O . ASN B 1 73 ? -13.898 -12.539 -15.453 1 63.34 73 ASN B O 1
ATOM 2836 N N . LYS B 1 74 ? -14.039 -13.586 -17.438 1 63.31 74 LYS B N 1
ATOM 2837 C CA . LYS B 1 74 ? -15.25 -14.305 -17.047 1 63.31 74 LYS B CA 1
ATOM 2838 C C . LYS B 1 74 ? -14.992 -15.242 -15.875 1 63.31 74 LYS B C 1
ATOM 2840 O O . LYS B 1 74 ? -15.773 -15.289 -14.93 1 63.31 74 LYS B O 1
ATOM 2845 N N . VAL B 1 75 ? -13.898 -15.891 -15.969 1 66.38 75 VAL B N 1
ATOM 2846 C CA . VAL B 1 75 ? -13.484 -16.828 -14.93 1 66.38 75 VAL B CA 1
ATOM 2847 C C . VAL B 1 75 ? -13.164 -16.062 -13.641 1 66.38 75 VAL B C 1
ATOM 2849 O O . VAL B 1 75 ? -13.477 -16.531 -12.547 1 66.38 75 VAL B O 1
ATOM 2852 N N . SER B 1 76 ? -12.758 -14.906 -13.836 1 66.12 76 SER B N 1
ATOM 2853 C CA . SER B 1 76 ? -12.32 -14.125 -12.68 1 66.12 76 SER B CA 1
ATOM 2854 C C . SER B 1 76 ? -13.5 -13.688 -11.82 1 66.12 76 SER B C 1
ATOM 2856 O O . SER B 1 76 ? -13.398 -13.625 -10.594 1 66.12 76 SER B O 1
ATOM 2858 N N . THR B 1 77 ? -14.531 -13.398 -12.531 1 68.62 77 THR B N 1
ATOM 2859 C CA . THR B 1 77 ? -15.711 -13.039 -11.758 1 68.62 77 THR B CA 1
ATOM 2860 C C . THR B 1 77 ? -16.156 -14.195 -10.875 1 68.62 77 THR B C 1
ATOM 2862 O O . THR B 1 77 ? -16.453 -14.008 -9.695 1 68.62 77 THR B O 1
ATOM 2865 N N . LEU B 1 78 ? -16.141 -15.32 -11.438 1 73.94 78 LEU B N 1
ATOM 2866 C CA . LEU B 1 78 ? -16.531 -16.516 -10.688 1 73.94 78 LEU B CA 1
ATOM 2867 C C . LEU B 1 78 ? -15.531 -16.797 -9.578 1 73.94 78 LEU B C 1
ATOM 2869 O O . LEU B 1 78 ? -15.922 -17.188 -8.469 1 73.94 78 LEU B O 1
ATOM 2873 N N . LYS B 1 79 ? -14.383 -16.547 -9.82 1 83.81 79 LYS B N 1
ATOM 2874 C CA . LYS B 1 79 ? -13.281 -16.781 -8.883 1 83.81 79 LYS B CA 1
ATOM 2875 C C . LYS B 1 79 ? -13.5 -16.016 -7.578 1 83.81 79 LYS B C 1
ATOM 2877 O O . LYS B 1 79 ? -13.445 -16.609 -6.496 1 83.81 79 LYS B O 1
ATOM 2882 N N . TYR B 1 80 ? -13.859 -14.773 -7.633 1 88.69 80 TYR B N 1
ATOM 2883 C CA . TYR B 1 80 ? -13.93 -13.945 -6.438 1 88.69 80 TYR B CA 1
ATOM 2884 C C . TYR B 1 80 ? -15.242 -14.172 -5.691 1 88.69 80 TYR B C 1
ATOM 2886 O O . TYR B 1 80 ? -15.289 -14.07 -4.465 1 88.69 80 TYR B O 1
ATOM 2894 N N . ASP B 1 81 ? -16.234 -14.562 -6.445 1 83.38 81 ASP B N 1
ATOM 2895 C CA . ASP B 1 81 ? -17.484 -14.938 -5.773 1 83.38 81 ASP B CA 1
ATOM 2896 C C . ASP B 1 81 ? -17.312 -16.234 -4.988 1 83.38 81 ASP B C 1
ATOM 2898 O O . ASP B 1 81 ? -17.812 -16.359 -3.875 1 83.38 81 ASP B O 1
ATOM 2902 N N . LEU B 1 82 ? -16.703 -17.156 -5.605 1 84.06 82 LEU B N 1
ATOM 2903 C CA . LEU B 1 82 ? -16.422 -18.422 -4.922 1 84.06 82 LEU B CA 1
ATOM 2904 C C . LEU B 1 82 ? -15.547 -18.188 -3.693 1 84.06 82 LEU B C 1
ATOM 2906 O O . LEU B 1 82 ? -15.797 -18.766 -2.633 1 84.06 82 LEU B O 1
ATOM 2910 N N . LEU B 1 83 ? -14.539 -17.391 -3.832 1 89.75 83 LEU B N 1
ATOM 2911 C CA . LEU B 1 83 ? -13.656 -17.062 -2.715 1 89.75 83 LEU B CA 1
ATOM 2912 C C . LEU B 1 83 ? -14.438 -16.422 -1.57 1 89.75 83 LEU B C 1
ATOM 2914 O O . LEU B 1 83 ? -14.227 -16.781 -0.405 1 89.75 83 LEU B O 1
ATOM 2918 N N . ARG B 1 84 ? -15.281 -15.5 -1.918 1 89.19 84 ARG B N 1
ATOM 2919 C CA . ARG B 1 84 ? -16.094 -14.828 -0.911 1 89.19 84 ARG B CA 1
ATOM 2920 C C . ARG B 1 84 ? -16.906 -15.844 -0.099 1 89.19 84 ARG B C 1
ATOM 2922 O O . ARG B 1 84 ? -16.938 -15.766 1.131 1 89.19 84 ARG B O 1
ATOM 2929 N N . GLN B 1 85 ? -17.484 -16.75 -0.746 1 85.81 85 GLN B N 1
ATOM 2930 C CA . GLN B 1 85 ? -18.297 -17.766 -0.086 1 85.81 85 GLN B CA 1
ATOM 2931 C C . GLN B 1 85 ? -17.453 -18.656 0.823 1 85.81 85 GLN B C 1
ATOM 2933 O O . GLN B 1 85 ? -17.844 -18.938 1.956 1 85.81 85 GLN B O 1
ATOM 2938 N N . LEU B 1 86 ? -16.375 -19.062 0.343 1 90.56 86 LEU B N 1
ATOM 2939 C CA . LEU B 1 86 ? -15.5 -19.922 1.133 1 90.56 86 LEU B CA 1
ATOM 2940 C C . LEU B 1 86 ? -14.969 -19.203 2.359 1 90.56 86 LEU B C 1
ATOM 2942 O O . LEU B 1 86 ? -14.969 -19.75 3.465 1 90.56 86 LEU B O 1
ATOM 2946 N N . ILE B 1 87 ? -14.547 -17.984 2.168 1 94.62 87 ILE B N 1
ATOM 2947 C CA . ILE B 1 87 ? -14.023 -17.188 3.262 1 94.62 87 ILE B CA 1
ATOM 2948 C C . ILE B 1 87 ? -15.109 -16.953 4.309 1 94.62 87 ILE B C 1
ATOM 2950 O O . ILE B 1 87 ? -14.836 -16.984 5.512 1 94.62 87 ILE B O 1
ATOM 2954 N N . ALA B 1 88 ? -16.312 -16.766 3.893 1 91.19 88 ALA B N 1
ATOM 2955 C CA . ALA B 1 88 ? -17.438 -16.516 4.789 1 91.19 88 ALA B CA 1
ATOM 2956 C C . ALA B 1 88 ? -17.688 -17.719 5.695 1 91.19 88 ALA B C 1
ATOM 2958 O O . ALA B 1 88 ? -18.281 -17.578 6.77 1 91.19 88 ALA B O 1
ATOM 2959 N N . THR B 1 89 ? -17.25 -18.891 5.309 1 92.81 89 THR B N 1
ATOM 2960 C CA . THR B 1 89 ? -17.422 -20.094 6.133 1 92.81 89 THR B CA 1
ATOM 2961 C C . THR B 1 89 ? -16.312 -20.172 7.184 1 92.81 89 THR B C 1
ATOM 2963 O O . THR B 1 89 ? -16.359 -21.047 8.062 1 92.81 89 THR B O 1
ATOM 2966 N N . GLY B 1 90 ? -15.359 -19.344 7.074 1 95.12 90 GLY B N 1
ATOM 2967 C CA . GLY B 1 90 ? -14.234 -19.375 7.992 1 95.12 90 GLY B CA 1
ATOM 2968 C C . GLY B 1 90 ? -13.062 -20.188 7.477 1 95.12 90 GLY B C 1
ATOM 2969 O O . GLY B 1 90 ? -12.133 -20.484 8.227 1 95.12 90 GLY B O 1
ATOM 2970 N N . THR B 1 91 ? -13.086 -20.516 6.227 1 95.06 91 THR B N 1
ATOM 2971 C CA . THR B 1 91 ? -12.031 -21.312 5.633 1 95.06 91 THR B CA 1
ATOM 2972 C C . THR B 1 91 ? -11.031 -20.438 4.891 1 95.06 91 THR B C 1
ATOM 2974 O O . THR B 1 91 ? -11.406 -19.672 4.008 1 95.06 91 THR B O 1
ATOM 2977 N N . GLY B 1 92 ? -9.727 -20.547 5.305 1 96.56 92 GLY B N 1
ATOM 2978 C CA . GLY B 1 92 ? -8.688 -19.938 4.504 1 96.56 92 GLY B CA 1
ATOM 2979 C C . GLY B 1 92 ? -8.461 -20.625 3.172 1 96.56 92 GLY B C 1
ATOM 2980 O O . GLY B 1 92 ? -8.617 -21.844 3.068 1 96.56 92 GLY B O 1
ATOM 2981 N N . VAL B 1 93 ? -8.109 -19.891 2.178 1 96.56 93 VAL B N 1
ATOM 2982 C CA . VAL B 1 93 ? -8.008 -20.453 0.837 1 96.56 93 VAL B CA 1
ATOM 2983 C C . VAL B 1 93 ? -6.711 -20 0.176 1 96.56 93 VAL B C 1
ATOM 2985 O O . VAL B 1 93 ? -6.379 -18.812 0.195 1 96.56 93 VAL B O 1
ATOM 2988 N N . LEU B 1 94 ? -5.957 -20.969 -0.28 1 96.94 94 LEU B N 1
ATOM 2989 C CA . LEU B 1 94 ? -4.883 -20.672 -1.222 1 96.94 94 LEU B CA 1
ATOM 2990 C C . LEU B 1 94 ? -5.371 -20.797 -2.66 1 96.94 94 LEU B C 1
ATOM 2992 O O . LEU B 1 94 ? -5.637 -21.906 -3.135 1 96.94 94 LEU B O 1
ATOM 2996 N N . ILE B 1 95 ? -5.477 -19.672 -3.348 1 94.62 95 ILE B N 1
ATOM 2997 C CA . ILE B 1 95 ? -5.867 -19.688 -4.754 1 94.62 95 ILE B CA 1
ATOM 2998 C C . ILE B 1 95 ? -4.625 -19.844 -5.633 1 94.62 95 ILE B C 1
ATOM 3000 O O . ILE B 1 95 ? -3.615 -19.172 -5.402 1 94.62 95 ILE B O 1
ATOM 3004 N N . THR B 1 96 ? -4.73 -20.703 -6.57 1 93.25 96 THR B N 1
ATOM 3005 C CA . THR B 1 96 ? -3.574 -20.906 -7.438 1 93.25 96 THR B CA 1
ATO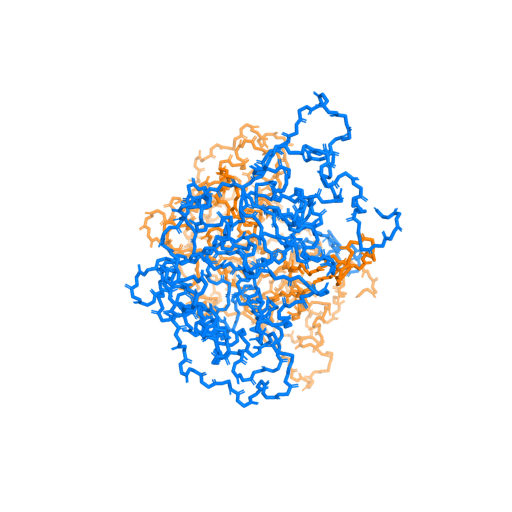M 3006 C C . THR B 1 96 ? -4.012 -21.109 -8.883 1 93.25 96 THR B C 1
ATOM 3008 O O . THR B 1 96 ? -5.047 -21.719 -9.148 1 93.25 96 THR B O 1
ATOM 3011 N N . ASP B 1 97 ? -3.268 -20.5 -9.742 1 89.75 97 ASP B N 1
ATOM 3012 C CA . ASP B 1 97 ? -3.422 -20.797 -11.164 1 89.75 97 ASP B CA 1
ATOM 3013 C C . ASP B 1 97 ? -2.863 -22.188 -11.492 1 89.75 97 ASP B C 1
ATOM 3015 O O . ASP B 1 97 ? -2.125 -22.766 -10.703 1 89.75 97 ASP B O 1
ATOM 3019 N N . LEU B 1 98 ? -3.258 -22.625 -12.695 1 90.44 98 LEU B N 1
ATOM 3020 C CA . LEU B 1 98 ? -2.824 -23.953 -13.094 1 90.44 98 LEU B CA 1
ATOM 3021 C C . LEU B 1 98 ? -1.42 -23.922 -13.688 1 90.44 98 LEU B C 1
ATOM 3023 O O . LEU B 1 98 ? -0.708 -24.922 -13.672 1 90.44 98 LEU B O 1
ATOM 3027 N N . ASP B 1 99 ? -1.05 -22.734 -14.211 1 91 99 ASP B N 1
ATOM 3028 C CA . ASP B 1 99 ? 0.23 -22.656 -14.914 1 91 99 ASP B CA 1
ATOM 3029 C C . ASP B 1 99 ? 1.365 -22.344 -13.938 1 91 99 ASP B C 1
ATOM 3031 O O . ASP B 1 99 ? 2.15 -21.422 -14.164 1 91 99 ASP B O 1
ATOM 3035 N N . LEU B 1 100 ? 1.415 -23.125 -12.914 1 95.88 100 LEU B N 1
ATOM 3036 C CA . LEU B 1 100 ? 2.516 -23.078 -11.961 1 95.88 100 LEU B CA 1
ATOM 3037 C C . LEU B 1 100 ? 2.939 -24.5 -11.562 1 95.88 100 LEU B C 1
ATOM 3039 O O . LEU B 1 100 ? 2.236 -25.469 -11.852 1 95.88 100 LEU B O 1
ATOM 3043 N N . VAL B 1 101 ? 4.164 -24.641 -11.023 1 97.81 101 VAL B N 1
ATOM 3044 C CA . VAL B 1 101 ? 4.68 -25.922 -10.523 1 97.81 101 VAL B CA 1
ATOM 30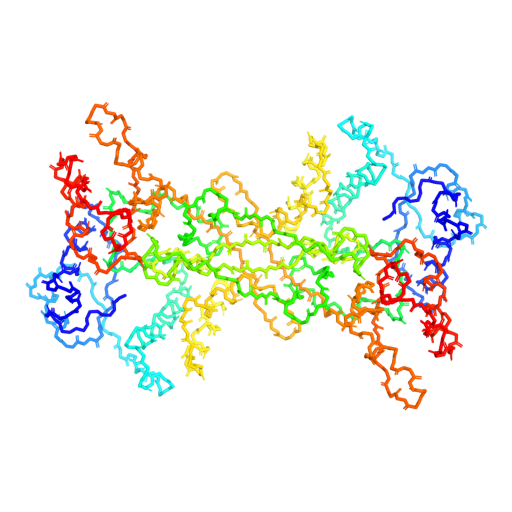45 C C . VAL B 1 101 ? 5.105 -25.766 -9.062 1 97.81 101 VAL B C 1
ATOM 3047 O O . VAL B 1 101 ? 5.961 -24.938 -8.742 1 97.81 101 VAL B O 1
ATOM 3050 N N . TYR B 1 102 ? 4.453 -26.547 -8.211 1 98.25 102 TYR B N 1
ATOM 3051 C CA . TYR B 1 102 ? 4.918 -26.641 -6.836 1 98.25 102 TYR B CA 1
ATOM 3052 C C . TYR B 1 102 ? 6.082 -27.625 -6.727 1 98.25 102 TYR B C 1
ATOM 3054 O O . TYR B 1 102 ? 6.02 -28.734 -7.25 1 98.25 102 TYR B O 1
ATOM 3062 N N . VAL B 1 103 ? 7.117 -27.109 -6.137 1 98.31 103 VAL B N 1
ATOM 3063 C CA . VAL B 1 103 ? 8.258 -27.984 -5.848 1 98.31 103 VAL B CA 1
ATOM 3064 C C . VAL B 1 103 ? 8.062 -28.656 -4.492 1 98.31 103 VAL B C 1
ATOM 3066 O O . VAL B 1 103 ? 8.492 -29.797 -4.289 1 98.31 103 VAL B O 1
ATOM 3069 N N . SER B 1 104 ? 7.492 -27.984 -3.613 1 97.81 104 SER B N 1
ATOM 3070 C CA . SER B 1 104 ? 7.117 -28.516 -2.303 1 97.81 104 SER B CA 1
ATOM 3071 C C . SER B 1 104 ? 5.754 -27.984 -1.866 1 97.81 104 SER B C 1
ATOM 3073 O O . SER B 1 104 ? 5.145 -27.172 -2.562 1 97.81 104 SER B O 1
ATOM 3075 N N . ASN B 1 105 ? 5.293 -28.516 -0.756 1 96.5 105 ASN B N 1
ATOM 3076 C CA . ASN B 1 105 ? 3.973 -28.156 -0.251 1 96.5 105 ASN B CA 1
ATOM 3077 C C . ASN B 1 105 ? 3.91 -26.688 0.15 1 96.5 105 ASN B C 1
ATOM 3079 O O . ASN B 1 105 ? 4.598 -26.266 1.081 1 96.5 105 ASN B O 1
ATOM 3083 N N . PRO B 1 106 ? 3.055 -25.891 -0.504 1 96.38 106 PRO B N 1
ATOM 3084 C CA . PRO B 1 106 ? 3.033 -24.453 -0.227 1 96.38 106 PRO B CA 1
ATOM 3085 C C . PRO B 1 106 ? 2.469 -24.125 1.153 1 96.38 106 PRO B C 1
ATOM 3087 O O . PRO B 1 106 ? 2.797 -23.078 1.727 1 96.38 106 PRO B O 1
ATOM 3090 N N . PHE B 1 107 ? 1.634 -24.969 1.802 1 96.06 107 PHE B N 1
ATOM 3091 C CA . PHE B 1 107 ? 0.93 -24.672 3.045 1 96.06 107 PHE B CA 1
ATOM 3092 C C . PHE B 1 107 ? 1.896 -24.656 4.223 1 96.06 107 PHE B C 1
ATOM 3094 O O . PHE B 1 107 ? 1.598 -24.078 5.27 1 96.06 107 PHE B O 1
ATOM 3101 N N . GLU B 1 108 ? 3.006 -25.25 4.051 1 94.12 108 GLU B N 1
ATOM 3102 C CA . GLU B 1 108 ? 4.012 -25.281 5.105 1 94.12 108 GLU B CA 1
ATOM 3103 C C . GLU B 1 108 ? 4.852 -24 5.098 1 94.12 108 GLU B C 1
ATOM 3105 O O . GLU B 1 108 ? 5.656 -23.781 6.008 1 94.12 108 GLU B O 1
ATOM 3110 N N . ASN B 1 109 ? 4.574 -23.188 4.176 1 93.5 109 ASN B N 1
ATOM 3111 C CA . ASN B 1 109 ? 5.426 -22.016 3.994 1 93.5 109 ASN B CA 1
ATOM 3112 C C . ASN B 1 109 ? 4.609 -20.719 3.996 1 93.5 109 ASN B C 1
ATOM 3114 O O . ASN B 1 109 ? 5.055 -19.703 3.469 1 93.5 109 ASN B O 1
ATOM 3118 N N . LEU B 1 110 ? 3.422 -20.781 4.531 1 96 110 LEU B N 1
ATOM 3119 C CA . LEU B 1 110 ? 2.572 -19.609 4.715 1 96 110 LEU B CA 1
ATOM 3120 C C . LEU B 1 110 ? 2.723 -19.047 6.121 1 96 110 LEU B C 1
ATOM 3122 O O . LEU B 1 110 ? 2.887 -19.797 7.086 1 96 110 LEU B O 1
ATOM 3126 N N . HIS B 1 111 ? 2.705 -17.766 6.277 1 94.81 111 HIS B N 1
ATOM 3127 C CA . HIS B 1 111 ? 2.754 -17.094 7.578 1 94.81 111 HIS B CA 1
ATOM 3128 C C . HIS B 1 111 ? 1.366 -17.016 8.203 1 94.81 111 HIS B C 1
ATOM 3130 O O . HIS B 1 111 ? 1.217 -17.188 9.422 1 94.81 111 HIS B O 1
ATOM 3136 N N . ARG B 1 112 ? 0.368 -16.734 7.441 1 95.06 112 ARG B N 1
ATOM 3137 C CA . ARG B 1 112 ? -1.039 -16.656 7.824 1 95.06 112 ARG B CA 1
ATOM 3138 C C . ARG B 1 112 ? -1.269 -15.547 8.844 1 95.06 112 ARG B C 1
ATOM 3140 O O . ARG B 1 112 ? -2.059 -15.711 9.773 1 95.06 112 ARG B O 1
ATOM 3147 N N . ASP B 1 113 ? -0.513 -14.445 8.75 1 92.69 113 ASP B N 1
ATOM 3148 C CA . ASP B 1 113 ? -0.634 -13.352 9.711 1 92.69 113 ASP B CA 1
ATOM 3149 C C . ASP B 1 113 ? -1.251 -12.109 9.062 1 92.69 113 ASP B C 1
ATOM 3151 O O . ASP B 1 113 ? -1.469 -11.102 9.727 1 92.69 113 ASP B O 1
ATOM 3155 N N . ALA B 1 114 ? -1.466 -12.133 7.793 1 94.81 114 ALA B N 1
ATOM 3156 C CA . ALA B 1 114 ? -2.076 -11.047 7.043 1 94.81 114 ALA B CA 1
ATOM 3157 C C . ALA B 1 114 ? -3.385 -11.484 6.395 1 94.81 114 ALA B C 1
ATOM 3159 O O . ALA B 1 114 ? -3.607 -12.68 6.184 1 94.81 114 ALA B O 1
ATOM 3160 N N . ASP B 1 115 ? -4.207 -10.508 6.102 1 96 115 ASP B N 1
ATOM 3161 C CA . ASP B 1 115 ? -5.438 -10.844 5.391 1 96 115 ASP B CA 1
ATOM 3162 C C . ASP B 1 115 ? -5.141 -11.5 4.047 1 96 115 ASP B C 1
ATOM 3164 O O . ASP B 1 115 ? -5.789 -12.477 3.67 1 96 115 ASP B O 1
ATOM 3168 N N . ILE B 1 116 ? -4.188 -10.938 3.381 1 97 116 ILE B N 1
ATOM 3169 C CA . ILE B 1 116 ? -3.76 -11.43 2.074 1 97 116 ILE B CA 1
ATOM 3170 C C . ILE B 1 116 ? -2.268 -11.75 2.105 1 97 116 ILE B C 1
ATOM 3172 O O . ILE B 1 116 ? -1.452 -10.906 2.48 1 97 116 ILE B O 1
ATOM 3176 N N . GLU B 1 117 ? -1.924 -12.906 1.838 1 97.62 117 GLU B N 1
ATOM 3177 C CA . GLU B 1 117 ? -0.549 -13.336 1.607 1 97.62 117 GLU B CA 1
ATOM 3178 C C . GLU B 1 117 ? -0.358 -13.828 0.176 1 97.62 117 GLU B C 1
ATOM 3180 O O . GLU B 1 117 ? -0.781 -14.938 -0.166 1 97.62 117 GLU B O 1
ATOM 3185 N N . GLY B 1 118 ? 0.315 -12.945 -0.659 1 97.81 118 GLY B N 1
ATOM 3186 C CA . GLY B 1 118 ? 0.277 -13.234 -2.084 1 97.81 118 GLY B CA 1
ATOM 3187 C C . GLY B 1 118 ? 1.649 -13.234 -2.729 1 97.81 118 GLY B C 1
ATOM 3188 O O . GLY B 1 118 ? 2.586 -12.625 -2.209 1 97.81 118 GLY B O 1
ATOM 3189 N N . GLN B 1 119 ? 1.75 -13.945 -3.812 1 98.19 119 GLN B N 1
ATOM 3190 C CA . GLN B 1 119 ? 2.926 -13.859 -4.672 1 98.19 119 GLN B CA 1
ATOM 3191 C C . GLN B 1 119 ? 3.035 -12.477 -5.312 1 98.19 119 GLN B C 1
ATOM 3193 O O . GLN B 1 119 ? 2.031 -11.906 -5.738 1 98.19 119 GLN B O 1
ATOM 3198 N N . THR B 1 120 ? 4.207 -11.977 -5.359 1 97.38 120 THR B N 1
ATOM 3199 C CA . THR B 1 120 ? 4.438 -10.703 -6.027 1 97.38 120 THR B CA 1
ATOM 3200 C C . THR B 1 120 ? 4.711 -10.914 -7.516 1 97.38 120 THR B C 1
ATOM 3202 O O . THR B 1 120 ? 5.297 -11.922 -7.906 1 97.38 120 THR B O 1
ATOM 3205 N N . ASP B 1 121 ? 4.305 -9.961 -8.336 1 95.56 121 ASP B N 1
ATOM 3206 C CA . ASP B 1 121 ? 4.758 -9.922 -9.727 1 95.56 121 ASP B CA 1
ATOM 3207 C C . ASP B 1 121 ? 6.121 -9.242 -9.836 1 95.56 121 ASP B C 1
ATOM 3209 O O . ASP B 1 121 ? 6.703 -9.172 -10.922 1 95.56 121 ASP B O 1
ATOM 3213 N N . GLY B 1 122 ? 6.598 -8.758 -8.703 1 95.31 122 GLY B N 1
ATOM 3214 C CA . GLY B 1 122 ? 7.945 -8.203 -8.688 1 95.31 122 GLY B CA 1
ATOM 3215 C C . GLY B 1 122 ? 9.016 -9.242 -8.977 1 95.31 122 GLY B C 1
ATOM 3216 O O . GLY B 1 122 ? 8.781 -10.438 -8.836 1 95.31 122 GLY B O 1
ATOM 3217 N N . PHE B 1 123 ? 10.188 -8.773 -9.383 1 94.06 123 PHE B N 1
ATOM 3218 C CA . PHE B 1 123 ? 11.18 -9.703 -9.914 1 94.06 123 PHE B CA 1
ATOM 3219 C C . PHE B 1 123 ? 12.547 -9.438 -9.305 1 94.06 123 PHE B C 1
ATOM 3221 O O . PHE B 1 123 ? 13.562 -9.914 -9.812 1 94.06 123 PHE B O 1
ATOM 3228 N N . SER B 1 124 ? 12.633 -8.625 -8.367 1 93.81 124 SER B N 1
ATOM 3229 C CA . SER B 1 124 ? 13.812 -8.344 -7.555 1 93.81 124 SER B CA 1
ATOM 3230 C C . SER B 1 124 ? 13.422 -8.047 -6.109 1 93.81 124 SER B C 1
ATOM 3232 O O . SER B 1 124 ? 12.242 -7.91 -5.793 1 93.81 124 SER B O 1
ATOM 3234 N N . ARG B 1 125 ? 14.438 -8.031 -5.305 1 93.56 125 ARG B N 1
ATOM 3235 C CA . ARG B 1 125 ? 14.164 -7.73 -3.904 1 93.56 125 ARG B CA 1
ATOM 3236 C C . ARG B 1 125 ? 13.438 -6.398 -3.76 1 93.56 125 ARG B C 1
ATOM 3238 O O . ARG B 1 125 ? 12.453 -6.301 -3.029 1 93.56 125 ARG B O 1
ATOM 3245 N N . GLU B 1 126 ? 13.859 -5.402 -4.453 1 92 126 GLU B N 1
ATOM 3246 C CA . GLU B 1 126 ? 13.273 -4.07 -4.363 1 92 126 GLU B CA 1
ATOM 3247 C C . GLU B 1 126 ? 11.844 -4.055 -4.906 1 92 126 GLU B C 1
ATOM 3249 O O . GLU B 1 126 ? 10.945 -3.469 -4.297 1 92 126 GLU B O 1
ATOM 3254 N N . TRP B 1 127 ? 11.641 -4.781 -5.977 1 93.25 127 TRP B N 1
ATOM 3255 C CA . TRP B 1 127 ? 10.328 -4.754 -6.613 1 93.25 127 TRP B CA 1
ATOM 3256 C C . TRP B 1 127 ? 9.359 -5.691 -5.906 1 93.25 127 TRP B C 1
ATOM 3258 O O . TRP B 1 127 ? 8.141 -5.492 -5.957 1 93.25 127 TRP B O 1
ATOM 3268 N N . ALA B 1 128 ? 9.922 -6.605 -5.207 1 94.56 128 ALA B N 1
ATOM 3269 C CA . ALA B 1 128 ? 9.055 -7.539 -4.488 1 94.56 128 ALA B CA 1
ATOM 3270 C C . ALA B 1 128 ? 8.594 -6.945 -3.16 1 94.56 128 ALA B C 1
ATOM 3272 O O . ALA B 1 128 ? 7.477 -7.215 -2.711 1 94.56 128 ALA B O 1
ATOM 3273 N N . HIS B 1 129 ? 9.414 -6.148 -2.541 1 93.25 129 HIS B N 1
ATOM 3274 C CA . HIS B 1 129 ? 9.148 -5.781 -1.156 1 93.25 129 HIS B CA 1
ATOM 3275 C C . HIS B 1 129 ? 8.781 -4.305 -1.038 1 93.25 129 HIS B C 1
ATOM 3277 O O . HIS B 1 129 ? 8.328 -3.854 0.016 1 93.25 129 HIS B O 1
ATOM 3283 N N . GLY B 1 130 ? 8.898 -3.592 -2.059 1 94.38 130 GLY B N 1
ATOM 3284 C CA . GLY B 1 130 ? 8.57 -2.176 -2.059 1 94.38 130 GLY B CA 1
ATOM 3285 C C . GLY B 1 130 ? 9.789 -1.277 -2.068 1 94.38 130 GLY B C 1
ATOM 3286 O O . GLY B 1 130 ? 10.828 -1.631 -1.511 1 94.38 130 GLY B O 1
ATOM 3287 N N . LYS B 1 131 ? 9.703 -0.202 -2.639 1 96.19 131 LYS B N 1
ATOM 3288 C CA . LYS B 1 131 ? 10.742 0.821 -2.674 1 96.19 131 LYS B CA 1
ATOM 3289 C C . LYS B 1 131 ? 10.141 2.217 -2.803 1 96.19 131 LYS B C 1
ATOM 3291 O O . LYS B 1 131 ? 8.953 2.359 -3.109 1 96.19 131 LYS B O 1
ATOM 3296 N N . PHE B 1 132 ? 10.93 3.201 -2.545 1 95.88 132 PHE B N 1
ATOM 3297 C CA . PHE B 1 132 ? 10.477 4.574 -2.732 1 95.88 132 PHE B CA 1
ATOM 3298 C C . PHE B 1 132 ? 10.906 5.105 -4.094 1 95.88 132 PHE B C 1
ATOM 3300 O O . PHE B 1 132 ? 11.961 4.738 -4.602 1 95.88 132 PHE B O 1
ATOM 3307 N N . GLY B 1 133 ? 10.023 5.809 -4.73 1 94.25 133 GLY B N 1
ATOM 3308 C CA . GLY B 1 133 ? 10.359 6.746 -5.789 1 94.25 133 GLY B CA 1
ATOM 3309 C C . GLY B 1 133 ? 10.242 8.195 -5.363 1 94.25 133 GLY B C 1
ATOM 3310 O O . GLY B 1 133 ? 9.781 8.492 -4.258 1 94.25 133 GLY B O 1
ATOM 3311 N N . GLY B 1 134 ? 10.75 9.117 -6.191 1 92.69 134 GLY B N 1
ATOM 3312 C CA . GLY B 1 134 ? 10.703 10.523 -5.828 1 92.69 134 GLY B CA 1
ATOM 3313 C C . GLY B 1 134 ? 10.359 11.43 -6.996 1 92.69 134 GLY B C 1
ATOM 3314 O O . GLY B 1 134 ? 10.562 11.062 -8.156 1 92.69 134 GLY B O 1
ATOM 3315 N N . ILE B 1 135 ? 9.695 12.414 -6.715 1 88.75 135 ILE B N 1
ATOM 3316 C CA . ILE B 1 135 ? 9.484 13.508 -7.656 1 88.75 135 ILE B CA 1
ATOM 3317 C C . ILE B 1 135 ? 10.438 14.656 -7.328 1 88.75 135 ILE B C 1
ATOM 3319 O O . ILE B 1 135 ? 10.539 15.078 -6.176 1 88.75 135 ILE B O 1
ATOM 3323 N N . ASP B 1 136 ? 11.18 15.023 -8.383 1 86.56 136 ASP B N 1
ATOM 3324 C CA . ASP B 1 136 ? 12.094 16.156 -8.234 1 86.56 136 ASP B CA 1
ATOM 3325 C C . ASP B 1 136 ? 11.688 17.312 -9.141 1 86.56 136 ASP B C 1
ATOM 3327 O O . ASP B 1 136 ? 12.18 17.422 -10.266 1 86.56 136 ASP B O 1
ATOM 3331 N N . ASP B 1 137 ? 10.812 18.047 -8.688 1 83.56 137 ASP B N 1
ATOM 3332 C CA . ASP B 1 137 ? 10.32 19.25 -9.352 1 83.56 137 ASP B CA 1
ATOM 3333 C C . ASP B 1 137 ? 10.57 20.484 -8.5 1 83.56 137 ASP B C 1
ATOM 3335 O O . ASP B 1 137 ? 9.828 20.75 -7.547 1 83.56 137 ASP B O 1
ATOM 3339 N N . LYS B 1 138 ? 11.508 21.188 -8.844 1 77.25 138 LYS B N 1
ATOM 3340 C CA . LYS B 1 138 ? 11.953 22.344 -8.062 1 77.25 138 LYS B CA 1
ATOM 3341 C C . LYS B 1 138 ? 10.805 23.344 -7.859 1 77.25 138 LYS B C 1
ATOM 3343 O O . LYS B 1 138 ? 10.797 24.078 -6.879 1 77.25 138 LYS B O 1
ATOM 3348 N N . THR B 1 139 ? 9.859 23.312 -8.734 1 78.5 139 THR B N 1
ATOM 3349 C CA . THR B 1 139 ? 8.766 24.281 -8.648 1 78.5 139 THR B CA 1
ATOM 3350 C C . THR B 1 139 ? 7.812 23.906 -7.516 1 78.5 139 THR B C 1
ATOM 3352 O O . THR B 1 139 ? 6.934 24.703 -7.16 1 78.5 139 THR B O 1
ATOM 3355 N N . MET B 1 140 ? 8.07 22.797 -6.902 1 81.06 140 MET B N 1
ATOM 3356 C CA . MET B 1 140 ? 7.148 22.344 -5.867 1 81.06 140 MET B CA 1
ATOM 3357 C C . MET B 1 140 ? 7.703 22.641 -4.477 1 81.06 140 MET B C 1
ATOM 3359 O O . MET B 1 140 ? 7.062 22.328 -3.471 1 81.06 140 MET B O 1
ATOM 3363 N N . GLY B 1 141 ? 8.875 23.25 -4.5 1 75.44 141 GLY B N 1
ATOM 3364 C CA . GLY B 1 141 ? 9.445 23.609 -3.215 1 75.44 141 GLY B CA 1
ATOM 3365 C C . GLY B 1 141 ? 10.43 22.578 -2.689 1 75.44 141 GLY B C 1
ATOM 3366 O O . GLY B 1 141 ? 11.125 21.922 -3.469 1 75.44 141 GLY B O 1
ATOM 3367 N N . TRP B 1 142 ? 10.484 22.484 -1.343 1 70.06 142 TRP B N 1
ATOM 3368 C CA . TRP B 1 142 ? 11.461 21.625 -0.668 1 70.06 142 TRP B CA 1
ATOM 3369 C C . TRP B 1 142 ? 11.227 20.156 -0.998 1 70.06 142 TRP B C 1
ATOM 3371 O O . TRP B 1 142 ? 10.094 19.672 -0.918 1 70.06 142 TRP B O 1
ATOM 3381 N N . GLY B 1 143 ? 12.391 19.516 -1.331 1 69.94 143 GLY B N 1
ATOM 3382 C CA . GLY B 1 143 ? 12.367 18.078 -1.578 1 69.94 143 GLY B CA 1
ATOM 3383 C C . GLY B 1 143 ? 11.812 17.719 -2.943 1 69.94 143 GLY B C 1
ATOM 3384 O O . GLY B 1 143 ? 11.805 16.547 -3.324 1 69.94 143 GLY B O 1
ATOM 3385 N N . GLY B 1 144 ? 11.422 18.844 -3.68 1 72.56 144 GLY B N 1
ATOM 3386 C CA . GLY B 1 144 ? 11.023 18.641 -5.062 1 72.56 144 GLY B CA 1
ATOM 3387 C C . GLY B 1 144 ? 9.688 17.922 -5.195 1 72.56 144 GLY B C 1
ATOM 3388 O O . GLY B 1 144 ? 9.352 17.422 -6.266 1 72.56 144 GLY B O 1
ATOM 3389 N N . GLY B 1 145 ? 9 17.859 -4.23 1 75.62 145 GLY B N 1
ATOM 3390 C CA . GLY B 1 145 ? 7.688 17.25 -4.398 1 75.62 145 GLY B CA 1
ATOM 3391 C C . GLY B 1 145 ? 7.418 16.125 -3.424 1 75.62 145 GLY B C 1
ATOM 3392 O O . GLY B 1 145 ? 6.289 15.969 -2.947 1 75.62 145 GLY B O 1
ATOM 3393 N N . GLY B 1 146 ? 8.469 15.312 -3.174 1 88.38 146 GLY B N 1
ATOM 3394 C CA . GLY B 1 146 ? 8.227 14.312 -2.15 1 88.38 146 GLY B CA 1
ATOM 3395 C C . GLY B 1 146 ? 8.453 12.891 -2.643 1 88.38 146 GLY B C 1
ATOM 3396 O O . GLY B 1 146 ? 8.945 12.688 -3.752 1 88.38 146 GLY B O 1
ATOM 3397 N N . LEU B 1 147 ? 8.18 12.016 -1.749 1 93.56 147 LEU B N 1
ATOM 3398 C CA . LEU B 1 147 ? 8.414 10.602 -2 1 93.56 147 LEU B CA 1
ATOM 3399 C C . LEU B 1 147 ? 7.098 9.844 -2.148 1 93.56 147 LEU B C 1
ATOM 3401 O O . LEU B 1 147 ? 6.066 10.281 -1.632 1 93.56 147 LEU B O 1
ATOM 3405 N N . TYR B 1 148 ? 7.105 8.82 -2.941 1 95.81 148 TYR B N 1
ATOM 3406 C CA . TYR B 1 148 ? 5.984 7.895 -3.041 1 95.81 148 TYR B CA 1
ATOM 3407 C C . TYR B 1 148 ? 6.461 6.449 -2.959 1 95.81 148 TYR B C 1
ATOM 3409 O O . TYR B 1 148 ? 7.59 6.141 -3.338 1 95.81 148 TYR B O 1
ATOM 3417 N N . ALA B 1 149 ? 5.656 5.637 -2.381 1 96.44 149 ALA B N 1
ATOM 3418 C CA . ALA B 1 149 ? 5.922 4.203 -2.293 1 96.44 149 ALA B CA 1
ATOM 3419 C C . ALA B 1 149 ? 5.539 3.494 -3.59 1 96.44 149 ALA B C 1
ATOM 3421 O O . ALA B 1 149 ? 4.523 3.82 -4.207 1 96.44 149 ALA B O 1
ATOM 3422 N N . GLN B 1 150 ? 6.344 2.545 -3.965 1 96.94 150 GLN B N 1
ATOM 3423 C CA . GLN B 1 150 ? 6.086 1.668 -5.102 1 96.94 150 GLN B CA 1
ATOM 3424 C C . GLN B 1 150 ? 6.062 0.204 -4.672 1 96.94 150 GLN B C 1
ATOM 3426 O O . GLN B 1 150 ? 7.016 -0.283 -4.059 1 96.94 150 GLN B O 1
ATOM 3431 N N . VAL B 1 151 ? 5.035 -0.404 -4.961 1 94.81 151 VAL B N 1
ATOM 3432 C CA . VAL B 1 151 ? 4.883 -1.82 -4.645 1 94.81 151 VAL B CA 1
ATOM 3433 C C . VAL B 1 151 ? 4.316 -2.562 -5.852 1 94.81 151 VAL B C 1
ATOM 3435 O O . VAL B 1 151 ? 3.266 -2.193 -6.379 1 94.81 151 VAL B O 1
ATOM 3438 N N . PHE B 1 152 ? 5.051 -3.553 -6.281 1 96.38 152 PHE B N 1
ATOM 3439 C CA . PHE B 1 152 ? 4.578 -4.324 -7.422 1 96.38 152 PHE B CA 1
ATOM 3440 C C . PHE B 1 152 ? 3.281 -5.051 -7.086 1 96.38 152 PHE B C 1
ATOM 3442 O O . PHE B 1 152 ? 3.033 -5.379 -5.922 1 96.38 152 PHE B O 1
ATOM 3449 N N . THR B 1 153 ? 2.469 -5.336 -8.055 1 96.5 153 THR B N 1
ATOM 3450 C CA . THR B 1 153 ? 1.154 -5.941 -7.867 1 96.5 153 THR B CA 1
ATOM 3451 C C . THR B 1 153 ? 1.286 -7.355 -7.316 1 96.5 153 THR B C 1
ATOM 3453 O O . THR B 1 153 ? 2.258 -8.055 -7.613 1 96.5 153 THR B O 1
ATOM 3456 N N . ILE B 1 154 ? 0.313 -7.664 -6.531 1 97 154 ILE B N 1
ATOM 3457 C CA . ILE B 1 154 ? 0.126 -9.047 -6.102 1 97 154 ILE B CA 1
ATOM 3458 C C . ILE B 1 154 ? -0.447 -9.875 -7.25 1 97 154 ILE B C 1
ATOM 3460 O O . ILE B 1 154 ? -1.372 -9.438 -7.938 1 97 154 ILE B O 1
ATOM 3464 N N . ASN B 1 155 ? 0.218 -10.945 -7.492 1 95.69 155 ASN B N 1
ATOM 3465 C CA . ASN B 1 155 ? -0.32 -11.883 -8.469 1 95.69 155 ASN B CA 1
ATOM 3466 C C . ASN B 1 155 ? -1.54 -12.625 -7.922 1 95.69 155 ASN B C 1
ATOM 3468 O O . ASN B 1 155 ? -1.442 -13.344 -6.926 1 95.69 155 ASN B O 1
ATOM 3472 N N . VAL B 1 156 ? -2.65 -12.5 -8.578 1 93.31 156 VAL B N 1
ATOM 3473 C CA . VAL B 1 156 ? -3.896 -13.055 -8.07 1 93.31 156 VAL B CA 1
ATOM 3474 C C . VAL B 1 156 ? -4.012 -14.523 -8.477 1 93.31 156 VAL B C 1
ATOM 3476 O O . VAL B 1 156 ? -5.02 -15.172 -8.188 1 93.31 156 VAL B O 1
ATOM 3479 N N . GLY B 1 157 ? -2.994 -15.055 -9.086 1 92.56 157 GLY B N 1
ATOM 3480 C CA . GLY B 1 157 ? -2.949 -16.469 -9.422 1 92.56 157 GLY B CA 1
ATOM 3481 C C . GLY B 1 157 ? -2.299 -17.328 -8.352 1 92.56 157 GLY B C 1
ATOM 3482 O O . GLY B 1 157 ? -2.297 -18.547 -8.438 1 92.56 157 GLY B O 1
ATOM 3483 N N . CYS B 1 158 ? -1.751 -16.703 -7.379 1 96 158 CYS B N 1
ATOM 3484 C CA . CYS B 1 158 ? -1.182 -17.406 -6.238 1 96 158 CYS B CA 1
ATOM 3485 C C . CYS B 1 158 ? -1.232 -16.547 -4.984 1 96 158 CYS B C 1
ATOM 3487 O O . CYS B 1 158 ? -0.32 -15.758 -4.727 1 96 158 CYS B O 1
ATOM 3489 N N . MET B 1 159 ? -2.172 -16.75 -4.199 1 97.06 159 MET B N 1
ATOM 3490 C CA . MET B 1 159 ? -2.318 -15.961 -2.975 1 97.06 159 MET B CA 1
ATOM 3491 C C . MET B 1 159 ? -3.16 -16.719 -1.947 1 97.06 159 MET B C 1
ATOM 3493 O O . MET B 1 159 ? -4.102 -17.422 -2.307 1 97.06 159 MET B O 1
ATOM 3497 N N . TYR B 1 160 ? -2.768 -16.625 -0.758 1 97.62 160 TYR B N 1
ATOM 3498 C CA . TYR B 1 160 ? -3.541 -17.141 0.37 1 97.62 160 TYR B CA 1
ATOM 3499 C C . TYR B 1 160 ? -4.418 -16.047 0.967 1 97.62 160 TYR B C 1
ATOM 3501 O O . TYR B 1 160 ? -3.938 -14.938 1.254 1 97.62 160 TYR B O 1
ATOM 3509 N N . VAL B 1 161 ? -5.668 -16.344 1.111 1 97.75 161 VAL B N 1
ATOM 3510 C CA . VAL B 1 161 ? -6.637 -15.414 1.697 1 97.75 161 VAL B CA 1
ATOM 3511 C C . VAL B 1 161 ? -7.086 -15.938 3.059 1 97.75 161 VAL B C 1
ATOM 3513 O O . VAL B 1 161 ? -7.688 -17.016 3.152 1 97.75 161 VAL B O 1
ATOM 3516 N N . ARG B 1 162 ? -6.738 -15.195 4.078 1 97.31 162 ARG B N 1
ATOM 3517 C CA . ARG B 1 162 ? -7.168 -15.547 5.426 1 97.31 162 ARG B CA 1
ATOM 3518 C C . ARG B 1 162 ? -8.656 -15.273 5.617 1 97.31 162 ARG B C 1
ATOM 3520 O O . ARG B 1 162 ? -9.172 -14.266 5.117 1 97.31 162 ARG B O 1
ATOM 3527 N N . PRO B 1 163 ? -9.305 -16.141 6.367 1 97.31 163 PRO B N 1
ATOM 3528 C CA . PRO B 1 163 ? -10.742 -15.922 6.555 1 97.31 163 PRO B CA 1
ATOM 3529 C C . PRO B 1 163 ? -11.039 -14.867 7.617 1 97.31 163 PRO B C 1
ATOM 3531 O O . PRO B 1 163 ? -11.414 -15.203 8.742 1 97.31 163 PRO B O 1
ATOM 3534 N N . THR B 1 164 ? -10.906 -13.641 7.293 1 94.12 164 THR B N 1
ATOM 3535 C CA . THR B 1 164 ? -11.227 -12.5 8.141 1 94.12 164 THR B CA 1
ATOM 3536 C C . THR B 1 164 ? -12.391 -11.703 7.559 1 94.12 164 THR B C 1
ATOM 3538 O O . THR B 1 164 ? -12.758 -11.883 6.395 1 94.12 164 THR B O 1
ATOM 3541 N N . ALA B 1 165 ? -12.961 -10.859 8.383 1 92.75 165 ALA B N 1
ATOM 3542 C CA . ALA B 1 165 ? -14.031 -9.992 7.906 1 92.75 165 ALA B CA 1
ATOM 3543 C C . ALA B 1 165 ? -13.523 -9.055 6.809 1 92.75 165 ALA B C 1
ATOM 3545 O O . ALA B 1 165 ? -14.234 -8.789 5.836 1 92.75 165 ALA B O 1
ATOM 3546 N N . ARG B 1 166 ? -12.336 -8.594 6.891 1 92.06 166 ARG B N 1
ATOM 3547 C CA . ARG B 1 166 ? -11.773 -7.68 5.906 1 92.06 166 ARG B CA 1
ATOM 3548 C C . ARG B 1 166 ? -11.531 -8.383 4.574 1 92.06 166 ARG B C 1
ATOM 3550 O O . ARG B 1 166 ? -11.781 -7.812 3.512 1 92.06 166 ARG B O 1
ATOM 3557 N N . SER B 1 167 ? -11.031 -9.617 4.676 1 95.31 167 SER B N 1
ATOM 3558 C CA . SER B 1 167 ? -10.844 -10.367 3.439 1 95.31 167 SER B CA 1
ATOM 3559 C C . SER B 1 167 ? -12.172 -10.648 2.746 1 95.31 167 SER B C 1
ATOM 3561 O O . SER B 1 167 ? -12.266 -10.578 1.519 1 95.31 167 SER B O 1
ATOM 3563 N N . ALA B 1 168 ? -13.156 -10.961 3.559 1 94.19 168 ALA B N 1
ATOM 3564 C CA . ALA B 1 168 ? -14.484 -11.195 2.99 1 94.19 168 ALA B CA 1
ATOM 3565 C C . ALA B 1 168 ? -15.016 -9.953 2.289 1 94.19 168 ALA B C 1
ATOM 3567 O O . ALA B 1 168 ? -15.555 -10.039 1.186 1 94.19 168 ALA B O 1
ATOM 3568 N N . MET B 1 169 ? -14.844 -8.844 2.922 1 93 169 MET B N 1
ATOM 3569 C CA . MET B 1 169 ? -15.305 -7.586 2.344 1 93 169 MET B CA 1
ATOM 3570 C C . MET B 1 169 ? -14.523 -7.254 1.075 1 93 169 MET B C 1
ATOM 3572 O O . MET B 1 169 ? -15.094 -6.746 0.107 1 93 169 MET B O 1
ATOM 3576 N N . LEU B 1 170 ? -13.258 -7.516 1.093 1 94.62 170 LEU B N 1
ATOM 3577 C CA . LEU B 1 170 ? -12.438 -7.301 -0.094 1 94.62 170 LEU B CA 1
ATOM 3578 C C . LEU B 1 170 ? -12.93 -8.156 -1.257 1 94.62 170 LEU B C 1
ATOM 3580 O O . LEU B 1 170 ? -13.102 -7.656 -2.371 1 94.62 170 LEU B O 1
ATOM 3584 N N . MET B 1 171 ? -13.203 -9.438 -0.971 1 94 171 MET B N 1
ATOM 3585 C CA . MET B 1 171 ? -13.672 -10.328 -2.027 1 94 171 MET B CA 1
ATOM 3586 C C . MET B 1 171 ? -15.023 -9.859 -2.566 1 94 171 MET B C 1
ATOM 3588 O O . MET B 1 171 ? -15.273 -9.93 -3.771 1 94 171 MET B O 1
ATOM 3592 N N . ALA B 1 172 ? -15.836 -9.383 -1.685 1 92 172 ALA B N 1
ATOM 3593 C CA . ALA B 1 172 ? -17.141 -8.883 -2.104 1 92 172 ALA B CA 1
ATOM 3594 C C . ALA B 1 172 ? -17 -7.68 -3.031 1 92 172 ALA B C 1
ATOM 3596 O O . ALA B 1 172 ? -17.703 -7.582 -4.043 1 92 172 ALA B O 1
ATOM 3597 N N . ARG B 1 173 ? -16.172 -6.785 -2.715 1 93.44 173 ARG B N 1
ATOM 3598 C CA . ARG B 1 173 ? -15.984 -5.59 -3.533 1 93.44 173 ARG B CA 1
ATOM 3599 C C . ARG B 1 173 ? -15.398 -5.953 -4.895 1 93.44 173 ARG B C 1
ATOM 3601 O O . ARG B 1 173 ? -15.852 -5.441 -5.922 1 93.44 173 ARG B O 1
ATOM 3608 N N . VAL B 1 174 ? -14.398 -6.805 -4.895 1 93.69 174 VAL B N 1
ATOM 3609 C CA . VAL B 1 174 ? -13.773 -7.211 -6.148 1 93.69 174 VAL B CA 1
ATOM 3610 C C . VAL B 1 174 ? -14.797 -7.934 -7.023 1 93.69 174 VAL B C 1
ATOM 3612 O O . VAL B 1 174 ? -14.914 -7.652 -8.219 1 93.69 174 VAL B O 1
ATOM 3615 N N . ALA B 1 175 ? -15.539 -8.836 -6.398 1 88.5 175 ALA B N 1
ATOM 3616 C CA . ALA B 1 175 ? -16.578 -9.555 -7.141 1 88.5 175 ALA B CA 1
ATOM 3617 C C . ALA B 1 175 ? -17.578 -8.578 -7.762 1 88.5 175 ALA B C 1
ATOM 3619 O O . ALA B 1 175 ? -17.969 -8.734 -8.922 1 88.5 175 ALA B O 1
ATOM 3620 N N . HIS B 1 176 ? -17.969 -7.605 -6.973 1 89.12 176 HIS B N 1
ATOM 3621 C CA . HIS B 1 176 ? -18.938 -6.617 -7.457 1 89.12 176 HIS B CA 1
ATOM 3622 C C . HIS B 1 176 ? -18.359 -5.84 -8.641 1 89.12 176 HIS B C 1
ATOM 3624 O O . HIS B 1 176 ? -19.047 -5.656 -9.656 1 89.12 176 HIS B O 1
ATOM 3630 N N . ARG B 1 177 ? -17.172 -5.406 -8.539 1 90.38 177 ARG B N 1
ATOM 3631 C CA . ARG B 1 177 ? -16.562 -4.629 -9.609 1 90.38 177 ARG B CA 1
ATOM 3632 C C . ARG B 1 177 ? -16.375 -5.48 -10.859 1 90.38 177 ARG B C 1
ATOM 3634 O O . ARG B 1 177 ? -16.578 -5.004 -11.977 1 90.38 177 ARG B O 1
ATOM 3641 N N . MET B 1 178 ? -15.977 -6.75 -10.625 1 86.25 178 MET B N 1
ATOM 3642 C CA . MET B 1 178 ? -15.812 -7.648 -11.766 1 86.25 178 MET B CA 1
ATOM 3643 C C . MET B 1 178 ? -17.141 -7.887 -12.469 1 86.25 178 MET B C 1
ATOM 3645 O O . MET B 1 178 ? -17.172 -8.094 -13.68 1 86.25 178 MET B O 1
ATOM 3649 N N . ALA B 1 179 ? -18.219 -7.781 -11.719 1 81.5 179 ALA B N 1
ATOM 3650 C CA . ALA B 1 179 ? -19.547 -8.016 -12.266 1 81.5 179 ALA B CA 1
ATOM 3651 C C . ALA B 1 179 ? -20.078 -6.77 -12.977 1 81.5 179 ALA B C 1
ATOM 3653 O O . ALA B 1 179 ? -20.938 -6.863 -13.852 1 81.5 179 ALA B O 1
ATOM 3654 N N . THR B 1 180 ? -19.547 -5.605 -12.633 1 85.12 180 THR B N 1
ATOM 3655 C CA . THR B 1 180 ? -20.188 -4.375 -13.094 1 85.12 180 THR B CA 1
ATOM 3656 C C . THR B 1 180 ? -19.25 -3.58 -13.992 1 85.12 180 THR B C 1
ATOM 3658 O O . THR B 1 180 ? -19.688 -2.682 -14.719 1 85.12 180 THR B O 1
ATOM 3661 N N . GLU B 1 181 ? -17.953 -3.902 -13.945 1 83.12 181 GLU B N 1
ATOM 3662 C CA . GLU B 1 181 ? -16.953 -3.156 -14.711 1 83.12 181 GLU B CA 1
ATOM 3663 C C . GLU B 1 181 ? -16.266 -4.051 -15.734 1 83.12 181 GLU B C 1
ATOM 3665 O O . GLU B 1 181 ? -16.141 -5.258 -15.523 1 83.12 181 GLU B O 1
ATOM 3670 N N . GLN B 1 182 ? -15.938 -3.465 -16.844 1 79.81 182 GLN B N 1
ATOM 3671 C CA . GLN B 1 182 ? -15.016 -4.133 -17.766 1 79.81 182 GLN B CA 1
ATOM 3672 C C . GLN B 1 182 ? -13.562 -3.887 -17.359 1 79.81 182 GLN B C 1
ATOM 3674 O O . GLN B 1 182 ? -12.961 -2.889 -17.766 1 79.81 182 GLN B O 1
ATOM 3679 N N . ALA B 1 183 ? -13.078 -4.609 -16.484 1 80.69 183 ALA B N 1
ATOM 3680 C CA . ALA B 1 183 ? -11.734 -4.395 -15.953 1 80.69 183 ALA B CA 1
ATOM 3681 C C . ALA B 1 183 ? -10.984 -5.719 -15.797 1 80.69 183 ALA B C 1
ATOM 3683 O O . ALA B 1 183 ? -11.602 -6.785 -15.773 1 80.69 183 ALA B O 1
ATOM 3684 N N . TRP B 1 184 ? -9.688 -5.59 -15.742 1 84 184 TRP B N 1
ATOM 3685 C CA . TRP B 1 184 ? -8.836 -6.742 -15.469 1 84 184 TRP B CA 1
ATOM 3686 C C . TRP B 1 184 ? -8.828 -7.074 -13.977 1 84 184 TRP B C 1
ATOM 3688 O O . TRP B 1 184 ? -8.648 -6.184 -13.141 1 84 184 TRP B O 1
ATOM 3698 N N . ASP B 1 185 ? -9.016 -8.336 -13.633 1 88.19 185 ASP B N 1
ATOM 3699 C CA . ASP B 1 185 ? -9.25 -8.742 -12.25 1 88.19 185 ASP B CA 1
ATOM 3700 C C . ASP B 1 185 ? -8.055 -8.398 -11.367 1 88.19 185 ASP B C 1
ATOM 3702 O O . ASP B 1 185 ? -8.227 -7.883 -10.258 1 88.19 185 ASP B O 1
ATOM 3706 N N . GLN B 1 186 ? -6.855 -8.633 -11.922 1 90.81 186 GLN B N 1
ATOM 3707 C CA . GLN B 1 186 ? -5.684 -8.352 -11.102 1 90.81 186 GLN B CA 1
ATOM 3708 C C . GLN B 1 186 ? -5.57 -6.867 -10.789 1 90.81 186 GLN B C 1
ATOM 3710 O O . GLN B 1 186 ? -5.152 -6.484 -9.688 1 90.81 186 GLN B O 1
ATOM 3715 N N . GLN B 1 187 ? -5.848 -6.086 -11.75 1 92.06 187 GLN B N 1
ATOM 3716 C CA . GLN B 1 187 ? -5.801 -4.645 -11.523 1 92.06 187 GLN B CA 1
ATOM 3717 C C . GLN B 1 187 ? -6.84 -4.215 -10.492 1 92.06 187 GLN B C 1
ATOM 3719 O O . GLN B 1 187 ? -6.539 -3.441 -9.586 1 92.06 187 GLN B O 1
ATOM 3724 N N . VAL B 1 188 ? -8.047 -4.719 -10.664 1 93.56 188 VAL B N 1
ATOM 3725 C CA . VAL B 1 188 ? -9.125 -4.383 -9.734 1 93.56 188 VAL B CA 1
ATOM 3726 C C . VAL B 1 188 ? -8.758 -4.848 -8.328 1 93.56 188 VAL B C 1
ATOM 3728 O O . VAL B 1 188 ? -8.914 -4.098 -7.359 1 93.56 188 VAL B O 1
ATOM 3731 N N . PHE B 1 189 ? -8.281 -6.066 -8.25 1 95.62 189 PHE B N 1
ATOM 3732 C CA . PHE B 1 189 ? -7.898 -6.625 -6.953 1 95.62 189 PHE B CA 1
ATOM 3733 C C . PHE B 1 189 ? -6.844 -5.758 -6.277 1 95.62 189 PHE B C 1
ATOM 3735 O O . PHE B 1 189 ? -6.969 -5.422 -5.102 1 95.62 189 PHE B O 1
ATOM 3742 N N . ASN B 1 190 ? -5.832 -5.398 -6.973 1 96.88 190 ASN B N 1
ATOM 3743 C CA . ASN B 1 190 ? -4.734 -4.629 -6.395 1 96.88 190 ASN B CA 1
ATOM 3744 C C . ASN B 1 190 ? -5.16 -3.199 -6.07 1 96.88 190 ASN B C 1
ATOM 3746 O O . ASN B 1 190 ? -4.68 -2.607 -5.102 1 96.88 190 ASN B O 1
ATOM 3750 N N . GLU B 1 191 ? -6 -2.615 -6.867 1 95.62 191 GLU B N 1
ATOM 3751 C CA . GLU B 1 191 ? -6.562 -1.32 -6.5 1 95.62 191 GLU B CA 1
ATOM 3752 C C . GLU B 1 191 ? -7.254 -1.384 -5.141 1 95.62 191 GLU B C 1
ATOM 3754 O O . GLU B 1 191 ? -7.027 -0.527 -4.285 1 95.62 191 GLU B O 1
ATOM 3759 N N . GLU B 1 192 ? -8.039 -2.43 -5.031 1 95.12 192 GLU B N 1
ATOM 3760 C CA . GLU B 1 192 ? -8.82 -2.59 -3.807 1 95.12 192 GLU B CA 1
ATOM 3761 C C . GLU B 1 192 ? -7.922 -2.943 -2.623 1 95.12 192 GLU B C 1
ATOM 3763 O O . GLU B 1 192 ? -8.258 -2.65 -1.475 1 95.12 192 GLU B O 1
ATOM 3768 N N . CYS B 1 193 ? -6.793 -3.49 -2.908 1 94.44 193 CYS B N 1
ATOM 3769 C CA . CYS B 1 193 ? -5.902 -3.967 -1.855 1 94.44 193 CYS B CA 1
ATOM 3770 C C . CYS B 1 193 ? -4.879 -2.902 -1.483 1 94.44 193 CYS B C 1
ATOM 3772 O O . CYS B 1 193 ? -4.535 -2.748 -0.31 1 94.44 193 CYS B O 1
ATOM 3774 N N . MET B 1 194 ? -4.395 -2.176 -2.469 1 94.19 194 MET B N 1
ATOM 3775 C CA . MET B 1 194 ? -3.164 -1.427 -2.234 1 94.19 194 MET B CA 1
ATOM 3776 C C . MET B 1 194 ? -3.439 0.071 -2.172 1 94.19 194 MET B C 1
ATOM 3778 O O . MET B 1 194 ? -2.646 0.831 -1.614 1 94.19 194 MET B O 1
ATOM 3782 N N . PHE B 1 195 ? -4.426 0.493 -2.814 1 95.69 195 PHE B N 1
ATOM 3783 C CA . PHE B 1 195 ? -4.73 1.917 -2.732 1 95.69 195 PHE B CA 1
ATOM 3784 C C . PHE B 1 195 ? -5.422 2.25 -1.416 1 95.69 195 PHE B C 1
ATOM 3786 O O . PHE B 1 195 ? -6.344 1.548 -1 1 95.69 195 PHE B O 1
ATOM 3793 N N . PRO B 1 196 ? -4.922 3.301 -0.79 1 94.56 196 PRO B N 1
ATOM 3794 C CA . PRO B 1 196 ? -5.523 3.643 0.501 1 94.56 196 PRO B CA 1
ATOM 3795 C C . PRO B 1 196 ? -7 4.012 0.385 1 94.56 196 PRO B C 1
ATOM 3797 O O . PRO B 1 196 ? -7.43 4.527 -0.649 1 94.56 196 PRO B O 1
ATOM 3800 N N . ALA B 1 197 ? -7.715 3.744 1.422 1 94.62 197 ALA B N 1
ATOM 3801 C CA . ALA B 1 197 ? -9.094 4.219 1.516 1 94.62 197 ALA B CA 1
ATOM 3802 C C . ALA B 1 197 ? -9.156 5.738 1.427 1 94.62 197 ALA B C 1
ATOM 3804 O O . ALA B 1 197 ? -8.234 6.434 1.865 1 94.62 197 ALA B O 1
ATOM 3805 N N . HIS B 1 198 ? -10.219 6.234 0.841 1 94.44 198 HIS B N 1
ATOM 3806 C CA . HIS B 1 198 ? -10.445 7.668 0.698 1 94.44 198 HIS B CA 1
ATOM 3807 C C . HIS B 1 198 ? -11.906 7.965 0.373 1 94.44 198 HIS B C 1
ATOM 3809 O O . HIS B 1 198 ? -12.555 7.203 -0.35 1 94.44 198 HIS B O 1
ATOM 3815 N N . GLY B 1 199 ? -12.375 9.109 0.907 1 92.25 199 GLY B N 1
ATOM 3816 C CA . GLY B 1 199 ? -13.789 9.375 0.7 1 92.25 199 GLY B CA 1
ATOM 3817 C C . GLY B 1 199 ? -14.68 8.203 1.065 1 92.25 199 GLY B C 1
ATOM 3818 O O . GLY B 1 199 ? -14.578 7.66 2.168 1 92.25 199 GLY B O 1
ATOM 3819 N N . GLU B 1 200 ? -15.477 7.742 0.112 1 89.75 200 GLU B N 1
ATOM 3820 C CA . GLU B 1 200 ? -16.391 6.625 0.362 1 89.75 200 GLU B CA 1
ATOM 3821 C C . GLU B 1 200 ? -15.742 5.293 -0.009 1 89.75 200 GLU B C 1
ATOM 3823 O O . GLU B 1 200 ? -16.281 4.23 0.304 1 89.75 200 GLU B O 1
ATOM 3828 N N . GLN B 1 201 ? -14.633 5.375 -0.604 1 88.81 201 GLN B N 1
ATOM 3829 C CA . GLN B 1 201 ? -13.938 4.16 -1.003 1 88.81 201 GLN B CA 1
ATOM 3830 C C . GLN B 1 201 ? -13.227 3.518 0.186 1 88.81 201 GLN B C 1
ATOM 3832 O O . GLN B 1 201 ? -12.531 4.199 0.942 1 88.81 201 GLN B O 1
ATOM 3837 N N . THR B 1 202 ? -13.461 2.232 0.344 1 88.62 202 THR B N 1
ATOM 3838 C CA . THR B 1 202 ? -12.898 1.52 1.486 1 88.62 202 THR B CA 1
ATOM 3839 C C . THR B 1 202 ? -11.82 0.538 1.034 1 88.62 202 THR B C 1
ATOM 3841 O O . THR B 1 202 ? -11.711 -0.565 1.575 1 88.62 202 THR B O 1
ATOM 3844 N N . SER B 1 203 ? -11.133 0.935 0.052 1 86.12 203 SER B N 1
ATOM 3845 C CA . SER B 1 203 ? -9.977 0.155 -0.372 1 86.12 203 SER B CA 1
ATOM 3846 C C . SER B 1 203 ? -8.844 0.258 0.639 1 86.12 203 SER B C 1
ATOM 3848 O O . SER B 1 203 ? -8.875 1.1 1.539 1 86.12 203 SER B O 1
ATOM 3850 N N . GLY B 1 204 ? -7.867 -0.664 0.561 1 86.69 204 GLY B N 1
ATOM 3851 C CA . GLY B 1 204 ? -6.633 -0.559 1.326 1 86.69 204 GLY B CA 1
ATOM 3852 C C . GLY B 1 204 ? -6.816 -0.876 2.797 1 86.69 204 GLY B C 1
ATOM 3853 O O . GLY B 1 204 ? -6 -0.479 3.631 1 86.69 204 GLY B O 1
ATOM 3854 N N . LEU B 1 205 ? -7.879 -1.5 3.107 1 89.56 205 LEU B N 1
ATOM 3855 C CA . LEU B 1 205 ? -8.141 -1.748 4.52 1 89.56 205 LEU B CA 1
ATOM 3856 C C . LEU B 1 205 ? -7.656 -3.135 4.93 1 89.56 205 LEU B C 1
ATOM 3858 O O . LEU B 1 205 ? -7.676 -3.482 6.113 1 89.56 205 LEU B O 1
ATOM 3862 N N . VAL B 1 206 ? -7.16 -3.914 3.994 1 93.31 206 VAL B N 1
ATOM 3863 C CA . VAL B 1 206 ? -6.648 -5.246 4.297 1 93.31 206 VAL B CA 1
ATOM 3864 C C . VAL B 1 206 ? -5.141 -5.176 4.523 1 93.31 206 VAL B C 1
ATOM 3866 O O . VAL B 1 206 ? -4.449 -4.348 3.922 1 93.31 206 VAL B O 1
ATOM 3869 N N . SER B 1 207 ? -4.68 -6.051 5.434 1 92.5 207 SER B N 1
ATOM 3870 C CA . SER B 1 207 ? -3.236 -6.23 5.582 1 92.5 207 SER B CA 1
ATOM 3871 C C . SER B 1 207 ? -2.68 -7.137 4.488 1 92.5 207 SER B C 1
ATOM 3873 O O . SER B 1 207 ? -3.363 -8.047 4.023 1 92.5 207 SER B O 1
ATOM 3875 N N . ILE B 1 208 ? -1.438 -6.859 4.094 1 95.25 208 ILE B N 1
ATOM 3876 C CA . ILE B 1 208 ? -0.847 -7.578 2.971 1 95.25 208 ILE B CA 1
ATOM 3877 C C . ILE B 1 208 ? 0.527 -8.117 3.371 1 95.25 208 ILE B C 1
ATOM 3879 O O . ILE B 1 208 ? 1.318 -7.406 3.994 1 95.25 208 ILE B O 1
ATOM 3883 N N . ARG B 1 209 ? 0.786 -9.32 3.062 1 96.56 209 ARG B N 1
ATOM 3884 C CA . ARG B 1 209 ? 2.113 -9.93 3.1 1 96.56 209 ARG B CA 1
ATOM 3885 C C . ARG B 1 209 ? 2.5 -10.477 1.733 1 96.56 209 ARG B C 1
ATOM 3887 O O . ARG B 1 209 ? 1.675 -11.086 1.046 1 96.56 209 ARG B O 1
ATOM 3894 N N . ILE B 1 210 ? 3.719 -10.211 1.34 1 97.56 210 ILE B N 1
ATOM 3895 C CA . ILE B 1 210 ? 4.258 -10.773 0.108 1 97.56 210 ILE B CA 1
ATOM 3896 C C . ILE B 1 210 ? 5.039 -12.047 0.424 1 97.56 210 ILE B C 1
ATOM 3898 O O . ILE B 1 210 ? 5.91 -12.047 1.297 1 97.56 210 ILE B O 1
ATOM 3902 N N . LEU B 1 211 ? 4.664 -13.078 -0.239 1 97.69 211 LEU B N 1
ATOM 3903 C CA . LEU B 1 211 ? 5.43 -14.312 -0.145 1 97.69 211 LEU B CA 1
ATOM 3904 C C . LEU B 1 211 ? 6.871 -14.102 -0.593 1 97.69 211 LEU B C 1
ATOM 3906 O O . LEU B 1 211 ? 7.141 -13.25 -1.445 1 97.69 211 LEU B O 1
ATOM 3910 N N . ASP B 1 212 ? 7.773 -14.867 0.062 1 96.94 212 ASP B N 1
ATOM 3911 C CA . ASP B 1 212 ? 9.172 -14.758 -0.352 1 96.94 212 ASP B CA 1
ATOM 3912 C C . ASP B 1 212 ? 9.305 -14.906 -1.865 1 96.94 212 ASP B C 1
ATOM 3914 O O . ASP B 1 212 ? 9.016 -15.969 -2.42 1 96.94 212 ASP B O 1
ATOM 3918 N N . TYR B 1 213 ? 9.875 -13.875 -2.574 1 97.25 213 TYR B N 1
ATOM 3919 C CA . TYR B 1 213 ? 9.812 -13.805 -4.031 1 97.25 213 TYR B CA 1
ATOM 3920 C C . TYR B 1 213 ? 10.758 -14.82 -4.66 1 97.25 213 TYR B C 1
ATOM 3922 O O . TYR B 1 213 ? 10.641 -15.133 -5.848 1 97.25 213 TYR B O 1
ATOM 3930 N N . LEU B 1 214 ? 11.703 -15.32 -3.826 1 97.62 214 LEU B N 1
ATOM 3931 C CA . LEU B 1 214 ? 12.609 -16.344 -4.332 1 97.62 214 LEU B CA 1
ATOM 3932 C C . LEU B 1 214 ? 12.031 -17.75 -4.105 1 97.62 214 LEU B C 1
ATOM 3934 O O . LEU B 1 214 ? 12.398 -18.688 -4.809 1 97.62 214 LEU B O 1
ATOM 3938 N N . LYS B 1 215 ? 11.172 -17.875 -3.158 1 98 215 LYS B N 1
ATOM 3939 C CA . LYS B 1 215 ? 10.555 -19.172 -2.869 1 98 215 LYS B CA 1
ATOM 3940 C C . LYS B 1 215 ? 9.273 -19.359 -3.674 1 98 215 LYS B C 1
ATOM 3942 O O . LYS B 1 215 ? 8.969 -20.469 -4.121 1 98 215 LYS B O 1
ATOM 3947 N N . PHE B 1 216 ? 8.508 -18.359 -3.723 1 98.25 216 PHE B N 1
ATOM 3948 C CA . PHE B 1 216 ? 7.324 -18.312 -4.574 1 98.25 216 PHE B CA 1
ATOM 3949 C C . PHE B 1 216 ? 7.57 -17.453 -5.801 1 98.25 216 PHE B C 1
ATOM 3951 O O . PHE B 1 216 ? 6.984 -16.375 -5.941 1 98.25 216 PHE B O 1
ATOM 3958 N N . ALA B 1 217 ? 8.297 -18 -6.73 1 97.56 217 ALA B N 1
ATOM 3959 C CA . ALA B 1 217 ? 8.898 -17.219 -7.805 1 97.56 217 ALA B CA 1
ATOM 3960 C C . ALA B 1 217 ? 7.949 -17.094 -8.992 1 97.56 217 ALA B C 1
ATOM 3962 O O . ALA B 1 217 ? 7.273 -18.062 -9.359 1 97.56 217 ALA B O 1
ATOM 3963 N N . ASN B 1 218 ? 7.848 -15.906 -9.531 1 95.75 218 ASN B N 1
ATOM 3964 C CA . ASN B 1 218 ? 7.25 -15.773 -10.859 1 95.75 218 ASN B CA 1
ATOM 3965 C C . ASN B 1 218 ? 8.258 -16.078 -11.961 1 95.75 218 ASN B C 1
ATOM 3967 O O . ASN B 1 218 ? 9.453 -16.25 -11.688 1 95.75 218 ASN B O 1
ATOM 3971 N N . SER B 1 219 ? 7.809 -16.188 -13.141 1 93.94 219 SER B N 1
ATOM 3972 C CA . SER B 1 219 ? 8.672 -16.703 -14.195 1 93.94 219 SER B CA 1
ATOM 3973 C C . SER B 1 219 ? 9.758 -15.703 -14.57 1 93.94 219 SER B C 1
ATOM 3975 O O . SER B 1 219 ? 10.844 -16.094 -15 1 93.94 219 SER B O 1
ATOM 3977 N N . LYS B 1 220 ? 9.523 -14.414 -14.406 1 92.75 220 LYS B N 1
ATOM 3978 C CA . LYS B 1 220 ? 10.578 -13.43 -14.625 1 92.75 220 LYS B CA 1
ATOM 3979 C C . LYS B 1 220 ? 11.727 -13.633 -13.641 1 92.75 220 LYS B C 1
ATOM 3981 O O . LYS B 1 220 ? 12.898 -13.57 -14.031 1 92.75 220 LYS B O 1
ATOM 3986 N N . THR B 1 221 ? 11.352 -13.812 -12.438 1 94.31 221 THR B N 1
ATOM 3987 C CA . THR B 1 221 ? 12.344 -14 -11.383 1 94.31 221 THR B CA 1
ATOM 3988 C C . THR B 1 221 ? 13.164 -15.266 -11.641 1 94.31 221 THR B C 1
ATOM 3990 O O . THR B 1 221 ? 14.398 -15.219 -11.617 1 94.31 221 THR B O 1
ATOM 3993 N N . PHE B 1 222 ? 12.57 -16.312 -11.984 1 95.75 222 PHE B N 1
ATOM 3994 C CA . PHE B 1 222 ? 13.219 -17.609 -12.117 1 95.75 222 PHE B CA 1
ATOM 3995 C C . PHE B 1 222 ? 14.07 -17.656 -13.383 1 95.75 222 PHE B C 1
ATOM 3997 O O . PHE B 1 222 ? 15.227 -18.094 -13.344 1 95.75 222 PHE B O 1
ATOM 4004 N N . PHE B 1 223 ? 13.547 -17.188 -14.492 1 93.31 223 PHE B N 1
ATOM 4005 C CA . PHE B 1 223 ? 14.203 -17.422 -15.773 1 93.31 223 PHE B CA 1
ATOM 4006 C C . PHE B 1 223 ? 15.07 -16.234 -16.172 1 93.31 223 PHE B C 1
ATOM 4008 O O . PHE B 1 223 ? 15.891 -16.344 -17.078 1 93.31 223 PHE B O 1
ATOM 4015 N N . ARG B 1 224 ? 14.883 -15.148 -15.445 1 91.75 224 ARG B N 1
ATOM 4016 C CA . ARG B 1 224 ? 15.586 -13.977 -15.953 1 91.75 224 ARG B CA 1
ATOM 4017 C C . ARG B 1 224 ? 16.328 -13.25 -14.828 1 91.75 224 ARG B C 1
ATOM 4019 O O . ARG B 1 224 ? 17.484 -13.555 -14.547 1 91.75 224 ARG B O 1
ATOM 4026 N N . SER B 1 225 ? 15.617 -12.492 -13.977 1 91.81 225 SER B N 1
ATOM 4027 C CA . SER B 1 225 ? 16.234 -11.539 -13.07 1 91.81 225 SER B CA 1
ATOM 4028 C C . SER B 1 225 ? 17.094 -12.242 -12.023 1 91.81 225 SER B C 1
ATOM 4030 O O . SER B 1 225 ? 18.125 -11.703 -11.586 1 91.81 225 SER B O 1
ATOM 4032 N N . GLU B 1 226 ? 16.609 -13.398 -11.594 1 94.31 226 GLU B N 1
ATOM 4033 C CA . GLU B 1 226 ? 17.375 -14.148 -10.594 1 94.31 226 GLU B CA 1
ATOM 4034 C C . GLU B 1 226 ? 17.797 -15.516 -11.133 1 94.31 226 GLU B C 1
ATOM 4036 O O . GLU B 1 226 ? 17.922 -16.469 -10.367 1 94.31 226 GLU B O 1
ATOM 4041 N N . ARG B 1 227 ? 17.953 -15.602 -12.406 1 93.19 227 ARG B N 1
ATOM 4042 C CA . ARG B 1 227 ? 18.203 -16.859 -13.102 1 93.19 227 ARG B CA 1
ATOM 4043 C C . ARG B 1 227 ? 19.391 -17.594 -12.492 1 93.19 227 ARG B C 1
ATOM 4045 O O . ARG B 1 227 ? 19.344 -18.812 -12.289 1 93.19 227 ARG B O 1
ATOM 4052 N N . ASN B 1 228 ? 20.469 -16.891 -12.18 1 92.88 228 ASN B N 1
ATOM 4053 C CA . ASN B 1 228 ? 21.703 -17.516 -11.719 1 92.88 228 ASN B CA 1
ATOM 4054 C C . ASN B 1 228 ? 21.516 -18.234 -10.383 1 92.88 228 ASN B C 1
ATOM 4056 O O . ASN B 1 228 ? 22.25 -19.156 -10.062 1 92.88 228 ASN B O 1
ATOM 4060 N N . ARG B 1 229 ? 20.5 -17.844 -9.625 1 94.31 229 ARG B N 1
ATOM 4061 C CA . ARG B 1 229 ? 20.219 -18.484 -8.352 1 94.31 229 ARG B CA 1
ATOM 4062 C C . ARG B 1 229 ? 19.594 -19.859 -8.547 1 94.31 229 ARG B C 1
ATOM 4064 O O . ARG B 1 229 ? 19.797 -20.766 -7.738 1 94.31 229 ARG B O 1
ATOM 4071 N N . PHE B 1 230 ? 18.875 -19.953 -9.648 1 95.62 230 PHE B N 1
ATOM 4072 C CA . PHE B 1 230 ? 18.094 -21.172 -9.852 1 95.62 230 PHE B CA 1
ATOM 4073 C C . PHE B 1 230 ? 18.734 -22.062 -10.898 1 95.62 230 PHE B C 1
ATOM 4075 O O . PHE B 1 230 ? 18.656 -23.297 -10.797 1 95.62 230 PHE B O 1
ATOM 4082 N N . ILE B 1 231 ? 19.281 -21.312 -11.922 1 92.94 231 ILE B N 1
ATOM 4083 C CA . ILE B 1 231 ? 19.906 -22 -13.055 1 92.94 231 ILE B CA 1
ATOM 4084 C C . ILE B 1 231 ? 21.328 -21.484 -13.234 1 92.94 231 ILE B C 1
ATOM 4086 O O . ILE B 1 231 ? 21.641 -20.812 -14.219 1 92.94 231 ILE B O 1
ATOM 4090 N N . PRO B 1 232 ? 22.25 -21.812 -12.422 1 86.31 232 PRO B N 1
ATOM 4091 C CA . PRO B 1 232 ? 23.594 -21.266 -12.477 1 86.31 232 PRO B CA 1
ATOM 4092 C C . PRO B 1 232 ? 24.391 -21.766 -13.68 1 86.31 232 PRO B C 1
ATOM 4094 O O . PRO B 1 232 ? 25.438 -21.203 -14.008 1 86.31 232 PRO B O 1
ATOM 4097 N N . GLY B 1 233 ? 23.969 -22.625 -14.414 1 76.25 233 GLY B N 1
ATOM 4098 C CA . GLY B 1 233 ? 24.703 -23.141 -15.562 1 76.25 233 GLY B CA 1
ATOM 4099 C C . GLY B 1 233 ? 25.734 -24.188 -15.203 1 76.25 233 GLY B C 1
ATOM 4100 O O . GLY B 1 233 ? 25.938 -25.141 -15.945 1 76.25 233 GLY B O 1
ATOM 4101 N N . ASP B 1 234 ? 26.406 -23.906 -14.117 1 71.06 234 ASP B N 1
ATOM 4102 C CA . ASP B 1 234 ? 27.406 -24.859 -13.656 1 71.06 234 ASP B CA 1
ATOM 4103 C C . ASP B 1 234 ? 26.766 -25.922 -12.766 1 71.06 234 ASP B C 1
ATOM 4105 O O . ASP B 1 234 ? 26.188 -25.609 -11.727 1 71.06 234 ASP B O 1
ATOM 4109 N N . LYS B 1 235 ? 26.922 -27.078 -13.141 1 67.44 235 LYS B N 1
ATOM 4110 C CA . LYS B 1 235 ? 26.281 -28.203 -12.469 1 67.44 235 LYS B CA 1
ATOM 4111 C C . LYS B 1 235 ? 26.766 -28.328 -11.023 1 67.44 235 LYS B C 1
ATOM 4113 O O . LYS B 1 235 ? 26.078 -28.891 -10.18 1 67.44 235 LYS B O 1
ATOM 4118 N N . SER B 1 236 ? 27.828 -27.922 -10.898 1 70.38 236 SER B N 1
ATOM 4119 C CA . SER B 1 236 ? 28.391 -28.078 -9.562 1 70.38 236 SER B CA 1
ATOM 4120 C C . SER B 1 236 ? 27.938 -26.953 -8.633 1 70.38 236 SER B C 1
ATOM 4122 O O . SER B 1 236 ? 28.078 -27.062 -7.414 1 70.38 236 SER B O 1
ATOM 4124 N N . ALA B 1 237 ? 27.312 -26.047 -9.195 1 75 237 ALA B N 1
ATOM 4125 C CA . ALA B 1 237 ? 26.922 -24.906 -8.391 1 75 237 ALA B CA 1
ATOM 4126 C C . ALA B 1 237 ? 25.609 -25.156 -7.66 1 75 237 ALA B C 1
ATOM 4128 O O . ALA B 1 237 ? 24.719 -25.828 -8.188 1 75 237 ALA B O 1
ATOM 4129 N N . LYS B 1 238 ? 25.734 -24.797 -6.441 1 85.44 238 LYS B N 1
ATOM 4130 C CA . LYS B 1 238 ? 24.516 -24.891 -5.645 1 85.44 238 LYS B CA 1
ATOM 4131 C C . LYS B 1 238 ? 23.438 -23.953 -6.176 1 85.44 238 LYS B C 1
ATOM 4133 O O . LYS B 1 238 ? 23.734 -22.812 -6.578 1 85.44 238 LYS B O 1
ATOM 4138 N N . SER B 1 239 ? 22.25 -24.547 -6.395 1 92 239 SER B N 1
ATOM 4139 C CA . SER B 1 239 ? 21.125 -23.734 -6.855 1 92 239 SER B CA 1
ATOM 4140 C C . SER B 1 239 ? 20.016 -23.672 -5.797 1 92 239 SER B C 1
ATOM 4142 O O . SER B 1 239 ? 19.859 -24.609 -5.008 1 92 239 SER B O 1
ATOM 4144 N N . ASP B 1 240 ? 19.328 -22.531 -5.68 1 94.56 240 ASP B N 1
ATOM 4145 C CA . ASP B 1 240 ? 18.188 -22.375 -4.789 1 94.56 240 ASP B CA 1
ATOM 4146 C C . ASP B 1 240 ? 17.016 -23.25 -5.254 1 94.56 240 ASP B C 1
ATOM 4148 O O . ASP B 1 240 ? 16.875 -23.531 -6.449 1 94.56 240 ASP B O 1
ATOM 4152 N N . THR B 1 241 ? 16.344 -23.766 -4.328 1 96.62 241 THR B N 1
ATOM 4153 C CA . THR B 1 241 ? 15.125 -24.531 -4.625 1 96.62 241 THR B CA 1
ATOM 4154 C C . THR B 1 241 ? 13.891 -23.75 -4.188 1 96.62 241 THR B C 1
ATOM 4156 O O . THR B 1 241 ? 13.656 -23.562 -2.99 1 96.62 241 THR B O 1
ATOM 4159 N N . PRO B 1 242 ? 13.133 -23.344 -5.113 1 98.06 242 PRO B N 1
ATOM 4160 C CA . PRO B 1 242 ? 11.906 -22.641 -4.754 1 98.06 242 PRO B CA 1
ATOM 4161 C C . PRO B 1 242 ? 10.797 -23.562 -4.277 1 98.06 242 PRO B C 1
ATOM 4163 O O . PRO B 1 242 ? 10.922 -24.781 -4.375 1 98.06 242 PRO B O 1
ATOM 4166 N N . ILE B 1 243 ? 9.812 -22.984 -3.682 1 98.19 243 ILE B N 1
ATOM 4167 C CA . ILE B 1 243 ? 8.602 -23.688 -3.291 1 98.19 243 ILE B CA 1
ATOM 4168 C C . ILE B 1 243 ? 7.672 -23.828 -4.496 1 98.19 243 ILE B C 1
ATOM 4170 O O . ILE B 1 243 ? 6.984 -24.844 -4.648 1 98.19 243 ILE B O 1
ATOM 4174 N N . MET B 1 244 ? 7.68 -22.812 -5.293 1 97.94 244 MET B N 1
ATOM 4175 C CA . MET B 1 244 ? 6.801 -22.766 -6.457 1 97.94 244 MET B CA 1
ATOM 4176 C C . MET B 1 244 ? 7.332 -21.781 -7.504 1 97.94 244 MET B C 1
ATOM 4178 O O . MET B 1 244 ? 7.996 -20.812 -7.168 1 97.94 244 MET B O 1
ATOM 4182 N N . ILE B 1 245 ? 7.074 -22.109 -8.766 1 97.94 245 ILE B N 1
ATOM 4183 C CA . ILE B 1 245 ? 7.344 -21.203 -9.875 1 97.94 245 ILE B CA 1
ATOM 4184 C C . ILE B 1 245 ? 6.082 -21.031 -10.719 1 97.94 245 ILE B C 1
ATOM 4186 O O . ILE B 1 245 ? 5.465 -22.016 -11.125 1 97.94 245 ILE B O 1
ATOM 4190 N N . HIS B 1 246 ? 5.707 -19.812 -10.945 1 96.69 246 HIS B N 1
ATOM 4191 C CA . HIS B 1 246 ? 4.516 -19.453 -11.703 1 96.69 246 HIS B CA 1
ATOM 4192 C C . HIS B 1 246 ? 4.883 -18.953 -13.102 1 96.69 246 HIS B C 1
ATOM 4194 O O . HIS B 1 246 ? 5.68 -18.016 -13.242 1 96.69 246 HIS B O 1
ATOM 4200 N N . MET B 1 247 ? 4.305 -19.547 -14.133 1 91.5 247 MET B N 1
ATOM 4201 C CA . MET B 1 247 ? 4.613 -19.188 -15.516 1 91.5 247 MET B CA 1
ATOM 4202 C C . MET B 1 247 ? 3.709 -18.047 -15.992 1 91.5 247 MET B C 1
ATOM 4204 O O . MET B 1 247 ? 3.074 -18.156 -17.047 1 91.5 247 MET B O 1
ATOM 4208 N N . ASN B 1 248 ? 3.809 -16.906 -15.383 1 87.88 248 ASN B N 1
ATOM 4209 C CA . ASN B 1 248 ? 2.832 -15.844 -15.617 1 87.88 248 ASN B CA 1
ATOM 4210 C C . ASN B 1 248 ? 3.336 -14.828 -16.641 1 87.88 248 ASN B C 1
ATOM 4212 O O . ASN B 1 248 ? 2.561 -14.016 -17.156 1 87.88 248 ASN B O 1
ATOM 4216 N N . TYR B 1 249 ? 4.539 -14.938 -17.125 1 86.25 249 TYR B N 1
ATOM 4217 C CA . TYR B 1 249 ? 5.016 -13.906 -18.031 1 86.25 249 TYR B CA 1
ATOM 4218 C C . TYR B 1 249 ? 5.582 -14.523 -19.312 1 86.25 249 TYR B C 1
ATOM 4220 O O . TYR B 1 249 ? 6.098 -13.812 -20.172 1 86.25 249 TYR B O 1
ATOM 4228 N N . HIS B 1 250 ? 5.441 -15.766 -19.438 1 84.19 250 HIS B N 1
ATOM 4229 C CA . HIS B 1 250 ? 5.98 -16.438 -20.609 1 84.19 250 HIS B CA 1
ATOM 4230 C C . HIS B 1 250 ? 4.887 -17.172 -21.375 1 84.19 250 HIS B C 1
ATOM 4232 O O . HIS B 1 250 ? 4.027 -17.812 -20.781 1 84.19 250 HIS B O 1
ATOM 4238 N N . PRO B 1 251 ? 4.977 -17.125 -22.703 1 79.06 251 PRO B N 1
ATOM 4239 C CA . PRO B 1 251 ? 3.91 -17.75 -23.5 1 79.06 251 PRO B CA 1
ATOM 4240 C C . PRO B 1 251 ? 4.027 -19.266 -23.562 1 79.06 251 PRO B C 1
ATOM 4242 O O . PRO B 1 251 ? 3.02 -19.969 -23.703 1 79.06 251 PRO B O 1
ATOM 4245 N N . ASP B 1 252 ? 5.242 -19.734 -23.578 1 84.38 252 ASP B N 1
ATOM 4246 C CA . ASP B 1 252 ? 5.449 -21.188 -23.656 1 84.38 252 ASP B CA 1
ATOM 4247 C C . ASP B 1 252 ? 5.301 -21.828 -22.281 1 84.38 252 ASP B C 1
ATOM 4249 O O . ASP B 1 252 ? 6.18 -22.578 -21.844 1 84.38 252 ASP B O 1
ATOM 4253 N N . LYS B 1 253 ? 4.172 -21.734 -21.703 1 87.88 253 LYS B N 1
ATOM 4254 C CA . LYS B 1 253 ? 3.906 -22.062 -20.297 1 87.88 253 LYS B CA 1
ATOM 4255 C C . LYS B 1 253 ? 4.078 -23.547 -20.047 1 87.88 253 LYS B C 1
ATOM 4257 O O . LYS B 1 253 ? 4.758 -23.953 -19.109 1 87.88 253 LYS B O 1
ATOM 4262 N N . HIS B 1 254 ? 3.441 -24.344 -20.906 1 90.69 254 HIS B N 1
ATOM 4263 C CA . HIS B 1 254 ? 3.461 -25.781 -20.641 1 90.69 254 HIS B CA 1
ATOM 4264 C C . HIS B 1 254 ? 4.871 -26.344 -20.766 1 90.69 254 HIS B C 1
ATOM 4266 O O . HIS B 1 254 ? 5.285 -27.172 -19.953 1 90.69 254 HIS B O 1
ATOM 4272 N N . LYS B 1 255 ? 5.578 -25.938 -21.797 1 91 255 LYS B N 1
ATOM 4273 C CA . LYS B 1 255 ? 6.957 -26.391 -21.953 1 91 255 LYS B CA 1
ATOM 4274 C C . LYS B 1 255 ? 7.805 -26.047 -20.734 1 91 255 LYS B C 1
ATOM 4276 O O . LYS B 1 255 ? 8.633 -26.844 -20.312 1 91 255 LYS B O 1
ATOM 4281 N N . ARG B 1 256 ? 7.59 -24.953 -20.234 1 92.56 256 ARG B N 1
ATOM 4282 C CA . ARG B 1 256 ? 8.352 -24.516 -19.062 1 92.56 256 ARG B CA 1
ATOM 4283 C C . ARG B 1 256 ? 7.918 -25.281 -17.812 1 92.56 256 ARG B C 1
ATOM 4285 O O . ARG B 1 256 ? 8.742 -25.562 -16.938 1 92.56 256 ARG B O 1
ATOM 4292 N N . MET B 1 257 ? 6.648 -25.531 -17.719 1 94.81 257 MET B N 1
ATOM 4293 C CA . MET B 1 257 ? 6.207 -26.391 -16.609 1 94.81 257 MET B CA 1
ATOM 4294 C C . MET B 1 257 ? 6.902 -27.75 -16.656 1 94.81 257 MET B C 1
ATOM 4296 O O . MET B 1 257 ? 7.359 -28.25 -15.633 1 94.81 257 MET B O 1
ATOM 4300 N N . LEU B 1 258 ? 7.02 -28.281 -17.844 1 95.19 258 LEU B N 1
ATOM 4301 C CA . LEU B 1 258 ? 7.617 -29.594 -18 1 95.19 258 LEU B CA 1
ATOM 4302 C C . LEU B 1 258 ? 9.094 -29.578 -17.625 1 95.19 258 LEU B C 1
ATOM 4304 O O . LEU B 1 258 ? 9.602 -30.516 -17.016 1 95.19 258 LEU B O 1
ATOM 4308 N N . CYS B 1 259 ? 9.773 -28.547 -18 1 96.38 259 CYS B N 1
ATOM 4309 C CA . CYS B 1 259 ? 11.18 -28.5 -17.625 1 96.38 259 CYS B CA 1
ATOM 4310 C C . CYS B 1 259 ? 11.344 -28.406 -16.109 1 96.38 259 CYS B C 1
ATOM 4312 O O . CYS B 1 259 ? 12.289 -28.969 -15.555 1 96.38 259 CYS B O 1
ATOM 4314 N N . LEU B 1 260 ? 10.438 -27.688 -15.445 1 97.62 260 LEU B N 1
ATOM 4315 C CA . LEU B 1 260 ? 10.492 -27.562 -13.992 1 97.62 260 LEU B CA 1
ATOM 4316 C C . LEU B 1 260 ? 10.211 -28.906 -13.328 1 97.62 260 LEU B C 1
ATOM 4318 O O . LEU B 1 260 ? 10.852 -29.25 -12.328 1 97.62 260 LEU B O 1
ATOM 4322 N N . ILE B 1 261 ? 9.227 -29.625 -13.859 1 98.06 261 ILE B N 1
ATOM 4323 C CA . ILE B 1 261 ? 8.922 -30.953 -13.336 1 98.06 261 ILE B CA 1
ATOM 4324 C C . ILE B 1 261 ? 10.141 -31.859 -13.5 1 98.06 261 ILE B C 1
ATOM 4326 O O . ILE B 1 261 ? 10.547 -32.531 -12.562 1 98.06 261 ILE B O 1
ATOM 4330 N N . ALA B 1 262 ? 10.766 -31.812 -14.641 1 97.62 262 ALA B N 1
ATOM 4331 C CA . ALA B 1 262 ? 11.961 -32.594 -14.883 1 97.62 262 ALA B CA 1
ATOM 4332 C C . ALA B 1 262 ? 13.086 -32.219 -13.922 1 97.62 262 ALA B C 1
ATOM 4334 O O . ALA B 1 262 ? 13.758 -33.094 -13.359 1 97.62 262 ALA B O 1
ATOM 4335 N N . ARG B 1 263 ? 13.211 -30.984 -13.734 1 96.44 263 ARG B N 1
ATOM 4336 C CA . ARG B 1 263 ? 14.305 -30.5 -12.906 1 96.44 263 ARG B CA 1
ATOM 4337 C C . ARG B 1 263 ? 14.086 -30.844 -11.438 1 96.44 263 ARG B C 1
ATOM 4339 O O . ARG B 1 263 ? 14.961 -31.422 -10.789 1 96.44 263 ARG B O 1
ATOM 4346 N N . TYR B 1 264 ? 12.969 -30.578 -10.891 1 97.25 264 TYR B N 1
ATOM 4347 C CA . TYR B 1 264 ? 12.797 -30.594 -9.445 1 97.25 264 TYR B CA 1
ATOM 4348 C C . TYR B 1 264 ? 12.156 -31.891 -8.984 1 97.25 264 TYR B C 1
ATOM 4350 O O . TYR B 1 264 ? 12.305 -32.281 -7.828 1 97.25 264 TYR B O 1
ATOM 4358 N N . HIS B 1 265 ? 11.422 -32.562 -9.883 1 97.88 265 HIS B N 1
ATOM 4359 C CA . HIS B 1 265 ? 10.742 -33.781 -9.461 1 97.88 265 HIS B CA 1
ATOM 4360 C C . HIS B 1 265 ? 11.398 -35 -10.078 1 97.88 265 HIS B C 1
ATOM 4362 O O . HIS B 1 265 ? 11.328 -36.094 -9.508 1 97.88 265 HIS B O 1
ATOM 4368 N N . ASP B 1 266 ? 12.086 -34.844 -11.227 1 97.5 266 ASP B N 1
ATOM 4369 C CA . ASP B 1 266 ? 12.719 -36 -11.883 1 97.5 266 ASP B CA 1
ATOM 4370 C C . ASP B 1 266 ? 14.234 -35.969 -11.703 1 97.5 266 ASP B C 1
ATOM 4372 O O . ASP B 1 266 ? 14.93 -36.906 -12.078 1 97.5 266 ASP B O 1
ATOM 4376 N N . GLY B 1 267 ? 14.773 -34.875 -11.234 1 93.75 267 GLY B N 1
ATOM 4377 C CA . GLY B 1 267 ? 16.188 -34.812 -10.914 1 93.75 267 GLY B CA 1
ATOM 4378 C C . GLY B 1 267 ? 17.047 -34.406 -12.094 1 93.75 267 GLY B C 1
ATOM 4379 O O . GLY B 1 267 ? 18.281 -34.531 -12.031 1 93.75 267 GLY B O 1
ATOM 4380 N N . LYS B 1 268 ? 16.438 -33.969 -13.156 1 94.38 268 LYS B N 1
ATOM 4381 C CA . LYS B 1 268 ? 17.188 -33.5 -14.312 1 94.38 268 LYS B CA 1
ATOM 4382 C C . LYS B 1 268 ? 17.562 -32.031 -14.164 1 94.38 268 LYS B C 1
ATOM 4384 O O . LYS B 1 268 ? 16.906 -31.156 -14.711 1 94.38 268 LYS B O 1
ATOM 4389 N N . LEU B 1 269 ? 18.672 -31.75 -13.625 1 91.25 269 LEU B N 1
ATOM 4390 C CA . LEU B 1 269 ? 19.078 -30.438 -13.148 1 91.25 269 LEU B CA 1
ATOM 4391 C C . LEU B 1 269 ? 19.219 -29.453 -14.305 1 91.25 269 LEU B C 1
ATOM 4393 O O . LEU B 1 269 ? 19.031 -28.25 -14.133 1 91.25 269 LEU B O 1
ATOM 4397 N N . ASN B 1 270 ? 19.5 -29.891 -15.477 1 92.94 270 ASN B N 1
ATOM 4398 C CA . ASN B 1 270 ? 19.766 -29 -16.594 1 92.94 270 ASN B CA 1
ATOM 4399 C C . ASN B 1 270 ? 18.531 -28.844 -17.484 1 92.94 270 ASN B C 1
ATOM 4401 O O . ASN B 1 270 ? 18.609 -28.281 -18.594 1 92.94 270 ASN B O 1
ATOM 4405 N N . ALA B 1 271 ? 17.422 -29.344 -17.031 1 94.81 271 ALA B N 1
ATOM 4406 C CA . ALA B 1 271 ? 16.234 -29.438 -17.875 1 94.81 271 ALA B CA 1
ATOM 4407 C C . ALA B 1 271 ? 15.758 -28.062 -18.344 1 94.81 271 ALA B C 1
ATOM 4409 O O . ALA B 1 271 ? 15.148 -27.938 -19.406 1 94.81 271 ALA B O 1
ATOM 4410 N N . CYS B 1 272 ? 16.078 -27 -17.547 1 94.81 272 CYS B N 1
ATOM 4411 C CA . CYS B 1 272 ? 15.539 -25.672 -17.875 1 94.81 272 CYS B CA 1
ATOM 4412 C C . CYS B 1 272 ? 16.625 -24.781 -18.469 1 94.81 272 CYS B C 1
ATOM 4414 O O . CYS B 1 272 ? 16.375 -23.609 -18.75 1 94.81 272 CYS B O 1
ATOM 4416 N N . ASP B 1 273 ? 17.781 -25.281 -18.688 1 91.5 273 ASP B N 1
ATOM 4417 C CA . ASP B 1 273 ? 18.953 -24.469 -19.016 1 91.5 273 ASP B CA 1
ATOM 4418 C C . ASP B 1 273 ? 18.797 -23.797 -20.375 1 91.5 273 ASP B C 1
ATOM 4420 O O . ASP B 1 273 ? 19.312 -22.703 -20.609 1 91.5 273 ASP B O 1
ATOM 4424 N N . ASP B 1 274 ? 18.062 -24.406 -21.219 1 89.75 274 ASP B N 1
ATOM 4425 C CA . ASP B 1 274 ? 18.031 -23.938 -22.609 1 89.75 274 ASP B CA 1
ATOM 4426 C C . ASP B 1 274 ? 16.953 -22.891 -22.812 1 89.75 274 ASP B C 1
ATOM 4428 O O . ASP B 1 274 ? 16.891 -22.234 -23.859 1 89.75 274 ASP B O 1
ATOM 4432 N N . PHE B 1 275 ? 16.109 -22.688 -21.844 1 91 275 PHE B N 1
ATOM 4433 C CA . PHE B 1 275 ? 15.062 -21.688 -22 1 91 275 PHE B CA 1
ATOM 4434 C C . PHE B 1 275 ? 15.641 -20.281 -21.906 1 91 275 PHE B C 1
ATOM 4436 O O . PHE B 1 275 ? 16.5 -20.016 -21.062 1 91 275 PHE B O 1
ATOM 4443 N N . PRO B 1 276 ? 15.148 -19.406 -22.766 1 87 276 PRO B N 1
ATOM 4444 C CA . PRO B 1 276 ? 15.602 -18.016 -22.641 1 87 276 PRO B CA 1
ATOM 4445 C C . PRO B 1 276 ? 15.055 -17.328 -21.391 1 87 276 PRO B C 1
ATOM 4447 O O . PRO B 1 276 ? 14.086 -17.812 -20.797 1 87 276 PRO B O 1
ATOM 4450 N N . GLY B 1 277 ? 15.789 -16.25 -20.969 1 80.88 277 GLY B N 1
ATOM 4451 C CA . GLY B 1 277 ? 15.328 -15.484 -19.828 1 80.88 277 GLY B CA 1
ATOM 4452 C C . GLY B 1 277 ? 13.969 -14.852 -20.047 1 80.88 277 GLY B C 1
ATOM 4453 O O . GLY B 1 277 ? 13.086 -14.961 -19.188 1 80.88 277 GLY B O 1
ATOM 4454 N N . GLY B 1 278 ? 13.844 -14.164 -21.094 1 76.25 278 GLY B N 1
ATOM 4455 C CA . GLY B 1 278 ? 12.578 -13.562 -21.469 1 76.25 278 GLY B CA 1
ATOM 4456 C C . GLY B 1 278 ? 11.797 -14.406 -22.469 1 76.25 278 GLY B C 1
ATOM 4457 O O . GLY B 1 278 ? 11.898 -15.633 -22.469 1 76.25 278 GLY B O 1
ATOM 4458 N N . SER B 1 279 ? 10.812 -13.695 -23.094 1 67.25 279 SER B N 1
ATOM 4459 C CA . SER B 1 279 ? 9.969 -14.414 -24.047 1 67.25 279 SER B CA 1
ATOM 4460 C C . SER B 1 279 ? 10.609 -14.453 -25.438 1 67.25 279 SER B C 1
ATOM 4462 O O . SER B 1 279 ? 10.172 -15.211 -26.297 1 67.25 279 SER B O 1
ATOM 4464 N N . GLU B 1 280 ? 11.695 -13.594 -25.453 1 68.88 280 GLU B N 1
ATOM 4465 C CA . GLU B 1 280 ? 12.32 -13.531 -26.781 1 68.88 280 GLU B CA 1
ATOM 4466 C C . GLU B 1 280 ? 13.688 -14.211 -26.766 1 68.88 280 GLU B C 1
ATOM 4468 O O . GLU B 1 280 ? 14.398 -14.172 -25.766 1 68.88 280 GLU B O 1
ATOM 4473 N N . PRO B 1 281 ? 13.891 -14.805 -27.906 1 67.06 281 PRO B N 1
ATOM 4474 C CA . PRO B 1 281 ? 15.227 -15.398 -28.016 1 67.06 281 PRO B CA 1
ATOM 4475 C C . PRO B 1 281 ? 16.344 -14.398 -27.688 1 67.06 281 PRO B C 1
ATOM 4477 O O . PRO B 1 281 ? 16.25 -13.227 -28.078 1 67.06 281 PRO B O 1
ATOM 4480 N N . GLY B 1 282 ? 17.312 -14.805 -26.938 1 67.75 282 GLY B N 1
ATOM 4481 C CA . GLY B 1 282 ? 18.453 -13.977 -26.578 1 67.75 282 GLY B CA 1
ATOM 4482 C C . GLY B 1 282 ? 18.234 -13.164 -25.312 1 67.75 282 GLY B C 1
ATOM 4483 O O . GLY B 1 282 ? 19.125 -12.453 -24.859 1 67.75 282 GLY B O 1
ATOM 4484 N N . THR B 1 283 ? 17.062 -13.25 -24.828 1 73.38 283 THR B N 1
ATOM 4485 C CA . THR B 1 283 ? 16.828 -12.586 -23.562 1 73.38 283 THR B CA 1
ATOM 4486 C C . THR B 1 283 ? 17.219 -13.492 -22.391 1 73.38 283 THR B C 1
ATOM 4488 O O . THR B 1 283 ? 17.188 -14.719 -22.516 1 73.38 283 THR B O 1
#